Protein AF-A0A1M3HB95-F1 (afdb_monomer_lite)

Sequence (430 aa):
MFVFRFLSNNSRGSVQKKERGHFFGSDRGNAPFFNTSKTNLSVQKDDLTSPAKTDEEVFDYTKKINDSKKQVQGTEDGKKFAREAIRRWKAGEPAAILTYEAKMNVIRELLTDKLPVGDQSLILDVIEQSEVVYVNRFIKESEINSGISSWFDEANKQRYQAIKTGRAKEKDTSGESFLAANIRDLVDEAHANALLAKGAAGRHECIGTVRNISIANLYKHLPDNEQKRIKKLVDKECAAQNTMKDAMTGLEKAKFAEKAGTAKFKKKKQEVDLKLDGGKKDVKYTAEGYPDTLKDSVWSLVDTNTKGKEGWHAFGLGIMDSFHSVVLLVNVRPGGPFLYFVDQNDRSGSASPTIPGRLASTIPGTQQFSPGGLDAYLEYYAHINFGIYIQDLIDAKENAGKKVQESDISKMEPNTQMDLWHFTKNKAKE

Radius of gyration: 24.58 Å; chains: 1; bounding box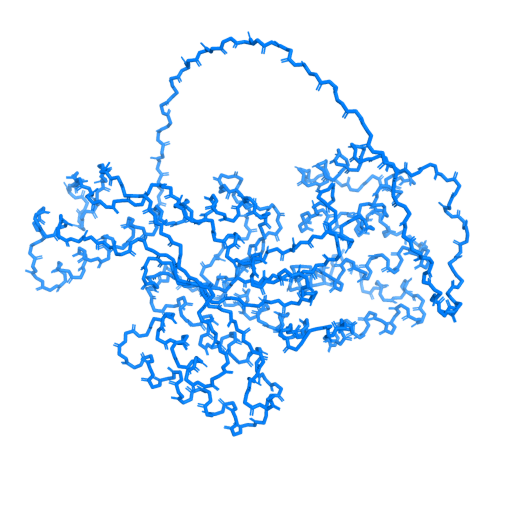: 63×48×68 Å

Secondary structure (DSSP, 8-state):
-----PPP-----------------------PPP----------GGGTTSPPPPHHHHHHHHHHHHH-------SHHHHHHHHHHHHHHHHT-GGG---HHHHHHHHHHH--SS--HHHHHHHHHHHHH-HHHHHT-GGGTTTS-TTGGGGS-HHHHHHHHHHHTT-------STTPBPHHHHHHHHHHHHHHHHH--SSPPTTSTHHIIIIIIHHHHTTTS-HHHHHHHHHHHHHHHTTT--HHHHHHHHHHHTSEEEEEEEEEEEEEEEEEEE-TTSS-EEEEEEEEEEEEESS-HHHHHHHHHTT--EEEEEEEEETTTTEEEEEEEEEETTEEEEEEE-TT----S--TTSTTEEEEEETTEEEE-HHHHHHHHHHHHHHHHHHHHHHHHHHHHHTTPPPPHHHHHT-----EEEEEEE-S-GGG-

pLDDT: mean 73.62, std 19.69, range [23.02, 96.56]

Structure (mmCIF, N/CA/C/O backbone):
data_AF-A0A1M3HB95-F1
#
_entry.id   AF-A0A1M3HB95-F1
#
loop_
_atom_site.group_PDB
_atom_site.id
_atom_site.type_symbol
_atom_site.label_atom_id
_atom_site.label_alt_id
_atom_site.label_comp_id
_atom_site.label_asym_id
_atom_site.label_entity_id
_atom_site.label_seq_id
_atom_site.pdbx_PDB_ins_code
_atom_site.Cartn_x
_atom_site.Cartn_y
_atom_site.Cartn_z
_atom_site.occupancy
_atom_site.B_iso_or_equiv
_atom_site.auth_seq_id
_atom_site.auth_comp_id
_atom_site.auth_asym_id
_atom_site.auth_atom_id
_atom_site.pdbx_PDB_model_num
ATOM 1 N N . MET A 1 1 ? 8.860 22.368 -14.236 1.00 24.06 1 MET A N 1
ATOM 2 C CA . MET A 1 1 ? 7.402 22.435 -13.986 1.00 24.06 1 MET A CA 1
ATOM 3 C C . MET A 1 1 ? 6.715 22.023 -15.279 1.00 24.06 1 MET A C 1
ATOM 5 O O . MET A 1 1 ? 6.688 22.815 -16.209 1.00 24.06 1 MET A O 1
ATOM 9 N N . PHE A 1 2 ? 6.292 20.764 -15.399 1.00 26.28 2 PHE A N 1
ATOM 10 C CA . PHE A 1 2 ? 5.687 20.232 -16.625 1.00 26.28 2 PHE A CA 1
ATOM 11 C C . PHE A 1 2 ? 4.168 20.175 -16.454 1.00 26.28 2 PHE A C 1
ATOM 13 O O . PHE A 1 2 ? 3.673 19.542 -15.527 1.00 26.28 2 PHE A O 1
ATOM 20 N N . VAL A 1 3 ? 3.437 20.873 -17.324 1.00 23.02 3 VAL A N 1
ATOM 21 C CA . VAL A 1 3 ? 1.972 20.830 -17.400 1.00 23.02 3 VAL A CA 1
ATOM 22 C C . VAL A 1 3 ? 1.610 19.956 -18.595 1.00 23.02 3 VAL A C 1
ATOM 24 O O . VAL A 1 3 ? 1.876 20.335 -19.735 1.00 23.02 3 VAL A O 1
ATOM 27 N N . PHE A 1 4 ? 1.014 18.791 -18.345 1.00 29.19 4 PHE A N 1
ATOM 28 C CA . PHE A 1 4 ? 0.417 17.962 -19.391 1.00 29.19 4 PHE A CA 1
ATOM 29 C C . PHE A 1 4 ? -1.029 18.419 -19.618 1.00 29.19 4 PHE A C 1
ATOM 31 O O . PHE A 1 4 ? -1.851 18.380 -18.704 1.00 29.19 4 PHE A O 1
ATOM 38 N N . ARG A 1 5 ? -1.342 18.887 -20.832 1.00 25.61 5 ARG A N 1
ATOM 39 C CA . ARG A 1 5 ? -2.719 19.141 -21.282 1.00 25.61 5 ARG A CA 1
ATOM 40 C C . ARG A 1 5 ? -3.197 17.916 -22.055 1.00 25.61 5 ARG A C 1
ATOM 42 O O . ARG A 1 5 ? -2.708 17.672 -23.150 1.00 25.61 5 ARG A O 1
ATOM 49 N N . PHE A 1 6 ? -4.167 17.192 -21.509 1.00 33.12 6 PHE A N 1
ATOM 50 C CA . PHE A 1 6 ? -4.919 16.186 -22.257 1.00 33.12 6 PHE A CA 1
ATOM 51 C C . PHE A 1 6 ? -6.191 16.828 -22.813 1.00 33.12 6 PHE A C 1
ATOM 53 O O . PHE A 1 6 ? -6.999 17.375 -22.062 1.00 33.12 6 PHE A O 1
ATOM 60 N N . LEU A 1 7 ? -6.353 16.790 -24.136 1.00 26.84 7 LEU A N 1
ATOM 61 C CA . LEU A 1 7 ? -7.596 17.149 -24.811 1.00 26.84 7 LEU A CA 1
ATOM 62 C C . LEU A 1 7 ? -8.487 15.904 -24.861 1.00 26.84 7 LEU A C 1
ATOM 64 O O . LEU A 1 7 ? -8.122 14.904 -25.476 1.00 26.84 7 LEU A O 1
ATOM 68 N N . SER A 1 8 ? -9.646 15.955 -24.204 1.00 29.11 8 SER A N 1
ATOM 69 C CA . SER A 1 8 ? -10.672 14.921 -24.311 1.00 29.11 8 SER A CA 1
ATOM 70 C C . SER A 1 8 ? -11.542 15.177 -25.544 1.00 29.11 8 SER A C 1
ATOM 72 O O . SER A 1 8 ? -12.247 16.181 -25.637 1.00 29.11 8 SER A O 1
ATOM 74 N N . ASN A 1 9 ? -11.510 14.252 -26.503 1.00 27.83 9 ASN A N 1
ATOM 75 C CA . ASN A 1 9 ? -12.476 14.218 -27.597 1.00 27.83 9 ASN A CA 1
ATOM 76 C C . ASN A 1 9 ? -13.709 13.419 -27.156 1.00 27.83 9 ASN A C 1
ATOM 78 O O . ASN A 1 9 ? -13.677 12.194 -27.059 1.00 27.83 9 ASN A O 1
ATOM 82 N N . ASN A 1 10 ? -14.806 14.132 -26.899 1.00 27.97 10 ASN A N 1
ATOM 83 C CA . ASN A 1 10 ? -16.133 13.556 -26.712 1.00 27.97 10 ASN A CA 1
ATOM 84 C C . ASN A 1 10 ? -16.721 13.160 -28.072 1.00 27.97 10 ASN A C 1
ATOM 86 O O . ASN A 1 10 ? -17.041 14.030 -28.879 1.00 27.97 10 ASN A O 1
ATOM 90 N N . SER A 1 11 ? -16.967 11.868 -28.287 1.00 28.12 11 SER A N 1
ATOM 91 C CA . SER A 1 11 ? -17.972 11.420 -29.256 1.00 28.12 11 SER A CA 1
ATOM 92 C C . SER A 1 11 ? -19.057 10.636 -28.517 1.00 28.12 11 SER A C 1
ATOM 94 O O . SER A 1 11 ? -18.807 9.635 -27.851 1.00 28.12 11 SER A O 1
ATOM 96 N N . ARG A 1 12 ? -20.275 11.186 -28.559 1.00 29.36 12 ARG A N 1
ATOM 97 C CA . ARG A 1 12 ? -21.494 10.605 -27.994 1.00 29.36 12 ARG A CA 1
ATOM 98 C C . ARG A 1 12 ? -22.033 9.563 -28.970 1.00 29.36 12 ARG A C 1
ATOM 100 O O . ARG A 1 12 ? -22.387 9.915 -30.090 1.00 29.36 12 ARG A O 1
ATOM 107 N N . GLY A 1 13 ? -22.161 8.321 -28.517 1.00 28.34 13 GLY A N 1
ATOM 108 C CA . GLY A 1 13 ? -22.970 7.288 -29.156 1.00 28.34 13 GLY A CA 1
ATOM 109 C C . GLY A 1 13 ? -23.998 6.773 -28.156 1.00 28.34 13 GLY A C 1
ATOM 110 O O . GLY A 1 13 ? -23.644 6.142 -27.167 1.00 28.34 13 GLY A O 1
ATOM 111 N N . SER A 1 14 ? -25.269 7.095 -28.380 1.00 28.77 14 SER A N 1
ATOM 112 C CA . SER A 1 14 ? -26.417 6.588 -27.628 1.00 28.77 14 SER A CA 1
ATOM 113 C C . SER A 1 14 ? -26.814 5.202 -28.136 1.00 28.77 14 SER A C 1
ATOM 115 O O . SER A 1 14 ? -27.064 5.064 -29.334 1.00 28.77 14 SER A O 1
ATOM 117 N N . VAL A 1 15 ? -26.972 4.211 -27.255 1.00 31.81 15 VAL A N 1
ATOM 118 C CA . VAL A 1 15 ? -27.680 2.961 -27.578 1.00 31.81 15 VAL A CA 1
ATOM 119 C C . VAL A 1 15 ? -28.632 2.583 -26.439 1.00 31.81 15 VAL A C 1
ATOM 121 O O . VAL A 1 15 ? -28.370 2.828 -25.265 1.00 31.81 15 VAL A O 1
ATOM 124 N N . GLN A 1 16 ? -29.788 2.073 -26.856 1.00 28.70 16 GLN A N 1
ATOM 125 C CA . GLN A 1 16 ? -31.059 1.931 -26.155 1.00 28.70 16 GLN A CA 1
ATOM 126 C C . GLN A 1 16 ? -31.104 0.861 -25.051 1.00 28.70 16 GLN A C 1
ATOM 128 O O . GLN A 1 16 ? -30.454 -0.178 -25.120 1.00 28.70 16 GLN A O 1
ATOM 133 N N . LYS A 1 17 ? -32.014 1.105 -24.097 1.00 30.45 17 LYS A N 1
ATOM 134 C CA . LYS A 1 17 ? -32.605 0.142 -23.155 1.00 30.45 17 LYS A CA 1
ATOM 135 C C . LYS A 1 17 ? -33.179 -1.100 -23.856 1.00 30.45 17 LYS A C 1
ATOM 137 O O . LYS A 1 17 ? -33.923 -0.967 -24.827 1.00 30.45 17 LYS A O 1
ATOM 142 N N . LYS A 1 18 ? -33.017 -2.266 -23.222 1.00 30.17 18 LYS A N 1
ATOM 143 C CA . LYS A 1 18 ? -34.037 -3.328 -23.199 1.00 30.17 18 LYS A CA 1
ATOM 144 C C . LYS A 1 18 ? -34.008 -4.073 -21.860 1.00 30.17 18 LYS A C 1
ATOM 146 O O . LYS A 1 18 ? -32.954 -4.477 -21.388 1.00 30.17 18 LYS A O 1
ATOM 151 N N . GLU A 1 19 ? -35.190 -4.176 -21.263 1.00 32.28 19 GLU A N 1
ATOM 152 C CA . GLU A 1 19 ? -35.514 -4.822 -19.987 1.00 32.28 19 GLU A CA 1
ATOM 153 C C . GLU A 1 19 ? -35.784 -6.334 -20.130 1.00 32.28 19 GLU A C 1
ATOM 155 O O . GLU A 1 19 ? -35.927 -6.838 -21.247 1.00 32.28 19 GLU A O 1
ATOM 160 N N . ARG A 1 20 ? -36.014 -6.961 -18.956 1.00 30.16 20 ARG A N 1
ATOM 161 C CA . ARG A 1 20 ? -36.415 -8.347 -18.601 1.00 30.16 20 ARG A CA 1
ATOM 162 C C . ARG A 1 20 ? -35.205 -9.196 -18.188 1.00 30.16 20 ARG A C 1
ATOM 164 O O . ARG A 1 20 ? -34.310 -9.397 -18.988 1.00 30.16 20 ARG A O 1
ATOM 171 N N . GLY A 1 21 ? -35.051 -9.689 -16.959 1.00 27.53 21 GLY A N 1
ATOM 172 C CA . GLY A 1 21 ? -36.000 -10.022 -15.894 1.00 27.53 21 GLY A CA 1
ATOM 173 C C . GLY A 1 21 ? -36.028 -11.544 -15.749 1.00 27.53 21 GLY A C 1
ATOM 174 O O . GLY A 1 21 ? -36.393 -12.187 -16.719 1.00 27.53 21 GLY A O 1
ATOM 175 N N . HIS A 1 22 ? -35.627 -12.100 -14.597 1.00 29.28 22 HIS A N 1
ATOM 176 C CA . HIS A 1 22 ? -36.183 -13.331 -14.012 1.00 29.28 22 HIS A CA 1
ATOM 177 C C . HIS A 1 22 ? -35.618 -13.597 -12.604 1.00 29.28 22 HIS A C 1
ATOM 179 O O . HIS A 1 22 ? -34.412 -13.651 -12.383 1.00 29.28 22 HIS A O 1
ATOM 185 N N . PHE A 1 23 ? -36.562 -13.749 -11.676 1.00 29.38 23 PHE A N 1
ATOM 186 C CA . PHE A 1 23 ? -36.472 -14.323 -10.335 1.00 29.38 23 PHE A CA 1
ATOM 187 C C . PHE A 1 23 ? -36.023 -15.791 -10.374 1.00 29.38 23 PHE A C 1
ATOM 189 O O . PHE A 1 23 ? -36.550 -16.530 -11.197 1.00 29.38 23 PHE A O 1
ATOM 196 N N . PHE A 1 24 ? -35.218 -16.225 -9.399 1.00 31.69 24 PHE A N 1
ATOM 197 C CA . PHE A 1 24 ? -35.373 -17.523 -8.726 1.00 31.69 24 PHE A CA 1
ATOM 198 C C . PHE A 1 24 ? -34.822 -17.422 -7.300 1.00 31.69 24 PHE A C 1
ATOM 200 O O . PHE A 1 24 ? -33.688 -17.002 -7.087 1.00 31.69 24 PHE A O 1
ATOM 207 N N . GLY A 1 25 ? -35.664 -17.782 -6.332 1.00 26.33 25 GLY A N 1
ATOM 208 C CA . GLY A 1 25 ? -35.266 -18.068 -4.960 1.00 26.33 25 GLY A CA 1
ATOM 209 C C . GLY A 1 25 ? -35.016 -19.562 -4.749 1.00 26.33 25 GLY A C 1
ATOM 210 O O . GLY A 1 25 ? -35.290 -20.368 -5.640 1.00 26.33 25 GLY A O 1
ATOM 211 N N . SER A 1 26 ? -34.532 -19.872 -3.544 1.00 29.66 26 SER A N 1
ATOM 212 C CA . SER A 1 26 ? -34.370 -21.170 -2.848 1.00 29.66 26 SER A CA 1
ATOM 213 C C . SER A 1 26 ? -32.925 -21.280 -2.338 1.00 29.66 26 SER A C 1
ATOM 215 O O . SER A 1 26 ? -32.008 -20.769 -2.966 1.00 29.66 26 SER A O 1
ATOM 217 N N . ASP A 1 27 ? -32.600 -21.876 -1.201 1.00 29.30 27 ASP A N 1
ATOM 218 C CA . ASP A 1 27 ? -33.360 -22.278 -0.027 1.00 29.30 27 ASP A CA 1
ATOM 219 C C . ASP A 1 27 ? -32.349 -22.440 1.121 1.00 29.30 27 ASP A C 1
ATOM 221 O O . ASP A 1 27 ? -31.132 -22.419 0.928 1.00 29.30 27 ASP A O 1
ATOM 225 N N . ARG A 1 28 ? -32.883 -22.598 2.327 1.00 30.55 28 ARG A N 1
ATOM 226 C CA . ARG A 1 28 ? -32.176 -22.736 3.606 1.00 30.55 28 ARG A CA 1
ATOM 227 C C . ARG A 1 28 ? -31.229 -23.944 3.664 1.00 30.55 28 ARG A C 1
ATOM 229 O O . ARG A 1 28 ? -31.575 -25.036 3.227 1.00 30.55 28 ARG A O 1
ATOM 236 N N . GLY A 1 29 ? -30.112 -23.778 4.374 1.00 26.91 29 GLY A N 1
ATOM 237 C CA . GLY A 1 29 ? -29.242 -24.868 4.821 1.00 26.91 29 GLY A CA 1
ATOM 238 C C . GLY A 1 29 ? -28.570 -24.529 6.153 1.00 26.91 29 GLY A C 1
ATOM 239 O O . GLY A 1 29 ? -27.757 -23.615 6.224 1.00 26.91 29 GLY A O 1
ATOM 240 N N . ASN A 1 30 ? -28.958 -25.254 7.203 1.00 29.27 30 ASN A N 1
ATOM 241 C CA . ASN A 1 30 ? -28.443 -25.183 8.573 1.00 29.27 30 ASN A CA 1
ATOM 242 C C . ASN A 1 30 ? -26.928 -25.440 8.666 1.00 29.27 30 ASN A C 1
ATOM 244 O O . ASN A 1 30 ? -26.430 -26.389 8.064 1.00 29.27 30 ASN A O 1
ATOM 248 N N . ALA A 1 31 ? -26.238 -24.704 9.543 1.00 29.39 31 ALA A N 1
ATOM 249 C CA . ALA A 1 31 ? -24.929 -25.083 10.080 1.00 29.39 31 ALA A CA 1
ATOM 250 C C . ALA A 1 31 ? -24.871 -24.801 11.602 1.00 29.39 31 ALA A C 1
ATOM 252 O O . ALA A 1 31 ? -25.572 -23.906 12.080 1.00 29.39 31 ALA A O 1
ATOM 253 N N . PRO A 1 32 ? -24.113 -25.599 12.378 1.00 30.89 32 PRO A N 1
ATOM 254 C CA . PRO A 1 32 ? -24.329 -25.775 13.811 1.00 30.89 32 PRO A CA 1
ATOM 255 C C . PRO A 1 32 ? -23.659 -24.710 14.690 1.00 30.89 32 PRO A C 1
ATOM 257 O O . PRO A 1 32 ? -22.630 -24.127 14.358 1.00 30.89 32 PRO A O 1
ATOM 260 N N . PHE A 1 33 ? -24.269 -24.528 15.861 1.00 27.17 33 PHE A N 1
ATOM 261 C CA . PHE A 1 33 ? -23.834 -23.703 16.984 1.00 27.17 33 PHE A CA 1
ATOM 262 C C . PHE A 1 33 ? -22.384 -23.986 17.407 1.00 27.17 33 PHE A C 1
ATOM 264 O O . PHE A 1 33 ? -22.067 -25.094 17.839 1.00 27.17 33 PHE A O 1
ATOM 271 N N . PHE A 1 34 ? -21.544 -22.947 17.406 1.00 28.56 34 PHE A N 1
ATOM 272 C CA . PHE A 1 34 ? -20.305 -22.914 18.180 1.00 28.56 34 PHE A CA 1
ATOM 273 C C . PHE A 1 34 ? -20.482 -22.044 19.426 1.00 28.56 34 PHE A C 1
ATOM 275 O O . PHE A 1 34 ? -20.843 -20.871 19.367 1.00 28.56 34 PHE A O 1
ATOM 282 N N . ASN A 1 35 ? -20.231 -22.678 20.568 1.00 28.95 35 ASN A N 1
ATOM 283 C CA . ASN A 1 35 ? -20.230 -22.116 21.908 1.00 28.95 35 ASN A CA 1
ATOM 284 C C . ASN A 1 35 ? -18.925 -21.334 22.129 1.00 28.95 35 ASN A C 1
ATOM 286 O O . ASN A 1 35 ? -17.868 -21.938 22.303 1.00 28.95 35 ASN A O 1
ATOM 290 N N . THR A 1 36 ? -18.985 -20.001 22.116 1.00 30.42 36 THR A N 1
ATOM 291 C CA . THR A 1 36 ? -17.861 -19.155 22.537 1.00 30.42 36 THR A CA 1
ATOM 292 C C . THR A 1 36 ? -18.043 -18.716 23.983 1.00 30.42 36 THR A C 1
ATOM 294 O O . THR A 1 36 ? -19.031 -18.083 24.355 1.00 30.42 36 THR A O 1
ATOM 297 N N . SER A 1 37 ? -17.043 -19.067 24.783 1.00 30.80 37 SER A N 1
ATOM 298 C CA . SER A 1 37 ? -16.829 -18.717 26.182 1.00 30.80 37 SER A CA 1
ATOM 299 C C . SER A 1 37 ? -17.123 -17.252 26.516 1.00 30.80 37 SER A C 1
ATOM 301 O O . SER A 1 37 ? -16.646 -16.335 25.849 1.00 30.80 37 SER A O 1
ATOM 303 N N . LYS A 1 38 ? -17.845 -17.064 27.624 1.00 31.94 38 LYS A N 1
ATOM 304 C CA . LYS A 1 38 ? -18.158 -15.788 28.273 1.00 31.94 38 LYS A CA 1
ATOM 305 C C . LYS A 1 38 ? -16.892 -15.003 28.639 1.00 31.94 38 LYS A C 1
ATOM 307 O O . LYS A 1 38 ? -16.245 -15.307 29.638 1.00 31.94 38 LYS A O 1
ATOM 312 N N . THR A 1 39 ?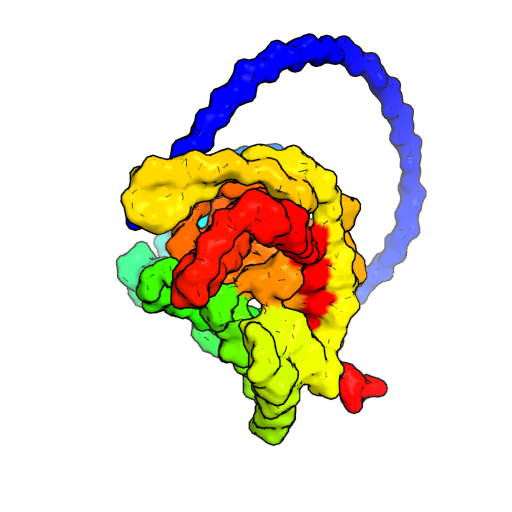 -16.618 -13.925 27.918 1.00 32.16 39 THR A N 1
ATOM 313 C CA . THR A 1 39 ? -15.976 -12.733 28.482 1.00 32.16 39 THR A CA 1
ATOM 314 C C . THR A 1 39 ? -17.063 -11.687 28.699 1.00 32.16 39 THR A C 1
ATOM 316 O O . THR A 1 39 ? -17.638 -11.156 27.754 1.00 32.16 39 THR A O 1
ATOM 319 N N . ASN A 1 40 ? -17.387 -11.426 29.967 1.00 29.84 40 ASN A N 1
ATOM 320 C CA . ASN A 1 40 ? -18.307 -10.365 30.369 1.00 29.84 40 ASN A CA 1
ATOM 321 C C . ASN A 1 40 ? -17.662 -9.000 30.087 1.00 29.84 40 ASN A C 1
ATOM 323 O O . ASN A 1 40 ? -17.000 -8.429 30.948 1.00 29.84 40 ASN A O 1
ATOM 327 N N . LEU A 1 41 ? -17.862 -8.480 28.879 1.00 33.03 41 LEU A N 1
ATOM 328 C CA . LEU A 1 41 ? -17.831 -7.047 28.613 1.00 33.03 41 LEU A CA 1
ATOM 329 C C . LEU A 1 41 ? -19.260 -6.543 28.796 1.00 33.03 41 LEU A C 1
ATOM 331 O O . LEU A 1 41 ? -20.144 -6.854 27.999 1.00 33.03 41 LEU A O 1
ATOM 335 N N . SER A 1 42 ? -19.504 -5.801 29.876 1.00 31.55 42 SER A N 1
ATOM 336 C CA . SER A 1 42 ? -20.747 -5.058 30.055 1.00 31.55 42 SER A CA 1
ATOM 337 C C . SER A 1 42 ? -20.780 -3.919 29.036 1.00 31.55 42 SER A C 1
ATOM 339 O O . SER A 1 42 ? -20.377 -2.794 29.324 1.00 31.55 42 SER A O 1
ATOM 341 N N . VAL A 1 43 ? -21.225 -4.219 27.819 1.00 36.66 43 VAL A N 1
ATOM 342 C CA . VAL A 1 43 ? -21.659 -3.195 26.872 1.00 36.66 43 VAL A CA 1
ATOM 343 C C . VAL A 1 43 ? -22.881 -2.536 27.509 1.00 36.66 43 VAL A C 1
ATOM 345 O O . VAL A 1 43 ? -23.876 -3.215 27.777 1.00 36.66 43 VAL A O 1
ATOM 348 N N . GLN A 1 44 ? -22.788 -1.243 27.829 1.00 38.44 44 GLN A N 1
ATOM 349 C CA . GLN A 1 44 ? -23.950 -0.452 28.232 1.00 38.44 44 GLN A CA 1
ATOM 350 C C . GLN A 1 44 ? -25.053 -0.654 27.185 1.00 38.44 44 GLN A C 1
ATOM 352 O O . GLN A 1 44 ? -24.852 -0.402 26.000 1.00 38.44 44 GLN A O 1
ATOM 357 N N . LYS A 1 45 ? -26.211 -1.148 27.633 1.00 42.44 45 LYS A N 1
ATOM 358 C CA . LYS A 1 45 ? -27.392 -1.458 26.809 1.00 42.44 45 LYS A CA 1
ATOM 359 C C . LYS A 1 45 ? -28.069 -0.219 26.204 1.00 42.44 45 LYS A C 1
ATOM 361 O O . LYS A 1 45 ? -29.082 -0.367 25.525 1.00 42.44 45 LYS A O 1
ATOM 366 N N . ASP A 1 46 ? -27.528 0.972 26.435 1.00 41.47 46 ASP A N 1
ATOM 367 C CA . ASP A 1 46 ? -28.272 2.222 26.294 1.00 41.47 46 ASP A CA 1
ATOM 368 C C . ASP A 1 46 ? -28.409 2.735 24.851 1.00 41.47 46 ASP A C 1
ATOM 370 O O . ASP A 1 46 ? -29.154 3.683 24.637 1.00 41.47 46 ASP A O 1
ATOM 374 N N . ASP A 1 47 ? -27.805 2.085 23.846 1.00 47.53 47 ASP A N 1
ATOM 375 C CA . ASP A 1 47 ? -27.881 2.546 22.442 1.00 47.53 47 ASP A CA 1
ATOM 376 C C . ASP A 1 47 ? -28.498 1.527 21.453 1.00 47.53 47 ASP A C 1
ATOM 378 O O . ASP A 1 47 ? -28.570 1.777 20.252 1.00 47.53 47 ASP A O 1
ATOM 382 N N . LEU A 1 48 ? -29.002 0.379 21.932 1.00 43.50 48 LEU A N 1
ATOM 383 C CA . LEU A 1 48 ? -29.555 -0.694 21.076 1.00 43.50 48 LEU A CA 1
ATOM 384 C C . LEU A 1 48 ? -31.049 -0.539 20.722 1.00 43.50 48 LEU A C 1
ATOM 386 O O . LEU A 1 48 ? -31.620 -1.419 20.082 1.00 43.50 48 LEU A O 1
ATOM 390 N N . THR A 1 49 ? -31.710 0.539 21.148 1.00 49.03 49 THR A N 1
ATOM 391 C CA . THR A 1 49 ? -33.156 0.743 20.921 1.00 49.03 49 THR A CA 1
ATOM 392 C C . THR A 1 49 ? -33.479 1.536 19.656 1.00 49.03 49 THR A C 1
ATOM 394 O O . THR A 1 49 ? -34.636 1.574 19.241 1.00 49.03 49 THR A O 1
ATOM 397 N N . SER A 1 50 ? -32.483 2.156 19.016 1.00 56.28 50 SER A N 1
ATOM 398 C CA . SER A 1 50 ? -32.672 2.788 17.708 1.00 56.28 50 SER A CA 1
ATOM 399 C C . SER A 1 50 ? -32.542 1.741 16.595 1.00 56.28 50 SER A C 1
ATOM 401 O O . SER A 1 50 ? -31.638 0.907 16.667 1.00 56.28 50 SER A O 1
ATOM 403 N N . PRO A 1 51 ? -33.399 1.769 15.557 1.00 69.62 51 PRO A N 1
ATOM 404 C CA . PRO A 1 51 ? -33.234 0.887 14.412 1.00 69.62 51 PRO A CA 1
ATOM 405 C C . PRO A 1 51 ? -31.851 1.090 13.786 1.00 69.62 51 PRO A C 1
ATOM 407 O O . PRO A 1 51 ? -31.384 2.226 13.650 1.00 69.62 51 PRO A O 1
ATOM 410 N N . ALA A 1 52 ? -31.198 -0.017 13.426 1.00 80.75 52 ALA A N 1
ATOM 411 C CA . ALA A 1 52 ? -29.923 0.016 12.722 1.00 80.75 52 ALA A CA 1
ATOM 412 C C . ALA A 1 52 ? -30.065 0.824 11.424 1.00 80.75 52 ALA A C 1
ATOM 414 O O . ALA A 1 52 ? -31.080 0.715 10.731 1.00 80.75 52 ALA A O 1
ATOM 415 N N . LYS A 1 53 ? -29.053 1.634 11.097 1.00 87.19 53 LYS A N 1
ATOM 416 C CA . LYS A 1 53 ? -29.032 2.377 9.833 1.00 87.19 53 LYS A CA 1
ATOM 417 C C . LYS A 1 53 ? -28.867 1.407 8.670 1.00 87.19 53 LYS A C 1
ATOM 419 O O . LYS A 1 53 ? -28.068 0.468 8.744 1.00 87.19 53 LYS A O 1
ATOM 424 N N . THR A 1 54 ? -29.620 1.644 7.607 1.00 88.69 54 THR A N 1
ATOM 425 C CA . THR A 1 54 ? -29.536 0.874 6.366 1.00 88.69 54 THR A CA 1
ATOM 426 C C . THR A 1 54 ? -28.209 1.126 5.648 1.00 88.69 54 THR A C 1
ATOM 428 O O . THR A 1 54 ? -27.528 2.124 5.894 1.00 88.69 54 THR A O 1
ATOM 431 N N . ASP A 1 55 ? -27.834 0.218 4.745 1.00 84.56 55 ASP A N 1
ATOM 432 C CA . ASP A 1 55 ? -26.610 0.339 3.943 1.00 84.56 55 ASP A CA 1
ATOM 433 C C . ASP A 1 55 ? -26.610 1.620 3.102 1.00 84.56 55 ASP A C 1
ATOM 435 O O . ASP A 1 55 ? -25.585 2.290 3.011 1.00 84.56 55 ASP A O 1
ATOM 439 N N . GLU A 1 56 ? -27.765 1.982 2.538 1.00 88.12 56 GLU A N 1
ATOM 440 C CA . GLU A 1 56 ? -27.948 3.197 1.740 1.00 88.12 56 GLU A CA 1
ATOM 441 C C . GLU A 1 56 ? -27.755 4.458 2.590 1.00 88.12 56 GLU A C 1
ATOM 443 O O . GLU A 1 56 ? -26.991 5.341 2.207 1.00 88.12 56 GLU A O 1
ATOM 448 N N . GLU A 1 57 ? -28.340 4.518 3.792 1.00 88.19 57 GLU A N 1
ATOM 449 C CA . GLU A 1 57 ? -28.167 5.681 4.669 1.00 88.19 57 GLU A CA 1
ATOM 450 C C . GLU A 1 57 ? -26.711 5.848 5.141 1.00 88.19 57 GLU A C 1
ATOM 452 O O . GLU A 1 57 ? -26.211 6.972 5.237 1.00 88.19 57 GLU A O 1
ATOM 457 N N . VAL A 1 58 ? -26.010 4.747 5.442 1.00 85.56 58 VAL A N 1
ATOM 458 C CA . VAL A 1 58 ? -24.587 4.809 5.816 1.00 85.56 58 VAL A CA 1
ATOM 459 C C . VAL A 1 58 ? -23.728 5.185 4.611 1.00 85.56 58 VAL A C 1
ATOM 461 O O . VAL A 1 58 ? -22.813 5.998 4.747 1.00 85.56 58 VAL A O 1
ATOM 464 N N . PHE A 1 59 ? -24.021 4.644 3.430 1.00 84.62 59 PHE A N 1
ATOM 465 C CA . PHE A 1 59 ? -23.323 5.002 2.200 1.00 84.62 59 PHE A CA 1
ATOM 466 C C . PHE A 1 59 ? -23.484 6.494 1.879 1.00 84.62 59 PHE A C 1
ATOM 468 O O . PHE A 1 59 ? -22.498 7.184 1.622 1.00 84.62 59 PHE A O 1
ATOM 475 N N . ASP A 1 60 ? -24.699 7.031 1.979 1.00 85.94 60 ASP A N 1
ATOM 476 C CA . ASP A 1 60 ? -24.970 8.451 1.753 1.00 85.94 60 ASP A CA 1
ATOM 477 C C . ASP A 1 60 ? -24.286 9.340 2.792 1.00 85.94 60 ASP A C 1
ATOM 479 O O . ASP A 1 60 ? -23.693 10.370 2.447 1.00 85.94 60 ASP A O 1
ATOM 483 N N . TYR A 1 61 ? -24.312 8.935 4.065 1.00 87.88 61 TYR A N 1
ATOM 484 C CA . TYR A 1 61 ? -23.586 9.631 5.120 1.00 87.88 61 TYR A CA 1
ATOM 485 C C . TYR A 1 61 ? -22.078 9.647 4.847 1.00 87.88 61 TYR A C 1
ATOM 487 O O . TYR A 1 61 ? -21.468 10.719 4.862 1.00 87.88 61 TYR A O 1
ATOM 495 N N . THR A 1 62 ? -21.478 8.488 4.560 1.00 83.62 62 THR A N 1
ATOM 496 C CA . THR A 1 62 ? -20.035 8.367 4.307 1.00 83.62 62 THR A CA 1
ATOM 497 C C . THR A 1 62 ? -19.619 9.139 3.065 1.00 83.62 62 THR A C 1
ATOM 499 O O . THR A 1 62 ? -18.655 9.898 3.122 1.00 83.62 62 THR A O 1
ATOM 502 N N . LYS A 1 63 ? -20.393 9.065 1.980 1.00 83.50 63 LYS A N 1
ATOM 503 C CA . LYS A 1 63 ? -20.208 9.898 0.788 1.00 83.50 63 LYS A CA 1
ATOM 504 C C . LYS A 1 63 ? -20.239 11.389 1.128 1.00 83.50 63 LYS A C 1
ATOM 506 O O . LYS A 1 63 ? -19.323 12.118 0.757 1.00 83.50 63 LYS A O 1
ATOM 511 N N . LYS A 1 64 ? -21.220 11.848 1.913 1.00 84.69 64 LYS A N 1
ATOM 512 C CA . LYS A 1 64 ? -21.326 13.253 2.343 1.00 84.69 64 LYS A CA 1
ATOM 513 C C . LYS A 1 64 ? -20.094 13.723 3.127 1.00 84.69 64 LYS A C 1
ATOM 515 O O . LYS A 1 64 ? -19.600 14.823 2.874 1.00 84.69 64 LYS A O 1
ATOM 520 N N . ILE A 1 65 ? -19.596 12.932 4.078 1.00 82.38 65 ILE A N 1
ATOM 521 C CA . ILE A 1 65 ? -18.410 13.309 4.873 1.00 82.38 65 ILE A CA 1
ATOM 522 C C . ILE A 1 65 ? -17.087 13.108 4.119 1.00 82.38 65 ILE A C 1
ATOM 524 O O . ILE A 1 65 ? -16.100 13.745 4.475 1.00 82.38 65 ILE A O 1
ATOM 528 N N . ASN A 1 66 ? -17.070 12.266 3.080 1.00 75.81 66 ASN A N 1
ATOM 529 C CA . ASN A 1 66 ? -15.941 12.080 2.166 1.00 75.81 66 ASN A CA 1
ATOM 530 C C . ASN A 1 66 ? -15.816 13.248 1.170 1.00 75.81 66 ASN A C 1
ATOM 532 O O . ASN A 1 66 ? -14.709 13.709 0.900 1.00 75.81 66 ASN A O 1
ATOM 536 N N . ASP A 1 67 ? -16.943 13.733 0.644 1.00 71.12 67 ASP A N 1
ATOM 537 C CA . ASP A 1 67 ? -16.986 14.760 -0.405 1.00 71.12 67 ASP A CA 1
ATOM 538 C C . ASP A 1 67 ? -16.882 16.192 0.147 1.00 71.12 67 ASP A C 1
ATOM 540 O O . ASP A 1 67 ? -16.553 17.134 -0.580 1.00 71.12 67 ASP A O 1
ATOM 544 N N . SER A 1 68 ? -17.202 16.400 1.427 1.00 57.41 68 SER A N 1
ATOM 545 C CA . SER A 1 68 ? -17.344 17.744 1.979 1.00 57.41 68 SER A CA 1
ATOM 546 C C . SER A 1 68 ? -16.113 18.217 2.761 1.00 57.41 68 SER A C 1
ATOM 548 O O . SER A 1 68 ? -15.647 17.578 3.694 1.00 57.41 68 SER A O 1
ATOM 550 N N . LYS A 1 69 ? -15.660 19.448 2.471 1.00 58.75 69 LYS A N 1
ATOM 551 C CA . LYS A 1 69 ? -14.885 20.277 3.422 1.00 58.75 69 LYS A CA 1
ATOM 552 C C . LYS A 1 69 ? -15.755 20.787 4.591 1.00 58.75 69 LYS A C 1
ATOM 554 O O . LYS A 1 69 ? -15.343 21.695 5.308 1.00 58.75 69 LYS A O 1
ATOM 559 N N . LYS A 1 70 ? -17.007 20.322 4.712 1.00 54.78 70 LYS A N 1
ATOM 560 C CA . LYS A 1 70 ? -17.990 20.857 5.661 1.00 54.78 70 LYS A CA 1
ATOM 561 C C . LYS A 1 70 ? -17.896 20.112 6.988 1.00 54.78 70 LYS A C 1
ATOM 563 O O . LYS A 1 70 ? -17.681 18.907 7.022 1.00 54.78 70 LYS A O 1
ATOM 568 N N . GLN A 1 71 ? -18.057 20.878 8.063 1.00 60.88 71 GLN A N 1
ATOM 569 C CA . GLN A 1 71 ? -17.969 20.416 9.441 1.00 60.88 71 GLN A CA 1
ATOM 570 C C . GLN A 1 71 ? -19.053 19.391 9.797 1.00 60.88 71 GLN A C 1
ATOM 572 O O . GLN A 1 71 ? -20.184 19.447 9.309 1.00 60.88 71 GLN A O 1
ATOM 577 N N . VAL A 1 72 ? -18.638 18.498 10.695 1.00 65.88 72 VAL A N 1
ATOM 578 C CA . VAL A 1 72 ? -19.398 17.788 11.733 1.00 65.88 72 VAL A CA 1
ATOM 579 C C . VAL A 1 72 ? -20.774 18.393 12.005 1.00 65.88 72 VAL A C 1
ATOM 581 O O . VAL A 1 72 ? -20.880 19.594 12.251 1.00 65.88 72 VAL A O 1
ATOM 584 N N . GLN A 1 73 ? -21.822 17.566 11.995 1.00 67.56 73 GLN A N 1
ATOM 585 C CA . GLN A 1 73 ? -23.175 18.041 12.308 1.00 67.56 73 GLN A CA 1
ATOM 586 C C . GLN A 1 73 ? -23.317 18.345 13.804 1.00 67.56 73 GLN A C 1
ATOM 588 O O . GLN A 1 73 ? -24.059 19.251 14.178 1.00 67.56 73 GLN A O 1
ATOM 593 N N . GLY A 1 74 ? -22.615 17.592 14.653 1.00 74.00 74 GLY A N 1
ATOM 594 C CA . GLY A 1 74 ? -22.678 17.691 16.110 1.00 74.00 74 GLY A CA 1
ATOM 595 C C . GLY A 1 74 ? -24.037 17.267 16.674 1.00 74.00 74 GLY A C 1
ATOM 596 O O . GLY A 1 74 ? -24.313 17.490 17.852 1.00 74.00 74 GLY A O 1
ATOM 597 N N . THR A 1 75 ? -24.901 16.680 15.840 1.00 84.12 75 THR A N 1
ATOM 598 C CA . THR A 1 75 ? -26.247 16.235 16.207 1.00 84.12 75 THR A CA 1
ATOM 599 C C . THR A 1 75 ? -26.207 14.791 16.688 1.00 84.12 75 THR A C 1
ATOM 601 O O . THR A 1 75 ? -25.320 14.022 16.319 1.00 84.12 75 THR A O 1
ATOM 604 N N . GLU A 1 76 ? -27.188 14.379 17.491 1.00 85.31 76 GLU A N 1
ATOM 605 C CA . GLU A 1 76 ? -27.219 12.994 17.976 1.00 85.31 76 GLU A CA 1
ATOM 606 C C . GLU A 1 76 ? -27.447 11.981 16.843 1.00 85.31 76 GLU A C 1
ATOM 608 O O . GLU A 1 76 ? -26.878 10.891 16.858 1.00 85.31 76 GLU A O 1
ATOM 613 N N . ASP A 1 77 ? -28.187 12.363 15.800 1.00 85.50 77 ASP A N 1
ATOM 614 C CA . ASP A 1 77 ? -28.296 11.556 14.583 1.00 85.50 77 ASP A CA 1
ATOM 615 C C . ASP A 1 77 ? -26.961 11.468 13.833 1.00 85.50 77 ASP A C 1
ATOM 617 O O . ASP A 1 77 ? -26.586 10.384 13.384 1.00 85.50 77 ASP A O 1
ATOM 621 N N . GLY A 1 78 ? -26.210 12.573 13.749 1.00 87.31 78 GLY A N 1
ATOM 622 C CA . GLY A 1 78 ? -24.857 12.595 13.191 1.00 87.31 78 GLY A CA 1
ATOM 623 C C . GLY A 1 78 ? -23.921 11.625 13.914 1.00 87.31 78 GLY A C 1
ATOM 624 O O . GLY A 1 78 ? -23.225 10.846 13.261 1.00 87.31 78 GLY A O 1
ATOM 625 N N . LYS A 1 79 ? -23.981 11.580 15.251 1.00 89.56 79 LYS A N 1
ATOM 626 C CA . LYS A 1 79 ? -23.222 10.609 16.055 1.00 89.56 79 LYS A CA 1
ATOM 627 C C . LYS A 1 79 ? -23.638 9.172 15.796 1.00 89.56 79 LYS A C 1
ATOM 629 O O . LYS A 1 79 ? -22.768 8.329 15.614 1.00 89.56 79 LYS A O 1
ATOM 634 N N . LYS A 1 80 ? -24.939 8.873 15.724 1.00 89.75 80 LYS A N 1
ATOM 635 C CA . LYS A 1 80 ? -25.416 7.518 15.388 1.00 89.75 80 LYS A CA 1
ATOM 636 C C . LYS A 1 80 ? -24.878 7.056 14.034 1.00 89.75 80 LYS A C 1
ATOM 638 O O . LYS A 1 80 ? -24.426 5.919 13.912 1.00 89.75 80 LYS A O 1
ATOM 643 N N . PHE A 1 81 ? -24.867 7.945 13.040 1.00 90.69 81 PHE A N 1
ATOM 644 C CA . PHE A 1 81 ? -24.251 7.665 11.745 1.00 90.69 81 PHE A CA 1
ATOM 645 C C . PHE A 1 81 ? -22.738 7.456 11.839 1.00 90.69 81 PHE A C 1
ATOM 647 O O . PHE A 1 81 ? -22.231 6.505 11.249 1.00 90.69 81 PHE A O 1
ATOM 654 N N . ALA A 1 82 ? -22.021 8.278 12.610 1.00 90.62 82 ALA A N 1
ATOM 655 C CA . ALA A 1 82 ? -20.588 8.106 12.839 1.00 90.62 82 ALA A CA 1
ATOM 656 C C . ALA A 1 82 ? -20.265 6.761 13.513 1.00 90.62 82 ALA A C 1
ATOM 658 O O . ALA A 1 82 ? -19.382 6.044 13.042 1.00 90.62 82 ALA A O 1
ATOM 659 N N . ARG A 1 83 ? -21.007 6.380 14.565 1.00 92.12 83 ARG A N 1
ATOM 660 C CA . ARG A 1 83 ? -20.851 5.091 15.263 1.00 92.12 83 ARG A CA 1
ATOM 661 C C . ARG A 1 83 ? -21.015 3.921 14.298 1.00 92.12 83 ARG A C 1
ATOM 663 O O . ARG A 1 83 ? -20.156 3.040 14.240 1.00 92.12 83 ARG A O 1
ATOM 670 N N . GLU A 1 84 ? -22.087 3.937 13.510 1.00 91.75 84 GLU A N 1
ATOM 671 C CA . GLU A 1 84 ? -22.380 2.859 12.569 1.00 91.75 84 GLU A CA 1
ATOM 672 C C . GLU A 1 84 ? -21.377 2.815 11.409 1.00 91.75 84 GLU A C 1
ATOM 674 O O . GLU A 1 84 ? -20.904 1.739 11.044 1.00 91.75 84 GLU A O 1
ATOM 679 N N . ALA A 1 85 ? -20.967 3.972 10.884 1.00 90.19 85 ALA A N 1
ATOM 680 C CA . ALA A 1 85 ? -19.930 4.052 9.863 1.00 90.19 85 ALA A CA 1
ATOM 681 C C . ALA A 1 85 ? -18.593 3.481 10.367 1.00 90.19 85 ALA A C 1
ATOM 683 O O . ALA A 1 85 ? -17.965 2.699 9.658 1.00 90.19 85 ALA A O 1
ATOM 684 N N . ILE A 1 86 ? -18.175 3.794 11.601 1.00 90.75 86 ILE A N 1
ATOM 685 C CA . ILE A 1 86 ? -16.958 3.222 12.202 1.00 90.75 86 ILE A CA 1
ATOM 686 C C . ILE A 1 86 ? -17.098 1.709 12.379 1.00 90.75 86 ILE A C 1
ATOM 688 O O . ILE A 1 86 ? -16.171 0.975 12.039 1.00 90.75 86 ILE A O 1
ATOM 692 N N . ARG A 1 87 ? -18.245 1.222 12.872 1.00 90.12 87 ARG A N 1
ATOM 693 C CA . ARG A 1 87 ? -18.492 -0.216 13.071 1.00 90.12 87 ARG A CA 1
ATOM 694 C C . ARG A 1 87 ? -18.349 -0.993 11.761 1.00 90.12 87 ARG A C 1
ATOM 696 O O . ARG A 1 87 ? -17.648 -2.004 11.717 1.00 90.12 87 ARG A O 1
ATOM 703 N N . ARG A 1 88 ? -18.987 -0.502 10.699 1.00 88.62 88 ARG A N 1
ATOM 704 C CA . ARG A 1 88 ? -18.973 -1.111 9.363 1.00 88.62 88 ARG A CA 1
ATOM 705 C C . ARG A 1 88 ? -17.596 -1.006 8.708 1.00 88.62 88 ARG A C 1
ATOM 707 O O . ARG A 1 88 ? -17.095 -1.990 8.173 1.00 88.62 88 ARG A O 1
ATOM 714 N N . TRP A 1 89 ? -16.928 0.142 8.839 1.00 88.25 89 TRP A N 1
ATOM 715 C CA . TRP A 1 89 ? -15.554 0.336 8.368 1.00 88.25 89 TRP A CA 1
ATOM 716 C C . TRP A 1 89 ? -14.576 -0.626 9.055 1.00 88.25 89 TRP A C 1
ATOM 718 O O . TRP A 1 89 ? -13.781 -1.286 8.391 1.00 88.25 89 TRP A O 1
ATOM 728 N N . LYS A 1 90 ? -14.664 -0.755 10.383 1.00 84.19 90 LYS A N 1
ATOM 729 C CA . LYS A 1 90 ? -13.862 -1.689 11.186 1.00 84.19 90 LYS A CA 1
ATOM 730 C C . LYS A 1 90 ? -14.076 -3.132 10.736 1.00 84.19 90 LYS A C 1
ATOM 732 O O . LYS A 1 90 ? -13.115 -3.890 10.625 1.00 84.19 90 LYS A O 1
ATOM 737 N N . ALA A 1 91 ? -15.325 -3.492 10.448 1.00 83.06 91 ALA A N 1
ATOM 738 C CA . ALA A 1 91 ? -15.667 -4.798 9.908 1.00 83.06 91 ALA A CA 1
ATOM 739 C C . ALA A 1 91 ? -15.139 -5.009 8.479 1.00 83.06 91 ALA A C 1
ATOM 741 O O . ALA A 1 91 ? -14.982 -6.154 8.085 1.00 83.06 91 ALA A O 1
ATOM 742 N N . GLY A 1 92 ? -14.806 -3.953 7.732 1.00 75.81 92 GLY A N 1
ATOM 743 C CA . GLY A 1 92 ? -14.381 -4.028 6.331 1.00 75.81 92 GLY A CA 1
ATOM 744 C C . GLY A 1 92 ? -15.534 -3.994 5.332 1.00 75.81 92 GLY A C 1
ATOM 745 O O . GLY A 1 92 ? -15.345 -4.343 4.172 1.00 75.81 92 GLY A O 1
ATOM 746 N N . GLU A 1 93 ? -16.724 -3.569 5.760 1.00 82.75 93 GLU A N 1
ATOM 747 C CA . GLU A 1 93 ? -17.896 -3.495 4.893 1.00 82.75 93 GLU A CA 1
ATOM 748 C C . GLU A 1 93 ? -17.717 -2.422 3.793 1.00 82.75 93 GLU A C 1
ATOM 750 O O . GLU A 1 93 ? -17.363 -1.275 4.099 1.00 82.75 93 GLU A O 1
ATOM 755 N N . PRO A 1 94 ? -18.039 -2.728 2.519 1.00 68.44 94 PRO A N 1
ATOM 756 C CA . PRO A 1 94 ? -17.906 -1.780 1.406 1.00 68.44 94 PRO A CA 1
ATOM 757 C C . PRO A 1 94 ? -18.717 -0.486 1.569 1.00 68.44 94 PRO A C 1
ATOM 759 O O . PRO A 1 94 ? -18.329 0.553 1.039 1.00 68.44 94 PRO A O 1
ATOM 762 N N . ALA A 1 95 ? -19.827 -0.539 2.315 1.00 66.06 95 ALA A N 1
ATOM 763 C CA . ALA A 1 95 ? -20.707 0.603 2.572 1.00 66.06 95 ALA A CA 1
ATOM 764 C C . ALA A 1 95 ? -20.054 1.705 3.430 1.00 66.06 95 ALA A C 1
ATOM 766 O O . ALA A 1 95 ? -20.582 2.811 3.506 1.00 66.06 95 ALA A O 1
ATOM 767 N N . ALA A 1 96 ? -18.913 1.423 4.070 1.00 72.00 96 ALA A N 1
ATOM 768 C CA . ALA A 1 96 ? -18.240 2.347 4.977 1.00 72.00 96 ALA A CA 1
ATOM 769 C C . ALA A 1 96 ? -16.746 2.517 4.663 1.00 72.00 96 ALA A C 1
ATOM 771 O O . ALA A 1 96 ? -15.889 2.481 5.546 1.00 72.00 96 ALA A O 1
ATOM 772 N N . ILE A 1 97 ? -16.403 2.746 3.394 1.00 76.19 97 ILE A N 1
ATOM 773 C CA . ILE A 1 97 ? -15.051 3.193 3.039 1.00 76.19 97 ILE A CA 1
ATOM 774 C C . ILE A 1 97 ? -14.876 4.645 3.509 1.00 76.19 97 ILE A C 1
ATOM 776 O O . ILE A 1 97 ? -15.362 5.593 2.889 1.00 76.19 97 ILE A O 1
ATOM 780 N N . LEU A 1 98 ? -14.169 4.817 4.626 1.00 80.25 98 LEU A N 1
ATOM 781 C CA . LEU A 1 98 ? -13.885 6.129 5.198 1.00 80.25 98 LEU A CA 1
ATOM 782 C C . LEU A 1 98 ? -12.589 6.711 4.637 1.00 80.25 98 LEU A C 1
ATOM 784 O O . LEU A 1 98 ? -11.522 6.095 4.738 1.00 80.25 98 LEU A O 1
ATOM 788 N N . THR A 1 99 ? -12.684 7.927 4.095 1.00 77.56 99 THR A N 1
ATOM 789 C CA . THR A 1 99 ? -11.515 8.714 3.693 1.00 77.56 99 THR A CA 1
ATOM 790 C C . THR A 1 99 ? -10.705 9.184 4.922 1.00 77.56 99 THR A C 1
ATOM 792 O O . THR A 1 99 ? -11.220 9.126 6.033 1.00 77.56 99 THR A O 1
ATOM 795 N N . TYR A 1 100 ? -9.464 9.677 4.790 1.00 78.88 100 TYR A N 1
ATOM 796 C CA . TYR A 1 100 ? -8.719 10.268 5.921 1.00 78.88 100 TYR A CA 1
ATOM 797 C C . TYR A 1 100 ? -9.526 11.406 6.555 1.00 78.88 100 TYR A C 1
ATOM 799 O O . TYR A 1 100 ? -9.787 11.378 7.753 1.00 78.88 100 TYR A O 1
ATOM 807 N N . GLU A 1 101 ? -10.014 12.346 5.744 1.00 77.69 101 GLU A N 1
ATOM 808 C CA . GLU A 1 101 ? -10.857 13.442 6.230 1.00 77.69 101 GLU A CA 1
ATOM 809 C C . GLU A 1 101 ? -12.163 12.938 6.846 1.00 77.69 101 GLU A C 1
ATOM 811 O O . GLU A 1 101 ? -12.568 13.427 7.895 1.00 77.69 101 GLU A O 1
ATOM 816 N N . ALA A 1 102 ? -12.797 11.911 6.277 1.00 81.88 102 ALA A N 1
ATOM 817 C CA . ALA A 1 102 ? -13.983 11.321 6.887 1.00 81.88 102 ALA A CA 1
ATOM 818 C C . ALA A 1 102 ? -13.692 10.604 8.203 1.00 81.88 102 ALA A C 1
ATOM 820 O O . ALA A 1 102 ? -14.486 10.740 9.124 1.00 81.88 102 ALA A O 1
ATOM 821 N N . LYS A 1 103 ? -12.559 9.900 8.338 1.00 85.50 103 LYS A N 1
ATOM 822 C CA . LYS A 1 103 ? -12.101 9.328 9.616 1.00 85.50 103 LYS A CA 1
ATOM 823 C C . LYS A 1 103 ? -11.938 10.432 10.657 1.00 85.50 103 LYS A C 1
ATOM 825 O O . LYS A 1 103 ? -12.414 10.305 11.779 1.00 85.50 103 LYS A O 1
ATOM 830 N N . MET A 1 104 ? -11.338 11.552 10.262 1.00 83.06 104 MET A N 1
ATOM 831 C CA . MET A 1 104 ? -11.214 12.726 11.121 1.00 83.06 104 MET A CA 1
ATOM 832 C C . MET A 1 104 ? -12.576 13.342 11.453 1.00 83.06 104 MET A C 1
ATOM 834 O O . MET A 1 104 ? -12.808 13.729 12.593 1.00 83.06 104 MET A O 1
ATOM 838 N N . ASN A 1 105 ? -13.501 13.401 10.498 1.00 84.56 105 ASN A N 1
ATOM 839 C CA . ASN A 1 105 ? -14.840 13.944 10.705 1.00 84.56 105 ASN A CA 1
ATOM 840 C C . ASN A 1 105 ? -15.699 13.051 11.601 1.00 84.56 105 ASN A C 1
ATOM 842 O O . ASN A 1 105 ? -16.344 13.593 12.487 1.00 84.56 105 ASN A O 1
ATOM 846 N N . VAL A 1 106 ? -15.667 11.719 11.461 1.00 87.56 106 VAL A N 1
ATOM 847 C CA . VAL A 1 106 ? -16.374 10.823 12.396 1.00 87.56 106 VAL A CA 1
ATOM 848 C C . VAL A 1 106 ? -15.770 10.896 13.794 1.00 87.56 106 VAL A C 1
ATOM 850 O O . VAL A 1 106 ? -16.521 10.905 14.760 1.00 87.56 106 VAL A O 1
ATOM 853 N N . ILE A 1 107 ? -14.442 11.037 13.923 1.00 86.44 107 ILE A N 1
ATOM 854 C CA . ILE A 1 107 ? -13.812 11.302 15.224 1.00 86.44 107 ILE A CA 1
ATOM 855 C C . ILE A 1 107 ? -14.379 12.602 15.798 1.00 86.44 107 ILE A C 1
ATOM 857 O O . ILE A 1 107 ? -14.927 12.588 16.893 1.00 86.44 107 ILE A O 1
ATOM 861 N N . ARG A 1 108 ? -14.315 13.711 15.052 1.00 83.62 108 ARG A N 1
ATOM 862 C CA . ARG A 1 108 ? -14.815 15.015 15.511 1.00 83.62 108 ARG A CA 1
ATOM 863 C C . ARG A 1 108 ? -16.325 15.014 15.801 1.00 83.62 108 ARG A C 1
ATOM 865 O O . ARG A 1 108 ? -16.743 15.742 16.688 1.00 83.62 108 ARG A O 1
ATOM 872 N N . GLU A 1 109 ? -17.125 14.213 15.095 1.00 86.94 109 GLU A N 1
ATOM 873 C CA . GLU A 1 109 ? -18.564 14.034 15.348 1.00 86.94 109 GLU A CA 1
ATOM 874 C C . GLU A 1 109 ? -18.827 13.372 16.701 1.00 86.94 109 GLU A C 1
ATOM 876 O O . GLU A 1 109 ? -19.756 13.758 17.409 1.00 86.94 109 GLU A O 1
ATOM 881 N N . LEU A 1 110 ? -17.982 12.415 17.087 1.00 87.44 110 LEU A N 1
ATOM 882 C CA . LEU A 1 110 ? -18.063 11.754 18.385 1.00 87.44 110 LEU A CA 1
ATOM 883 C C . LEU A 1 110 ? -17.456 12.593 19.521 1.00 87.44 110 LEU A C 1
ATOM 885 O O . LEU A 1 110 ? -17.903 12.478 20.663 1.00 87.44 110 LEU A O 1
ATOM 889 N N . LEU A 1 111 ? -16.469 13.451 19.234 1.00 82.38 111 LEU A N 1
ATOM 890 C CA . LEU A 1 111 ? -15.857 14.326 20.237 1.00 82.38 111 LEU A CA 1
ATOM 891 C C . LEU A 1 111 ? -16.880 15.329 20.793 1.00 82.38 111 LEU A C 1
ATOM 893 O O . LEU A 1 111 ? -17.367 16.216 20.099 1.00 82.38 111 LEU A O 1
ATOM 897 N N . THR A 1 112 ? -17.172 15.201 22.085 1.00 70.62 112 THR A N 1
ATOM 898 C CA . THR A 1 112 ? -18.052 16.090 22.854 1.00 70.62 112 THR A CA 1
ATOM 899 C C . THR A 1 112 ? -17.461 16.335 24.242 1.00 70.62 112 THR A C 1
ATOM 901 O O . THR A 1 112 ? -16.589 15.583 24.678 1.00 70.62 112 THR A O 1
ATOM 904 N N . ASP A 1 113 ? -17.961 17.344 24.966 1.00 62.97 113 ASP A N 1
ATOM 905 C CA . ASP A 1 113 ? -17.487 17.693 26.320 1.00 62.97 113 ASP A CA 1
ATOM 906 C C . ASP A 1 113 ? -17.603 16.535 27.335 1.00 62.97 113 ASP A C 1
ATOM 908 O O . ASP A 1 113 ? -16.914 16.521 28.355 1.00 62.97 113 ASP A O 1
ATOM 912 N N . LYS A 1 114 ? -18.467 15.545 27.063 1.00 71.38 114 LYS A N 1
ATOM 913 C CA . LYS A 1 114 ? -18.591 14.293 27.824 1.00 71.38 114 LYS A CA 1
ATOM 914 C C . LYS A 1 114 ? -18.649 13.107 26.868 1.00 71.38 114 LYS A C 1
ATOM 916 O O . LYS A 1 114 ? -19.727 12.745 26.412 1.00 71.38 114 LYS A O 1
ATOM 921 N N . LEU A 1 115 ? -17.496 12.498 26.607 1.00 80.31 115 LEU A N 1
ATOM 922 C CA . LEU A 1 115 ? -17.343 11.388 25.670 1.00 80.31 115 LEU A CA 1
ATOM 923 C C . LEU A 1 115 ? -17.780 10.049 26.309 1.00 80.31 115 LEU A C 1
ATOM 925 O O . LEU A 1 115 ? -17.077 9.561 27.202 1.00 80.31 115 LEU A O 1
ATOM 929 N N . PRO A 1 116 ? -18.906 9.430 25.893 1.00 87.12 116 PRO A N 1
ATOM 930 C CA . PRO A 1 116 ? -19.324 8.125 26.408 1.00 87.12 116 PRO A CA 1
ATOM 931 C C . PRO A 1 116 ? -18.257 7.053 26.155 1.00 87.12 116 PRO A C 1
ATOM 933 O O . PRO A 1 116 ? -17.589 7.084 25.125 1.00 87.12 116 PRO A O 1
ATOM 936 N N . VAL A 1 117 ? -18.127 6.063 27.045 1.00 84.94 117 VAL A N 1
ATOM 937 C CA . VAL A 1 117 ? -17.102 4.996 26.941 1.00 84.94 117 VAL A CA 1
ATOM 938 C C . VAL A 1 117 ? -17.151 4.268 25.589 1.00 84.94 117 VAL A C 1
ATOM 940 O O . VAL A 1 117 ? -16.110 3.942 25.018 1.00 84.94 117 VAL A O 1
ATOM 943 N N . GLY A 1 118 ? -18.353 4.055 25.041 1.00 86.38 118 GLY A N 1
ATOM 944 C CA . GLY A 1 118 ? -18.531 3.475 23.706 1.00 86.38 118 GLY A CA 1
ATOM 945 C C . GLY A 1 118 ? -17.894 4.320 22.597 1.00 86.38 118 GLY A C 1
ATOM 946 O O . GLY A 1 118 ? -17.162 3.788 21.763 1.00 86.38 118 GLY A O 1
ATOM 947 N N . ASP A 1 119 ? -18.089 5.639 22.639 1.00 89.19 119 ASP A N 1
ATOM 948 C CA . ASP A 1 119 ? -17.537 6.578 21.656 1.00 89.19 119 ASP A CA 1
ATOM 949 C C . ASP A 1 119 ? -16.015 6.697 21.787 1.00 89.19 119 ASP A C 1
ATOM 951 O O . ASP A 1 119 ? -15.310 6.732 20.778 1.00 89.19 119 ASP A O 1
ATOM 955 N N . GLN A 1 120 ? -15.489 6.656 23.019 1.00 87.88 120 GLN A N 1
ATOM 956 C CA . GLN A 1 120 ? -14.046 6.569 23.269 1.00 87.88 120 GLN A CA 1
ATOM 957 C C . GLN A 1 120 ? -13.438 5.351 22.561 1.00 87.88 120 GLN A C 1
ATOM 959 O O . GLN A 1 120 ? -12.453 5.478 21.835 1.00 87.88 120 GLN A O 1
ATOM 964 N N . SER A 1 121 ? -14.050 4.174 22.730 1.00 87.44 121 SER A N 1
ATOM 965 C CA . SER A 1 121 ? -13.566 2.936 22.114 1.00 87.44 121 SER A CA 1
ATOM 966 C C . SER A 1 121 ? -13.607 2.988 20.586 1.00 87.44 121 SER A C 1
ATOM 968 O O . SER A 1 121 ? -12.683 2.488 19.946 1.00 87.44 121 SER A O 1
ATOM 970 N N . LEU A 1 122 ? -14.647 3.589 20.000 1.00 89.06 122 LEU A N 1
ATOM 971 C CA . LEU A 1 122 ? -14.789 3.730 18.547 1.00 89.06 122 LEU A CA 1
ATOM 972 C C . LEU A 1 122 ? -13.762 4.701 17.959 1.00 89.06 122 LEU A C 1
ATOM 974 O O . LEU A 1 122 ? -13.171 4.415 16.921 1.00 89.06 122 LEU A O 1
ATOM 978 N N . ILE A 1 123 ? -13.484 5.817 18.636 1.00 86.75 123 ILE A N 1
ATOM 979 C CA . ILE A 1 123 ? -12.405 6.731 18.237 1.00 86.75 123 ILE A CA 1
ATOM 980 C C . ILE A 1 123 ? -11.060 5.997 18.253 1.00 86.75 123 ILE A C 1
ATOM 982 O O . ILE A 1 123 ? -10.299 6.074 17.286 1.00 86.75 123 ILE A O 1
ATOM 986 N N . LEU A 1 124 ? -10.778 5.245 19.321 1.00 84.81 124 LEU A N 1
ATOM 987 C CA . LEU A 1 124 ? -9.551 4.456 19.417 1.00 84.81 124 LEU A CA 1
ATOM 988 C C . LEU A 1 124 ? -9.485 3.353 18.355 1.00 84.81 124 LEU A C 1
ATOM 990 O O . LEU A 1 124 ? -8.400 3.104 17.844 1.00 84.81 124 LEU A O 1
ATOM 994 N N . ASP A 1 125 ? -10.612 2.751 17.965 1.00 86.25 125 ASP A N 1
ATOM 995 C CA . ASP A 1 125 ? -10.667 1.804 16.844 1.00 86.25 125 ASP A CA 1
ATOM 996 C C . ASP A 1 125 ? -10.243 2.459 15.521 1.00 86.25 125 ASP A C 1
ATOM 998 O O . ASP A 1 125 ? -9.454 1.875 14.778 1.00 86.25 125 ASP A O 1
ATOM 1002 N N . VAL A 1 126 ? -10.720 3.676 15.228 1.00 85.94 126 VAL A N 1
ATOM 1003 C CA . VAL A 1 126 ? -10.326 4.415 14.014 1.00 85.94 126 VAL A CA 1
ATOM 1004 C C . VAL A 1 126 ? -8.833 4.710 14.010 1.00 85.94 126 VAL A C 1
ATOM 1006 O O . VAL A 1 126 ? -8.172 4.490 12.996 1.00 85.94 126 VAL A O 1
ATOM 1009 N N . ILE A 1 127 ? -8.295 5.178 15.137 1.00 80.38 127 ILE A N 1
ATOM 1010 C CA . ILE A 1 127 ? -6.869 5.502 15.269 1.00 80.38 127 ILE A CA 1
ATOM 1011 C C . ILE A 1 127 ? -6.016 4.235 15.146 1.00 80.38 127 ILE A C 1
ATOM 1013 O O . ILE A 1 127 ? -5.014 4.225 14.438 1.00 80.38 127 ILE A O 1
ATOM 1017 N N . GLU A 1 128 ? -6.414 3.161 15.825 1.00 78.88 128 GLU A N 1
ATOM 1018 C CA . GLU A 1 128 ? -5.670 1.905 15.860 1.00 78.88 128 GLU A CA 1
ATOM 1019 C C . GLU A 1 128 ? -5.679 1.197 14.503 1.00 78.88 128 GLU A C 1
ATOM 1021 O O . GLU A 1 128 ? -4.672 0.630 14.102 1.00 78.88 128 GLU A O 1
ATOM 1026 N N . GLN A 1 129 ? -6.782 1.231 13.761 1.00 79.12 129 GLN A N 1
ATOM 1027 C CA . GLN A 1 129 ? -6.918 0.437 12.537 1.00 79.12 129 GLN A CA 1
ATOM 1028 C C . GLN A 1 129 ? -6.686 1.223 11.242 1.00 79.12 129 GLN A C 1
ATOM 1030 O O . GLN A 1 129 ? -6.923 0.693 10.152 1.00 79.12 129 GLN A O 1
ATOM 1035 N N . SER A 1 130 ? -6.269 2.488 11.328 1.00 79.81 130 SER A N 1
ATOM 1036 C CA . SER A 1 130 ? -6.011 3.324 10.158 1.00 79.81 130 SER A CA 1
ATOM 1037 C C . SER A 1 130 ? -4.582 3.848 10.144 1.00 79.81 130 SER A C 1
ATOM 1039 O O . SER A 1 130 ? -4.288 4.884 10.735 1.00 79.81 130 SER A O 1
ATOM 1041 N N . GLU A 1 131 ? -3.742 3.210 9.334 1.00 76.56 131 GLU A N 1
ATOM 1042 C CA . GLU A 1 131 ? -2.338 3.584 9.116 1.00 76.56 131 GLU A CA 1
ATOM 1043 C C . GLU A 1 131 ? -2.171 5.068 8.770 1.00 76.56 131 GLU A C 1
ATOM 1045 O O . GLU A 1 131 ? -1.398 5.775 9.396 1.00 76.56 131 GLU A O 1
ATOM 1050 N N . VAL A 1 132 ? -2.994 5.603 7.866 1.00 71.56 132 VAL A N 1
ATOM 1051 C CA . VAL A 1 132 ? -2.956 7.031 7.496 1.00 71.56 132 VAL A CA 1
ATOM 1052 C C . VAL A 1 132 ? -3.380 7.991 8.614 1.00 71.56 132 VAL A C 1
ATOM 1054 O O . VAL A 1 132 ? -2.946 9.137 8.620 1.00 71.56 132 VAL A O 1
ATOM 1057 N N . VAL A 1 133 ? -4.209 7.549 9.568 1.00 73.19 133 VAL A N 1
ATOM 1058 C CA . VAL A 1 133 ? -4.577 8.371 10.743 1.00 73.19 133 VAL A CA 1
ATOM 1059 C C . VAL A 1 133 ? -3.467 8.314 11.787 1.00 73.19 133 VAL A C 1
ATOM 1061 O O . VAL A 1 133 ? -3.164 9.324 12.416 1.00 73.19 133 VAL A O 1
ATOM 1064 N N . TYR A 1 134 ? -2.840 7.148 11.932 1.00 71.94 134 TYR A N 1
ATOM 1065 C CA . TYR A 1 134 ? -1.683 6.953 12.792 1.00 71.94 134 TYR A CA 1
ATOM 1066 C C . TYR A 1 134 ? -0.474 7.784 12.316 1.00 71.94 134 TYR A C 1
ATOM 1068 O O . TYR A 1 134 ? 0.062 8.581 13.087 1.00 71.94 134 TYR A O 1
ATOM 1076 N N . VAL A 1 135 ? -0.105 7.657 11.034 1.00 66.00 135 VAL A N 1
ATOM 1077 C CA . VAL A 1 135 ? 1.102 8.251 10.426 1.00 66.00 135 VAL A CA 1
ATOM 1078 C C . VAL A 1 135 ? 1.026 9.761 10.278 1.00 66.00 135 VAL A C 1
ATOM 1080 O O . VAL A 1 135 ? 2.011 10.459 10.517 1.00 66.00 135 VAL A O 1
ATOM 1083 N N . ASN A 1 136 ? -0.153 10.317 9.984 1.00 67.38 136 ASN A N 1
ATOM 1084 C CA . ASN A 1 136 ? -0.354 11.772 9.950 1.00 67.38 136 ASN A CA 1
ATOM 1085 C C . ASN A 1 136 ? -0.338 12.405 11.363 1.00 67.38 136 ASN A C 1
ATOM 1087 O O . ASN A 1 136 ? -0.931 13.458 11.582 1.00 67.38 136 ASN A O 1
ATOM 1091 N N . ARG A 1 137 ? 0.314 11.717 12.319 1.00 59.19 137 ARG A N 1
ATOM 1092 C CA . ARG A 1 137 ? 0.566 12.045 13.721 1.00 59.19 137 ARG A CA 1
ATOM 1093 C C . ARG A 1 137 ? -0.566 12.854 14.333 1.00 59.19 137 ARG A C 1
ATOM 1095 O O . ARG A 1 137 ? -0.514 14.078 14.349 1.00 59.19 137 ARG A O 1
ATOM 1102 N N . PHE A 1 138 ? -1.535 12.133 14.900 1.00 51.91 138 PHE A N 1
ATOM 1103 C CA . PHE A 1 138 ? -2.437 12.616 15.951 1.00 51.91 138 PHE A CA 1
ATOM 1104 C C . PHE A 1 138 ? -2.886 14.062 15.769 1.00 51.91 138 PHE A C 1
ATOM 1106 O O . PHE A 1 138 ? -2.338 14.934 16.434 1.00 51.91 138 PHE A O 1
ATOM 1113 N N . ILE A 1 139 ? -3.866 14.294 14.889 1.00 47.00 139 ILE A N 1
ATOM 1114 C CA . ILE A 1 139 ? -4.638 15.540 14.793 1.00 47.00 139 ILE A CA 1
ATOM 1115 C C . ILE A 1 139 ? -3.827 16.769 15.221 1.00 47.00 139 ILE A C 1
ATOM 1117 O O . ILE A 1 139 ? -4.221 17.352 16.218 1.00 47.00 139 ILE A O 1
ATOM 1121 N N . LYS A 1 140 ? -2.649 17.030 14.610 1.00 47.53 140 LYS A N 1
ATOM 1122 C CA . LYS A 1 140 ? -1.599 17.952 15.114 1.00 47.53 140 LYS A CA 1
ATOM 1123 C C . LYS A 1 140 ? -1.844 18.340 16.580 1.00 47.53 140 LYS A C 1
ATOM 1125 O O . LYS A 1 140 ? -2.616 19.259 16.706 1.00 47.53 140 LYS A O 1
ATOM 1130 N N . GLU A 1 141 ? -1.296 17.746 17.649 1.00 43.12 141 GLU A N 1
ATOM 1131 C CA . GLU A 1 141 ? -1.647 18.015 19.088 1.00 43.12 141 GLU A CA 1
ATOM 1132 C C . GLU A 1 141 ? -2.124 19.455 19.501 1.00 43.12 141 GLU A C 1
ATOM 1134 O O . GLU A 1 141 ? -2.784 19.624 20.520 1.00 43.12 141 GLU A O 1
ATOM 1139 N N . SER A 1 142 ? -1.818 20.499 18.725 1.00 42.00 142 SER A N 1
ATOM 1140 C CA . SER A 1 142 ? -2.492 21.806 18.644 1.00 42.00 142 SER A CA 1
ATOM 1141 C C . SER A 1 142 ? -3.966 21.897 18.145 1.00 42.00 142 SER A C 1
ATOM 1143 O O . SER A 1 142 ? -4.633 22.861 18.497 1.00 42.00 142 SER A O 1
ATOM 1145 N N . GLU A 1 143 ? -4.478 21.012 17.278 1.00 45.16 143 GLU A N 1
ATOM 1146 C CA . GLU A 1 143 ? -5.796 21.077 16.608 1.00 45.16 143 GLU A CA 1
ATOM 1147 C C . GLU A 1 143 ? -6.874 20.333 17.396 1.00 45.16 143 GLU A C 1
ATOM 1149 O O . GLU A 1 143 ? -8.031 20.753 17.410 1.00 45.16 143 GLU A O 1
ATOM 1154 N N . ILE A 1 144 ? -6.499 19.260 18.093 1.00 49.72 144 ILE A N 1
ATOM 1155 C CA . ILE A 1 144 ? -7.277 18.770 19.222 1.00 49.72 144 ILE A CA 1
ATOM 1156 C C . ILE A 1 144 ? -6.467 19.050 20.468 1.00 49.72 144 ILE A C 1
ATOM 1158 O O . ILE A 1 144 ? -5.460 18.391 20.693 1.00 49.72 144 ILE A O 1
ATOM 1162 N N . ASN A 1 145 ? -6.925 20.048 21.225 1.00 46.22 145 ASN A N 1
ATOM 1163 C CA . ASN A 1 145 ? -6.415 20.484 22.522 1.00 46.22 145 ASN A CA 1
ATOM 1164 C C . ASN A 1 145 ? -5.660 19.386 23.288 1.00 46.22 145 ASN A C 1
ATOM 1166 O O . ASN A 1 145 ? -6.090 18.231 23.318 1.00 46.22 145 ASN A O 1
ATOM 1170 N N . SER A 1 146 ? -4.625 19.791 24.025 1.00 50.06 146 SER A N 1
ATOM 1171 C CA . SER A 1 146 ? -3.774 19.015 24.945 1.00 50.06 146 SER A CA 1
ATOM 1172 C C . SER A 1 146 ? -4.494 18.220 26.066 1.00 50.06 146 SER A C 1
ATOM 1174 O O . SER A 1 146 ? -3.886 17.867 27.073 1.00 50.06 146 SER A O 1
ATOM 1176 N N . GLY A 1 147 ? -5.778 17.892 25.902 1.00 55.94 147 GLY A N 1
ATOM 1177 C CA . GLY A 1 147 ? -6.648 17.169 26.819 1.00 55.94 147 GLY A CA 1
ATOM 1178 C C . GLY A 1 147 ? -7.446 16.003 26.216 1.00 55.94 147 GLY A C 1
ATOM 1179 O O . GLY A 1 147 ? -8.259 15.450 26.938 1.00 55.94 147 GL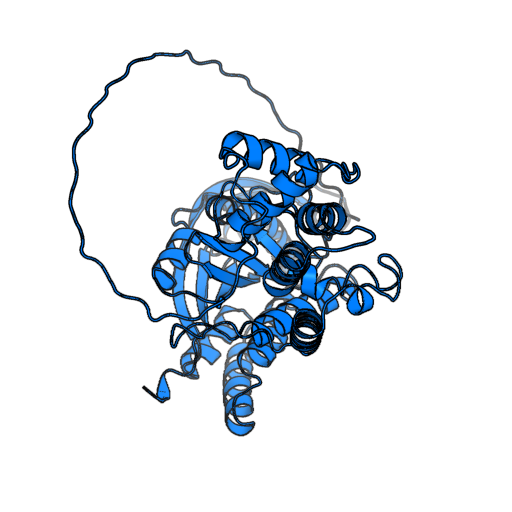Y A O 1
ATOM 1180 N N . ILE A 1 148 ? -7.241 15.542 24.970 1.00 61.81 148 ILE A N 1
ATOM 1181 C CA . ILE A 1 148 ? -7.987 14.344 24.492 1.00 61.81 148 ILE A CA 1
ATOM 1182 C C . ILE A 1 148 ? -7.776 13.132 25.411 1.00 61.81 148 ILE A C 1
ATOM 1184 O O . ILE A 1 148 ? -8.700 12.375 25.692 1.00 61.81 148 ILE A O 1
ATOM 1188 N N . SER A 1 149 ? -6.555 12.969 25.928 1.00 64.25 149 SER A N 1
ATOM 1189 C CA . SER A 1 149 ? -6.252 11.894 26.865 1.00 64.25 149 SER A CA 1
ATOM 1190 C C . SER A 1 149 ? -6.994 12.071 28.184 1.00 64.25 149 SER A C 1
ATOM 1192 O O . SER A 1 149 ? -7.309 11.069 28.809 1.00 64.25 149 SER A O 1
ATOM 1194 N N . SER A 1 150 ? -7.311 13.301 28.610 1.00 70.12 150 SER A N 1
ATOM 1195 C CA . SER A 1 150 ? -8.091 13.547 29.827 1.00 70.12 150 SER A CA 1
ATOM 1196 C C . SER A 1 150 ? -9.573 13.210 29.652 1.00 70.12 150 SER A C 1
ATOM 1198 O O . SER A 1 150 ? -10.241 12.959 30.653 1.00 70.12 150 SER A O 1
ATOM 1200 N N . TRP A 1 151 ? -10.054 13.119 28.407 1.00 71.81 151 TRP A N 1
ATOM 1201 C CA . TRP A 1 151 ? -11.425 12.722 28.067 1.00 71.81 151 TRP A CA 1
ATOM 1202 C C . TRP A 1 151 ? -11.641 11.207 28.079 1.00 71.81 151 TRP A C 1
ATOM 1204 O O . TRP A 1 151 ? -12.786 10.758 28.098 1.00 71.81 151 TRP A O 1
ATOM 1214 N N . PHE A 1 152 ? -10.564 10.419 28.088 1.00 80.56 152 PHE A N 1
ATOM 1215 C CA . PHE A 1 152 ? -10.649 8.968 28.184 1.00 80.56 152 PHE A CA 1
ATOM 1216 C C . PHE A 1 152 ? -10.751 8.496 29.640 1.00 80.56 152 PHE A C 1
ATOM 1218 O O . PHE A 1 152 ? -10.112 9.040 30.550 1.00 80.56 152 PHE A O 1
ATOM 1225 N N . ASP A 1 153 ? -11.540 7.449 29.868 1.00 84.69 153 ASP A N 1
ATOM 1226 C CA . ASP A 1 153 ? -11.469 6.692 31.115 1.00 84.69 153 ASP A CA 1
ATOM 1227 C C . ASP A 1 153 ? -10.107 5.987 31.250 1.00 84.69 153 ASP A C 1
ATOM 1229 O O . ASP A 1 153 ? -9.292 5.978 30.328 1.00 84.69 153 ASP A O 1
ATOM 1233 N N . GLU A 1 154 ? -9.818 5.416 32.417 1.00 85.19 154 GLU A N 1
ATOM 1234 C CA . GLU A 1 154 ? -8.496 4.839 32.684 1.00 85.19 154 GLU A CA 1
ATOM 1235 C C . GLU A 1 154 ? -8.145 3.672 31.741 1.00 85.19 154 GLU A C 1
ATOM 1237 O O . GLU A 1 154 ? -7.003 3.550 31.296 1.00 85.19 154 GLU A O 1
ATOM 1242 N N . ALA A 1 155 ? -9.128 2.853 31.357 1.00 85.56 155 ALA A N 1
ATOM 1243 C CA . ALA A 1 155 ? -8.905 1.731 30.449 1.00 85.56 155 ALA A CA 1
ATOM 1244 C C . ALA A 1 155 ? -8.590 2.214 29.021 1.00 85.56 155 ALA A C 1
ATOM 1246 O O . ALA A 1 155 ? -7.624 1.762 28.397 1.00 85.56 155 ALA A O 1
ATOM 1247 N N . ASN A 1 156 ? -9.358 3.179 28.513 1.00 83.88 156 ASN A N 1
ATOM 1248 C CA . ASN A 1 156 ? -9.145 3.782 27.202 1.00 83.88 156 ASN A CA 1
ATOM 1249 C C . ASN A 1 156 ? -7.894 4.669 27.172 1.00 83.88 156 ASN A C 1
ATOM 1251 O O . ASN A 1 156 ? -7.214 4.707 26.149 1.00 83.88 156 ASN A O 1
ATOM 1255 N N . LYS A 1 157 ? -7.504 5.300 28.288 1.00 83.00 157 LYS A N 1
ATOM 1256 C CA . LYS A 1 157 ? -6.198 5.966 28.435 1.00 83.00 157 LYS A CA 1
ATOM 1257 C C . LYS A 1 157 ? -5.057 4.981 28.251 1.00 83.00 157 LYS A C 1
ATOM 1259 O O . LYS A 1 157 ? -4.151 5.244 27.465 1.00 83.00 157 LYS A O 1
ATOM 1264 N N . GLN A 1 158 ? -5.099 3.841 28.936 1.00 82.38 158 GLN A N 1
ATOM 1265 C CA . GLN A 1 158 ? -4.069 2.811 28.802 1.00 82.38 158 GLN A CA 1
ATOM 1266 C C . GLN A 1 158 ? -4.004 2.268 27.373 1.00 82.38 158 GLN A C 1
ATOM 1268 O O . GLN A 1 158 ? -2.911 2.136 26.820 1.00 82.38 158 GLN A O 1
ATOM 1273 N N . ARG A 1 159 ? -5.160 2.033 26.735 1.00 82.88 159 ARG A N 1
ATOM 1274 C CA . ARG A 1 159 ? -5.230 1.646 25.318 1.00 82.88 159 ARG A CA 1
ATOM 1275 C C . ARG A 1 159 ? -4.647 2.723 24.405 1.00 82.88 159 ARG A C 1
ATOM 1277 O O . ARG A 1 159 ? -3.832 2.405 23.546 1.00 82.88 159 ARG A O 1
ATOM 1284 N N . TYR A 1 160 ? -4.998 3.987 24.612 1.00 80.88 160 TYR A N 1
ATOM 1285 C CA . TYR A 1 160 ? -4.450 5.115 23.863 1.00 80.88 160 TYR A CA 1
ATOM 1286 C C . TYR A 1 160 ? -2.923 5.198 23.994 1.00 80.88 160 TYR A C 1
ATOM 1288 O O . TYR A 1 160 ? -2.227 5.327 22.990 1.00 80.88 160 TYR A O 1
ATOM 1296 N N . GLN A 1 161 ? -2.377 5.039 25.204 1.00 77.75 161 GLN A N 1
ATOM 1297 C CA . GLN A 1 161 ? -0.926 4.996 25.422 1.00 77.75 161 GLN A CA 1
ATOM 1298 C C . GLN A 1 161 ? -0.274 3.768 24.769 1.00 77.75 161 GLN A C 1
ATOM 1300 O O . GLN A 1 161 ? 0.813 3.870 24.198 1.00 77.75 161 GLN A O 1
ATOM 1305 N N . ALA A 1 162 ? -0.937 2.610 24.790 1.00 76.56 162 ALA A N 1
ATOM 1306 C CA . ALA A 1 162 ? -0.470 1.420 24.082 1.00 76.56 162 ALA A CA 1
ATOM 1307 C C . ALA A 1 162 ? -0.432 1.643 22.559 1.00 76.56 162 ALA A C 1
ATOM 1309 O O . ALA A 1 162 ? 0.542 1.261 21.912 1.00 76.56 162 ALA A O 1
ATOM 1310 N N . ILE A 1 163 ? -1.436 2.321 21.995 1.00 74.56 163 ILE A N 1
ATOM 1311 C CA . ILE A 1 163 ? -1.456 2.721 20.583 1.00 74.56 163 ILE A CA 1
ATOM 1312 C C . ILE A 1 163 ? -0.305 3.694 20.293 1.00 74.56 163 ILE A C 1
ATOM 1314 O O . ILE A 1 163 ? 0.465 3.428 19.373 1.00 74.56 163 ILE A O 1
ATOM 1318 N N . LYS A 1 164 ? -0.117 4.754 21.102 1.00 71.12 164 LYS A N 1
ATOM 1319 C CA . LYS A 1 164 ? 0.995 5.721 20.944 1.00 71.12 164 LYS A CA 1
ATOM 1320 C C . LYS A 1 164 ? 2.373 5.060 20.989 1.00 71.12 164 LYS A C 1
ATOM 1322 O O . LYS A 1 164 ? 3.301 5.540 20.352 1.00 71.12 164 LYS A O 1
ATOM 1327 N N . THR A 1 165 ? 2.518 3.979 21.749 1.00 69.75 165 THR A N 1
ATOM 1328 C CA . THR A 1 165 ? 3.782 3.237 21.885 1.00 69.75 165 THR A CA 1
ATOM 1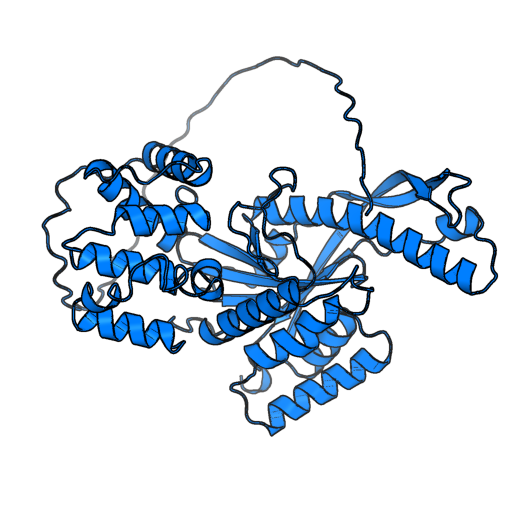329 C C . THR A 1 165 ? 3.925 2.093 20.873 1.00 69.75 165 THR A C 1
ATOM 1331 O O . THR A 1 165 ? 4.831 1.271 21.007 1.00 69.75 165 THR A O 1
ATOM 1334 N N . GLY A 1 166 ? 3.047 2.021 19.862 1.00 60.69 166 GLY A N 1
ATOM 1335 C CA . GLY A 1 166 ? 3.130 1.048 18.769 1.00 60.69 166 GLY A CA 1
ATOM 1336 C C . GLY A 1 166 ? 2.705 -0.376 19.146 1.00 60.69 166 GLY A C 1
ATOM 1337 O O . GLY A 1 166 ? 3.026 -1.319 18.432 1.00 60.69 166 GLY A O 1
ATOM 1338 N N . ARG A 1 167 ? 1.986 -0.570 20.260 1.00 55.12 167 ARG A N 1
ATOM 1339 C CA . ARG A 1 167 ? 1.615 -1.889 20.818 1.00 55.12 167 ARG A CA 1
ATOM 1340 C C . ARG A 1 167 ? 0.135 -2.235 20.638 1.00 55.12 167 ARG A C 1
ATOM 1342 O O . ARG A 1 167 ? -0.491 -2.788 21.544 1.00 55.12 167 ARG A O 1
ATOM 1349 N N . ALA A 1 168 ? -0.432 -1.922 19.478 1.00 53.25 168 ALA A N 1
ATOM 1350 C CA . ALA A 1 168 ? -1.750 -2.435 19.113 1.00 53.25 168 ALA A CA 1
ATOM 1351 C C . ALA A 1 168 ? -1.671 -3.962 18.961 1.00 53.25 168 ALA A C 1
ATOM 1353 O O . ALA A 1 168 ? -0.907 -4.472 18.140 1.00 53.25 168 ALA A O 1
ATOM 1354 N N . LYS A 1 169 ? -2.414 -4.694 19.794 1.00 51.53 169 LYS A N 1
ATOM 1355 C CA . LYS A 1 169 ? -2.482 -6.159 19.751 1.00 51.53 169 LYS A CA 1
ATOM 1356 C C . LYS A 1 169 ? -3.415 -6.581 18.616 1.00 51.53 169 LYS A C 1
ATOM 1358 O O . LYS A 1 169 ? -4.561 -6.933 18.875 1.00 51.53 169 LYS A O 1
ATOM 1363 N N . GLU A 1 170 ? -2.947 -6.581 17.374 1.00 55.91 170 GLU A N 1
ATOM 1364 C CA . GLU A 1 170 ? -3.589 -7.444 16.379 1.00 55.91 170 GLU A CA 1
ATOM 1365 C C . GLU A 1 170 ? -3.113 -8.883 16.585 1.00 55.91 170 GLU A C 1
ATOM 1367 O O . GLU A 1 170 ? -1.945 -9.139 16.893 1.00 55.91 170 GLU A O 1
ATOM 1372 N N . LYS A 1 171 ? -4.055 -9.827 16.493 1.00 52.34 171 LYS A N 1
ATOM 1373 C CA . LYS A 1 171 ? -3.725 -11.248 16.502 1.00 52.34 171 LYS A CA 1
ATOM 1374 C C . LYS A 1 171 ? -2.973 -11.542 15.213 1.00 52.34 171 LYS A C 1
ATOM 1376 O O . LYS A 1 171 ? -3.513 -11.361 14.130 1.00 52.34 171 LYS A O 1
ATOM 1381 N N . ASP A 1 172 ? -1.753 -12.030 15.357 1.00 57.81 172 ASP A N 1
ATOM 1382 C CA . ASP A 1 172 ? -1.067 -12.747 14.296 1.00 57.81 172 ASP A CA 1
ATOM 1383 C C . ASP A 1 172 ? -1.809 -14.073 14.085 1.00 57.81 172 ASP A C 1
ATOM 1385 O O . ASP A 1 172 ? -1.593 -15.044 14.810 1.00 57.81 172 ASP A O 1
ATOM 1389 N N . THR A 1 173 ? -2.819 -14.065 13.216 1.00 55.78 173 THR A N 1
ATOM 1390 C CA . THR A 1 173 ? -3.701 -15.221 12.995 1.00 55.78 173 THR A CA 1
ATOM 1391 C C . THR A 1 173 ? -3.148 -16.172 11.941 1.00 55.78 173 THR A C 1
ATOM 1393 O O . THR A 1 173 ? -3.616 -17.307 11.859 1.00 55.78 173 THR A O 1
ATOM 1396 N N . SER A 1 174 ? -2.136 -15.755 11.174 1.00 61.38 174 SER A N 1
ATOM 1397 C CA . SER A 1 174 ? -1.468 -16.589 10.178 1.00 61.38 174 SER A CA 1
ATOM 1398 C C . SER A 1 174 ? 0.053 -16.480 10.304 1.00 61.38 174 SER A C 1
ATOM 1400 O O . SER A 1 174 ? 0.593 -15.406 10.548 1.00 61.38 174 SER A O 1
ATOM 1402 N N . GLY A 1 175 ? 0.779 -17.580 10.077 1.00 66.94 175 GLY A N 1
ATOM 1403 C CA . GLY A 1 175 ? 2.251 -17.567 10.028 1.00 66.94 175 GLY A CA 1
ATOM 1404 C C . GLY A 1 175 ? 2.833 -16.636 8.951 1.00 66.94 175 GLY A C 1
ATOM 1405 O O . GLY A 1 175 ? 4.038 -16.412 8.916 1.00 66.94 175 GLY A O 1
ATOM 1406 N N . GLU A 1 176 ? 1.989 -16.049 8.101 1.00 76.88 176 GLU A N 1
ATOM 1407 C CA . GLU A 1 176 ? 2.365 -15.216 6.961 1.00 76.88 176 GLU A CA 1
ATOM 1408 C C . GLU A 1 176 ? 2.069 -13.717 7.167 1.00 76.88 176 GLU A C 1
ATOM 1410 O O . GLU A 1 176 ? 2.665 -12.893 6.480 1.00 76.88 176 GLU A O 1
ATOM 1415 N N . SER A 1 177 ? 1.228 -13.332 8.138 1.00 86.31 177 SER A N 1
ATOM 1416 C CA . SER A 1 177 ? 0.819 -11.932 8.351 1.00 86.31 177 SER A CA 1
ATOM 1417 C C . SER A 1 177 ? 1.800 -11.124 9.202 1.00 86.31 177 SER A C 1
ATOM 1419 O O . SER A 1 177 ? 2.185 -11.557 10.272 1.00 86.31 177 SER A O 1
ATOM 1421 N N . PHE A 1 178 ? 2.181 -9.908 8.833 1.00 88.38 178 PHE A N 1
ATOM 1422 C CA . PHE A 1 178 ? 3.056 -9.053 9.639 1.00 88.38 178 PHE A CA 1
ATOM 1423 C C . PHE A 1 178 ? 2.344 -8.399 10.830 1.00 88.38 178 PHE A C 1
ATOM 1425 O O . PHE A 1 178 ? 1.136 -8.174 10.834 1.00 88.38 178 PHE A O 1
ATOM 1432 N N . LEU A 1 179 ? 3.125 -8.043 11.855 1.00 84.25 179 LEU A N 1
ATOM 1433 C CA . LEU A 1 179 ? 2.628 -7.235 12.967 1.00 84.25 179 LEU A CA 1
ATOM 1434 C C . LEU A 1 179 ? 2.297 -5.822 12.473 1.00 84.25 179 LEU A C 1
ATOM 1436 O O . LEU A 1 179 ? 3.135 -5.195 11.823 1.00 84.25 179 LEU A O 1
ATOM 1440 N N . ALA A 1 180 ? 1.141 -5.283 12.873 1.00 82.06 180 ALA A N 1
ATOM 1441 C CA . ALA A 1 180 ? 0.720 -3.920 12.533 1.00 82.06 180 ALA A CA 1
ATOM 1442 C C . ALA A 1 180 ? 1.787 -2.863 12.876 1.00 82.06 180 ALA A C 1
ATOM 1444 O O . ALA A 1 180 ? 2.005 -1.929 12.117 1.00 82.06 180 ALA A O 1
ATOM 1445 N N . ALA A 1 181 ? 2.521 -3.043 13.979 1.00 79.38 181 ALA A N 1
ATOM 1446 C CA . ALA A 1 181 ? 3.615 -2.151 14.368 1.00 79.38 181 ALA A CA 1
ATOM 1447 C C . ALA A 1 181 ? 4.741 -2.065 13.320 1.00 79.38 181 ALA A C 1
ATOM 1449 O O . ALA A 1 181 ? 5.337 -1.012 13.141 1.00 79.38 181 ALA A O 1
ATOM 1450 N N . ASN A 1 182 ? 5.044 -3.164 12.624 1.00 86.12 182 ASN A N 1
ATOM 1451 C CA . ASN A 1 182 ? 6.070 -3.168 11.579 1.00 86.12 182 ASN A CA 1
ATOM 1452 C C . ASN A 1 182 ? 5.551 -2.497 10.302 1.00 86.12 182 ASN A C 1
ATOM 1454 O O . ASN A 1 182 ? 6.321 -1.860 9.588 1.00 86.12 182 ASN A O 1
ATOM 1458 N N . ILE A 1 183 ? 4.251 -2.641 10.025 1.00 87.12 183 ILE A N 1
ATOM 1459 C CA . ILE A 1 183 ? 3.589 -1.965 8.909 1.00 87.12 183 ILE A CA 1
ATOM 1460 C C . ILE A 1 183 ? 3.549 -0.454 9.135 1.00 87.12 183 ILE A C 1
ATOM 1462 O O . ILE A 1 183 ? 3.911 0.294 8.232 1.00 87.12 183 ILE A O 1
ATOM 1466 N N . ARG A 1 184 ? 3.196 -0.012 10.344 1.00 84.19 184 ARG A N 1
ATOM 1467 C CA . ARG A 1 184 ? 3.174 1.407 10.722 1.00 84.19 184 ARG A CA 1
ATOM 1468 C C . ARG A 1 184 ? 4.512 2.076 10.498 1.00 84.19 184 ARG A C 1
ATOM 1470 O O . ARG A 1 184 ? 4.563 3.065 9.784 1.00 84.19 184 ARG A O 1
ATOM 1477 N N . ASP A 1 185 ? 5.587 1.493 11.022 1.00 83.75 185 ASP A N 1
ATOM 1478 C CA . ASP A 1 185 ? 6.925 2.066 10.861 1.00 83.75 185 ASP A CA 1
ATOM 1479 C C . ASP A 1 185 ? 7.340 2.148 9.382 1.00 83.75 185 ASP A C 1
ATOM 1481 O O . ASP A 1 185 ? 7.985 3.107 8.964 1.00 83.75 185 ASP A O 1
ATOM 1485 N N . LEU A 1 186 ? 6.935 1.168 8.564 1.00 87.62 186 LEU A N 1
ATOM 1486 C CA . LEU A 1 186 ? 7.153 1.193 7.116 1.00 87.62 186 LEU A CA 1
ATOM 1487 C C . LEU A 1 186 ? 6.398 2.365 6.466 1.00 87.62 186 LEU A C 1
ATOM 1489 O O . LEU A 1 186 ? 6.990 3.109 5.684 1.00 87.62 186 LEU A O 1
ATOM 1493 N N . VAL A 1 187 ? 5.112 2.536 6.783 1.00 86.19 187 VAL A N 1
ATOM 1494 C CA . VAL A 1 187 ? 4.276 3.629 6.259 1.00 86.19 187 VAL A CA 1
ATOM 1495 C C . VAL A 1 187 ? 4.794 4.992 6.736 1.00 86.19 187 VAL A C 1
ATOM 1497 O O . VAL A 1 187 ? 4.892 5.916 5.930 1.00 86.19 187 VAL A O 1
ATOM 1500 N N . ASP A 1 188 ? 5.181 5.108 8.009 1.00 83.00 188 ASP A N 1
ATOM 1501 C CA . ASP A 1 188 ? 5.743 6.317 8.625 1.00 83.00 188 ASP A CA 1
ATOM 1502 C C . ASP A 1 188 ? 7.017 6.767 7.907 1.00 83.00 188 ASP A C 1
ATOM 1504 O O . ASP A 1 188 ? 7.147 7.926 7.507 1.00 83.00 188 ASP A O 1
ATOM 1508 N N . GLU A 1 189 ? 7.952 5.843 7.701 1.00 83.25 189 GLU A N 1
ATOM 1509 C CA . GLU A 1 189 ? 9.225 6.120 7.042 1.00 83.25 189 GLU A CA 1
ATOM 1510 C C . GLU A 1 189 ? 9.026 6.453 5.553 1.00 83.25 189 GLU A C 1
ATOM 1512 O O . GLU A 1 189 ? 9.661 7.366 5.021 1.00 83.25 189 GLU A O 1
ATOM 1517 N N . ALA A 1 190 ? 8.104 5.769 4.866 1.00 84.00 190 ALA A N 1
ATOM 1518 C CA . ALA A 1 190 ? 7.760 6.092 3.481 1.00 84.00 190 ALA A CA 1
ATOM 1519 C C . ALA A 1 190 ? 7.126 7.485 3.357 1.00 84.00 190 ALA A C 1
ATOM 1521 O O . ALA A 1 190 ? 7.466 8.238 2.442 1.00 84.00 190 ALA A O 1
ATOM 1522 N N . HIS A 1 191 ? 6.251 7.853 4.296 1.00 83.31 191 HIS A N 1
ATOM 1523 C CA . HIS A 1 191 ? 5.664 9.186 4.378 1.00 83.31 191 HIS A CA 1
ATOM 1524 C C . HIS A 1 191 ? 6.727 10.261 4.633 1.00 83.31 191 HIS A C 1
ATOM 1526 O O . HIS A 1 191 ? 6.781 11.262 3.914 1.00 83.31 191 HIS A O 1
ATOM 1532 N N . ALA A 1 192 ? 7.616 10.042 5.607 1.00 80.38 192 ALA A N 1
ATOM 1533 C CA . ALA A 1 192 ? 8.717 10.952 5.907 1.00 80.38 192 ALA A CA 1
ATOM 1534 C C . ALA A 1 192 ? 9.628 11.157 4.687 1.00 80.38 192 ALA A C 1
ATOM 1536 O O . ALA A 1 192 ? 9.945 12.294 4.332 1.00 80.38 192 ALA A O 1
ATOM 1537 N N . ASN A 1 193 ? 9.985 10.076 3.992 1.00 79.38 193 ASN A N 1
ATOM 1538 C CA . ASN A 1 193 ? 10.809 10.149 2.789 1.00 79.38 193 ASN A CA 1
ATOM 1539 C C . ASN A 1 193 ? 10.098 10.872 1.641 1.00 79.38 193 ASN A C 1
ATOM 1541 O O . ASN A 1 193 ? 10.719 11.709 0.986 1.00 79.38 193 ASN A O 1
ATOM 1545 N N . ALA A 1 194 ? 8.792 10.665 1.458 1.00 80.38 194 ALA A N 1
ATOM 1546 C CA . ALA A 1 194 ? 8.013 11.408 0.469 1.00 80.38 194 ALA A CA 1
ATOM 1547 C C . ALA A 1 194 ? 7.978 12.920 0.740 1.00 80.38 194 ALA A C 1
ATOM 1549 O O . ALA A 1 194 ? 8.048 13.715 -0.202 1.00 80.38 194 ALA A O 1
ATOM 1550 N N . LEU A 1 195 ? 7.921 13.331 2.012 1.00 79.62 195 LEU A N 1
ATOM 1551 C CA . LEU A 1 195 ? 8.002 14.742 2.405 1.00 79.62 195 LEU A CA 1
ATOM 1552 C C . LEU A 1 195 ? 9.401 15.341 2.198 1.00 79.62 195 LEU A C 1
ATOM 1554 O O . LEU A 1 195 ? 9.522 16.520 1.863 1.00 79.62 195 LEU A O 1
ATOM 1558 N N . LEU A 1 196 ? 10.453 14.550 2.423 1.00 76.56 196 LEU A N 1
ATOM 1559 C CA . LEU A 1 196 ? 11.845 15.001 2.361 1.00 76.56 196 LEU A CA 1
ATOM 1560 C C . LEU A 1 196 ? 12.453 14.949 0.960 1.00 76.56 196 LEU A C 1
ATOM 1562 O O . LEU A 1 196 ? 13.441 15.643 0.708 1.00 76.56 196 LEU A O 1
ATOM 1566 N N . ALA A 1 197 ? 11.902 14.140 0.057 1.00 71.19 197 ALA A N 1
ATOM 1567 C CA . ALA A 1 197 ? 12.438 13.989 -1.282 1.00 71.19 197 ALA A CA 1
ATOM 1568 C C . ALA A 1 197 ? 12.465 15.363 -1.995 1.00 71.19 197 ALA A C 1
ATOM 1570 O O . ALA A 1 197 ? 11.452 16.058 -2.104 1.00 71.19 197 ALA A O 1
ATOM 1571 N N . LYS A 1 198 ? 13.645 15.776 -2.482 1.00 56.75 198 LYS A N 1
ATOM 1572 C CA . LYS A 1 198 ? 13.869 17.043 -3.202 1.00 56.75 198 LYS A CA 1
ATOM 1573 C C . LYS A 1 198 ? 14.086 16.748 -4.692 1.00 56.75 198 LYS A C 1
ATOM 1575 O O . LYS A 1 198 ? 15.068 16.113 -5.038 1.00 56.75 198 LYS A O 1
ATOM 1580 N N . GLY A 1 199 ? 13.217 17.241 -5.584 1.00 55.78 199 GLY A N 1
ATOM 1581 C CA . GLY A 1 199 ? 13.390 17.121 -7.054 1.00 55.78 199 GLY A CA 1
ATOM 1582 C C . GLY A 1 199 ? 12.657 15.937 -7.709 1.00 55.78 199 GLY A C 1
ATOM 1583 O O . GLY A 1 199 ? 11.996 15.180 -7.017 1.00 55.78 199 GLY A O 1
ATOM 1584 N N . ALA A 1 200 ? 12.654 15.806 -9.037 1.00 47.56 200 ALA A N 1
ATOM 1585 C CA . ALA A 1 200 ? 12.068 14.625 -9.685 1.00 47.56 200 ALA A CA 1
ATOM 1586 C C . ALA A 1 200 ? 12.994 13.425 -9.431 1.00 47.56 200 ALA A C 1
ATOM 1588 O O . ALA A 1 200 ? 14.159 13.475 -9.815 1.00 47.56 200 ALA A O 1
ATOM 1589 N N . ALA A 1 201 ? 12.498 12.413 -8.723 1.00 48.62 201 ALA A N 1
ATOM 1590 C CA . ALA A 1 201 ? 13.264 11.232 -8.347 1.00 48.62 201 ALA A CA 1
ATOM 1591 C C . ALA A 1 201 ? 13.749 10.481 -9.597 1.00 48.62 201 ALA A C 1
ATOM 1593 O O . ALA A 1 201 ? 12.951 10.186 -10.489 1.00 48.62 201 ALA A O 1
ATOM 1594 N N . GLY A 1 202 ? 15.044 10.171 -9.672 1.00 50.62 202 GLY A N 1
ATOM 1595 C CA . GLY A 1 202 ? 15.573 9.280 -10.708 1.00 50.62 202 GLY A CA 1
ATOM 1596 C C . GLY A 1 202 ? 15.161 7.821 -10.460 1.00 50.62 202 GLY A C 1
ATOM 1597 O O . GLY A 1 202 ? 14.826 7.447 -9.336 1.00 50.62 202 GLY A O 1
ATOM 1598 N N . ARG A 1 203 ? 15.256 6.968 -11.494 1.00 52.31 203 ARG A N 1
ATOM 1599 C CA . ARG A 1 203 ? 14.919 5.518 -11.493 1.00 52.31 203 ARG A CA 1
ATOM 1600 C C . ARG A 1 203 ? 15.394 4.727 -10.262 1.00 52.31 203 ARG A C 1
ATOM 1602 O O . ARG A 1 203 ? 14.800 3.720 -9.896 1.00 52.31 203 ARG A O 1
ATOM 1609 N N . HIS A 1 204 ? 16.486 5.159 -9.632 1.00 50.75 204 HIS A N 1
ATOM 1610 C CA . HIS A 1 204 ? 17.137 4.460 -8.522 1.00 50.75 204 HIS A CA 1
ATOM 1611 C C . HIS A 1 204 ? 16.555 4.767 -7.140 1.00 50.75 204 HIS A C 1
ATOM 1613 O O . HIS A 1 204 ? 16.987 4.159 -6.161 1.00 50.75 204 HIS A O 1
ATOM 1619 N N . GLU A 1 205 ? 15.593 5.683 -7.032 1.00 64.62 205 GLU A N 1
ATOM 1620 C CA . GLU A 1 205 ? 15.035 6.045 -5.732 1.00 64.62 205 GLU A CA 1
ATOM 1621 C C . GLU A 1 205 ? 13.952 5.055 -5.294 1.00 64.62 205 GLU A C 1
ATOM 1623 O O . GLU A 1 205 ? 13.974 4.641 -4.147 1.00 64.62 205 GLU A O 1
ATOM 1628 N N . CYS A 1 206 ? 13.076 4.556 -6.171 1.00 69.75 206 CYS A N 1
ATOM 1629 C CA . CYS A 1 206 ? 11.900 3.750 -5.779 1.00 69.75 206 CYS A CA 1
ATOM 1630 C C . CYS A 1 206 ? 12.257 2.412 -5.099 1.00 69.75 206 CYS A C 1
ATOM 1632 O O . CYS A 1 206 ? 11.590 1.963 -4.168 1.00 69.75 206 CYS A O 1
ATOM 1634 N N . ILE A 1 207 ? 13.368 1.793 -5.508 1.00 78.19 207 ILE A N 1
ATOM 1635 C CA . ILE A 1 207 ? 13.893 0.572 -4.878 1.00 78.19 207 ILE A CA 1
ATOM 1636 C C . ILE A 1 207 ? 14.342 0.797 -3.425 1.00 78.19 207 ILE A C 1
ATOM 1638 O O . ILE A 1 207 ? 14.403 -0.146 -2.632 1.00 78.19 207 ILE A O 1
ATOM 1642 N N . GLY A 1 208 ? 14.613 2.051 -3.050 1.00 72.94 208 GLY A N 1
ATOM 1643 C CA . GLY A 1 208 ? 14.915 2.446 -1.681 1.00 72.94 208 GLY A CA 1
ATOM 1644 C C . GLY A 1 208 ? 13.788 2.097 -0.710 1.00 72.94 208 GLY A C 1
ATOM 1645 O O . GLY A 1 208 ? 14.089 1.656 0.398 1.00 72.94 208 GLY A O 1
ATOM 1646 N N . THR A 1 209 ? 12.518 2.175 -1.133 1.00 74.12 209 THR A N 1
ATOM 1647 C CA . THR A 1 209 ? 11.388 1.774 -0.282 1.00 74.12 209 THR A CA 1
ATOM 1648 C C . THR A 1 209 ? 11.518 0.314 0.125 1.00 74.12 209 THR A C 1
ATOM 1650 O O . THR A 1 209 ? 11.502 0.012 1.310 1.00 74.12 209 THR A O 1
ATOM 1653 N N . VAL A 1 210 ? 11.767 -0.607 -0.807 1.00 77.56 210 VAL A N 1
ATOM 1654 C CA . VAL A 1 210 ? 11.933 -2.019 -0.429 1.00 77.56 210 VAL A CA 1
ATOM 1655 C C . VAL A 1 210 ? 13.236 -2.268 0.315 1.00 77.56 210 VAL A C 1
ATOM 1657 O O . VAL A 1 210 ? 13.215 -2.871 1.390 1.00 77.56 210 VAL A O 1
ATOM 1660 N N . ARG A 1 211 ? 14.368 -1.796 -0.221 1.00 81.75 211 ARG A N 1
ATOM 1661 C CA . ARG A 1 211 ? 15.695 -2.120 0.324 1.00 81.75 211 ARG A CA 1
ATOM 1662 C C . ARG A 1 211 ? 15.933 -1.537 1.712 1.00 81.75 211 ARG A C 1
ATOM 1664 O O . ARG A 1 211 ? 16.499 -2.224 2.559 1.00 81.75 211 ARG A O 1
ATOM 1671 N N . ASN A 1 212 ? 15.527 -0.289 1.927 1.00 79.62 212 ASN A N 1
ATOM 1672 C CA . ASN A 1 212 ? 15.877 0.462 3.130 1.00 79.62 212 ASN A CA 1
ATOM 1673 C C . ASN A 1 212 ? 14.709 0.574 4.105 1.00 79.62 212 ASN A C 1
ATOM 1675 O O . ASN A 1 212 ? 14.948 0.558 5.306 1.00 79.62 212 ASN A O 1
ATOM 1679 N N . ILE A 1 213 ? 13.469 0.659 3.613 1.00 83.12 213 ILE A N 1
ATOM 1680 C CA . ILE A 1 213 ? 12.302 0.859 4.478 1.00 83.12 213 ILE A CA 1
ATOM 1681 C C . ILE A 1 213 ? 11.650 -0.479 4.814 1.00 83.12 213 ILE A C 1
ATOM 1683 O O . ILE A 1 213 ? 11.561 -0.854 5.980 1.00 83.12 213 ILE A O 1
ATOM 1687 N N . SER A 1 214 ? 11.200 -1.232 3.814 1.00 85.88 214 SER A N 1
ATOM 1688 C CA . SER A 1 214 ? 10.380 -2.419 4.052 1.00 85.88 214 SER A CA 1
ATOM 1689 C C . SER A 1 214 ? 11.171 -3.550 4.683 1.00 85.88 214 SER A C 1
ATOM 1691 O O . SER A 1 214 ? 10.731 -4.090 5.689 1.00 85.88 214 SER A O 1
ATOM 1693 N N . ILE A 1 215 ? 12.357 -3.881 4.164 1.00 86.50 215 ILE A N 1
ATOM 1694 C CA . ILE A 1 215 ? 13.188 -4.941 4.757 1.00 86.50 215 ILE A CA 1
ATOM 1695 C C . ILE A 1 215 ? 13.566 -4.594 6.200 1.00 86.50 215 ILE A C 1
ATOM 1697 O O . ILE A 1 215 ? 13.453 -5.451 7.077 1.00 86.50 215 ILE A O 1
ATOM 1701 N N . ALA A 1 216 ? 13.981 -3.349 6.453 1.00 85.50 216 ALA A N 1
ATOM 1702 C CA . ALA A 1 216 ? 14.363 -2.913 7.791 1.00 85.50 216 ALA A CA 1
ATOM 1703 C C . ALA A 1 216 ? 13.188 -3.023 8.770 1.00 85.50 216 ALA A C 1
ATOM 1705 O O . ALA A 1 216 ? 13.349 -3.584 9.848 1.00 85.50 216 ALA A O 1
ATOM 1706 N N . ASN A 1 217 ? 11.997 -2.565 8.380 1.00 87.44 217 ASN A N 1
ATOM 1707 C CA . ASN A 1 217 ? 10.845 -2.509 9.279 1.00 87.44 217 ASN A CA 1
ATOM 1708 C C . ASN A 1 217 ? 10.115 -3.849 9.434 1.00 87.44 217 ASN A C 1
ATOM 1710 O O . ASN A 1 217 ? 9.792 -4.243 10.556 1.00 87.44 217 ASN A O 1
ATOM 1714 N N . LEU A 1 218 ? 9.899 -4.597 8.346 1.00 89.00 218 LEU A N 1
ATOM 1715 C CA . LEU A 1 218 ? 9.221 -5.899 8.399 1.00 89.00 218 LEU A CA 1
ATOM 1716 C C . LEU A 1 218 ? 10.009 -6.911 9.240 1.00 89.00 218 LEU A C 1
ATOM 1718 O O . LEU A 1 218 ? 9.410 -7.701 9.977 1.00 89.00 218 LEU A O 1
ATOM 1722 N N . TYR A 1 219 ? 11.344 -6.842 9.194 1.00 90.88 219 TYR A N 1
ATOM 1723 C CA . TYR A 1 219 ? 12.242 -7.822 9.807 1.00 90.88 219 TYR A CA 1
ATOM 1724 C C . TYR A 1 219 ? 13.065 -7.295 10.996 1.00 90.88 219 TYR A C 1
ATOM 1726 O O . TYR A 1 219 ? 13.921 -8.026 11.496 1.00 90.88 219 TYR A O 1
ATOM 1734 N N . LYS A 1 220 ? 12.771 -6.096 11.527 1.00 88.38 220 LYS A N 1
ATOM 1735 C CA . LYS A 1 220 ? 13.489 -5.483 12.676 1.00 88.38 220 LYS A CA 1
ATOM 1736 C C . LYS A 1 220 ? 13.546 -6.334 13.949 1.00 88.38 220 LYS A C 1
ATOM 1738 O O . LYS A 1 220 ? 14.368 -6.098 14.824 1.00 88.38 220 LYS A O 1
ATOM 1743 N N . HIS A 1 221 ? 12.626 -7.285 14.083 1.00 85.94 221 HIS A N 1
ATOM 1744 C CA . HIS A 1 221 ? 12.495 -8.158 15.248 1.00 85.94 221 HIS A CA 1
ATOM 1745 C C . HIS A 1 221 ? 13.393 -9.402 15.171 1.00 85.94 221 HIS A C 1
ATOM 1747 O O . HIS A 1 221 ? 13.500 -10.144 16.146 1.00 85.94 221 HIS A O 1
ATOM 1753 N N . LEU A 1 222 ? 14.001 -9.672 14.011 1.00 89.31 222 LEU A N 1
ATOM 1754 C CA . LEU A 1 222 ? 14.919 -10.793 13.856 1.00 89.31 222 LEU A CA 1
ATOM 1755 C C . LEU A 1 222 ? 16.243 -10.514 14.584 1.00 89.31 222 LEU A C 1
ATOM 1757 O O . LEU A 1 222 ? 16.638 -9.357 14.707 1.00 89.31 222 LEU A O 1
ATOM 1761 N N . PRO A 1 223 ? 16.983 -11.552 15.004 1.00 92.12 223 PRO A N 1
ATOM 1762 C CA . PRO A 1 223 ? 18.346 -11.386 15.500 1.00 92.12 223 PRO A CA 1
ATOM 1763 C C . PRO A 1 223 ? 19.255 -10.644 14.503 1.00 92.12 223 PRO A C 1
ATOM 1765 O O . PRO A 1 223 ? 19.163 -10.859 13.292 1.00 92.12 223 PRO A O 1
ATOM 1768 N N . ASP A 1 224 ? 20.179 -9.818 15.002 1.00 92.69 224 ASP A N 1
ATOM 1769 C CA . ASP A 1 224 ? 21.078 -8.983 14.185 1.00 92.69 224 ASP A CA 1
ATOM 1770 C C . ASP A 1 224 ? 21.833 -9.756 13.096 1.00 92.69 224 ASP A C 1
ATOM 1772 O O . ASP A 1 224 ? 22.067 -9.244 12.000 1.00 92.69 224 ASP A O 1
ATOM 1776 N N . ASN A 1 225 ? 22.249 -10.991 13.383 1.00 93.06 225 ASN A N 1
ATOM 1777 C CA . ASN A 1 225 ? 22.941 -11.839 12.415 1.00 93.06 225 ASN A CA 1
ATOM 1778 C C . ASN A 1 225 ? 22.034 -12.225 11.235 1.00 93.06 225 ASN A C 1
ATOM 1780 O O . ASN A 1 225 ? 22.505 -12.230 10.098 1.00 93.06 225 ASN A O 1
ATOM 1784 N N . GLU A 1 226 ? 20.747 -12.486 11.478 1.00 92.50 226 GLU A N 1
ATOM 1785 C CA . GLU A 1 226 ? 19.768 -12.746 10.419 1.00 92.50 226 GLU A CA 1
ATOM 1786 C C . GLU A 1 226 ? 19.473 -11.482 9.613 1.00 92.50 226 GLU A C 1
ATOM 1788 O O . GLU A 1 226 ? 19.506 -11.530 8.383 1.00 92.50 226 GLU A O 1
ATOM 1793 N N . GLN A 1 227 ? 19.291 -10.332 10.270 1.00 91.56 227 GLN A N 1
ATOM 1794 C CA . GLN A 1 227 ? 19.111 -9.055 9.567 1.00 91.56 227 GLN A CA 1
ATOM 1795 C C . GLN A 1 227 ? 20.304 -8.752 8.644 1.00 91.56 227 GLN A C 1
ATOM 1797 O O . GLN A 1 227 ? 20.132 -8.443 7.462 1.00 91.56 227 GLN A O 1
ATOM 1802 N N . LYS A 1 228 ? 21.537 -8.933 9.143 1.00 92.19 228 LYS A N 1
ATOM 1803 C CA . LYS A 1 228 ? 22.770 -8.783 8.351 1.00 92.19 228 LYS A CA 1
ATOM 1804 C C . LYS A 1 228 ? 22.841 -9.781 7.195 1.00 92.19 228 LYS A C 1
ATOM 1806 O O . LYS A 1 228 ? 23.289 -9.411 6.110 1.00 92.19 228 LYS A O 1
ATOM 1811 N N . ARG A 1 229 ? 22.402 -11.029 7.397 1.00 93.44 229 ARG A N 1
ATOM 1812 C CA . ARG A 1 229 ? 22.359 -12.062 6.348 1.00 93.44 229 ARG A CA 1
ATOM 1813 C C . ARG A 1 229 ? 21.412 -11.666 5.218 1.00 93.44 229 ARG A C 1
ATOM 1815 O O . ARG A 1 229 ? 21.828 -11.701 4.060 1.00 93.44 229 ARG A O 1
ATOM 1822 N N . ILE A 1 230 ? 20.182 -11.269 5.551 1.00 92.25 230 ILE A N 1
ATOM 1823 C CA . ILE A 1 230 ? 19.174 -10.816 4.581 1.00 92.25 230 ILE A CA 1
ATOM 1824 C C . ILE A 1 230 ? 19.724 -9.632 3.790 1.00 92.25 230 ILE A C 1
ATOM 1826 O O . ILE A 1 230 ? 19.785 -9.685 2.562 1.00 92.25 230 ILE A O 1
ATOM 1830 N N . LYS A 1 231 ? 20.210 -8.603 4.495 1.00 91.50 231 LYS A N 1
ATOM 1831 C CA . LYS A 1 231 ? 20.767 -7.402 3.871 1.00 91.50 231 LYS A CA 1
ATOM 1832 C C . LYS A 1 231 ? 21.913 -7.739 2.917 1.00 91.50 231 LYS A C 1
ATOM 1834 O O . LYS A 1 231 ? 21.925 -7.260 1.791 1.00 91.50 231 LYS A O 1
ATOM 1839 N N . LYS A 1 232 ? 22.844 -8.607 3.329 1.00 92.81 232 LYS A N 1
ATOM 1840 C CA . LYS A 1 232 ? 23.978 -9.031 2.494 1.00 92.81 232 LYS A CA 1
ATOM 1841 C C . LYS A 1 232 ? 23.528 -9.729 1.208 1.00 92.81 232 LYS A C 1
ATOM 1843 O O . LYS A 1 232 ? 24.126 -9.494 0.163 1.00 92.81 232 LYS A O 1
ATOM 1848 N N . LEU A 1 233 ? 22.518 -10.600 1.277 1.00 93.38 233 LEU A N 1
ATOM 1849 C CA . LEU A 1 233 ? 21.982 -11.281 0.094 1.00 93.38 233 LEU A CA 1
ATOM 1850 C C . LEU A 1 233 ? 21.305 -10.289 -0.851 1.00 93.38 233 LEU A C 1
ATOM 1852 O O . LEU A 1 233 ? 21.613 -10.284 -2.036 1.00 93.38 233 LEU A O 1
ATOM 1856 N N . VAL A 1 234 ? 20.459 -9.411 -0.319 1.00 91.75 234 VAL A N 1
ATOM 1857 C CA . VAL A 1 234 ? 19.778 -8.373 -1.104 1.00 91.75 234 VAL A CA 1
ATOM 1858 C C . VAL A 1 234 ? 20.777 -7.414 -1.751 1.00 91.75 234 VAL A C 1
ATOM 1860 O O . VAL A 1 234 ? 20.697 -7.168 -2.949 1.00 91.75 234 VAL A O 1
ATOM 1863 N N . ASP A 1 235 ? 21.767 -6.923 -1.004 1.00 90.81 235 ASP A N 1
ATOM 1864 C CA . ASP A 1 235 ? 22.809 -6.040 -1.540 1.00 90.81 235 ASP A CA 1
ATOM 1865 C C . ASP A 1 235 ? 23.635 -6.719 -2.639 1.00 90.81 235 ASP A C 1
ATOM 1867 O O . ASP A 1 235 ? 24.000 -6.069 -3.618 1.00 90.81 235 ASP A O 1
ATOM 1871 N N . LYS A 1 236 ? 23.919 -8.021 -2.495 1.00 92.88 236 LYS A N 1
ATOM 1872 C CA . LYS A 1 236 ? 24.654 -8.797 -3.499 1.00 92.88 236 LYS A CA 1
ATOM 1873 C C . LYS A 1 236 ? 23.891 -8.873 -4.820 1.00 92.88 236 LYS A C 1
ATOM 1875 O O . LYS A 1 236 ? 24.501 -8.677 -5.865 1.00 92.88 236 LYS A O 1
ATOM 1880 N N . GLU A 1 237 ? 22.595 -9.172 -4.782 1.00 92.12 237 GLU A N 1
ATOM 1881 C CA . GLU A 1 237 ? 21.782 -9.262 -6.002 1.00 92.12 237 GLU A CA 1
ATOM 1882 C C . GLU A 1 237 ? 21.575 -7.876 -6.635 1.00 92.12 237 GLU A C 1
ATOM 1884 O O . GLU A 1 237 ? 21.717 -7.716 -7.844 1.00 92.12 237 GLU A O 1
ATOM 1889 N N . CYS A 1 238 ? 21.359 -6.839 -5.821 1.00 88.25 238 CYS A N 1
ATOM 1890 C CA . CYS A 1 238 ? 21.170 -5.466 -6.298 1.00 88.25 238 CYS A CA 1
ATOM 1891 C C . CYS A 1 238 ? 22.433 -4.809 -6.880 1.00 88.25 238 CYS A C 1
ATOM 1893 O O . CYS A 1 238 ? 22.326 -3.725 -7.452 1.00 88.25 238 CYS A O 1
ATOM 1895 N N . ALA A 1 239 ? 23.619 -5.413 -6.746 1.00 85.00 239 ALA A N 1
ATOM 1896 C CA . ALA A 1 239 ? 24.873 -4.841 -7.242 1.00 85.00 239 ALA A CA 1
ATOM 1897 C C . ALA A 1 239 ? 24.912 -4.676 -8.776 1.00 85.00 239 ALA A C 1
ATOM 1899 O O . ALA A 1 239 ? 25.712 -3.887 -9.274 1.00 85.00 239 ALA A O 1
ATOM 1900 N N . ALA A 1 240 ? 24.069 -5.405 -9.517 1.00 72.50 240 ALA A N 1
ATOM 1901 C CA . ALA A 1 240 ? 24.049 -5.377 -10.978 1.00 72.50 240 ALA A CA 1
ATOM 1902 C C . ALA A 1 240 ? 23.200 -4.230 -11.553 1.00 72.50 240 ALA A C 1
ATOM 1904 O O . ALA A 1 240 ? 23.705 -3.428 -12.335 1.00 72.50 240 ALA A O 1
ATOM 1905 N N . GLN A 1 241 ? 21.911 -4.167 -11.200 1.00 67.62 241 GLN A N 1
ATOM 1906 C CA . GLN A 1 241 ? 20.953 -3.231 -11.811 1.00 67.62 241 GLN A CA 1
ATOM 1907 C C . GLN A 1 241 ? 20.123 -2.443 -10.785 1.00 67.62 241 GLN A C 1
ATOM 1909 O O . GLN A 1 241 ? 19.445 -1.488 -11.157 1.00 67.62 241 GLN A O 1
ATOM 1914 N N . ASN A 1 242 ? 20.231 -2.782 -9.493 1.00 83.56 242 ASN A N 1
ATOM 1915 C CA . ASN A 1 242 ? 19.512 -2.150 -8.387 1.00 83.56 242 ASN A CA 1
ATOM 1916 C C . ASN A 1 242 ? 17.993 -2.030 -8.638 1.00 83.56 242 ASN A C 1
ATOM 1918 O O . ASN A 1 242 ? 17.421 -0.947 -8.509 1.00 83.56 242 ASN A O 1
ATOM 1922 N N . THR A 1 243 ? 17.350 -3.139 -9.014 1.00 85.19 243 THR A N 1
ATOM 1923 C CA . THR A 1 243 ? 15.905 -3.206 -9.301 1.00 85.19 243 THR A CA 1
ATOM 1924 C C . THR A 1 243 ? 15.112 -3.906 -8.189 1.00 85.19 243 THR A C 1
ATOM 1926 O O . THR A 1 243 ? 15.681 -4.609 -7.351 1.00 85.19 243 THR A O 1
ATOM 1929 N N . MET A 1 244 ? 13.775 -3.769 -8.190 1.00 88.38 244 MET A N 1
ATOM 1930 C CA . MET A 1 244 ? 12.891 -4.564 -7.312 1.00 88.38 244 MET A CA 1
ATOM 1931 C C . MET A 1 244 ? 13.103 -6.055 -7.505 1.00 88.38 244 MET A C 1
ATOM 1933 O O . MET A 1 244 ? 13.262 -6.779 -6.528 1.00 88.38 244 MET A O 1
ATOM 1937 N N . LYS A 1 245 ? 13.164 -6.513 -8.752 1.00 89.88 245 LYS A N 1
ATOM 1938 C CA . LYS A 1 245 ? 13.412 -7.916 -9.080 1.00 89.88 245 LYS A CA 1
ATOM 1939 C C . LYS A 1 245 ? 14.692 -8.455 -8.440 1.00 89.88 245 LYS A C 1
ATOM 1941 O O . LYS A 1 245 ? 14.672 -9.564 -7.910 1.00 89.88 245 LYS A O 1
ATOM 1946 N N . ASP A 1 246 ? 15.770 -7.673 -8.426 1.00 90.12 246 ASP A N 1
ATOM 1947 C CA . ASP A 1 246 ? 17.026 -8.066 -7.777 1.00 90.12 246 ASP A CA 1
ATOM 1948 C C . ASP A 1 246 ? 16.858 -8.168 -6.255 1.00 90.12 246 ASP A C 1
ATOM 1950 O O . ASP A 1 246 ? 17.250 -9.166 -5.643 1.00 90.12 246 ASP A O 1
ATOM 1954 N N . ALA A 1 247 ? 16.213 -7.171 -5.640 1.00 91.56 247 ALA A N 1
ATOM 1955 C CA . ALA A 1 247 ? 15.964 -7.175 -4.201 1.00 91.56 247 ALA A CA 1
ATOM 1956 C C . ALA A 1 247 ? 15.082 -8.359 -3.780 1.00 91.56 247 ALA A C 1
ATOM 1958 O O . ALA A 1 247 ? 15.397 -9.049 -2.806 1.00 91.56 247 ALA A O 1
ATOM 1959 N N . MET A 1 248 ? 14.023 -8.641 -4.542 1.00 93.81 248 MET A N 1
ATOM 1960 C CA . MET A 1 248 ? 13.137 -9.774 -4.287 1.00 93.81 248 MET A CA 1
ATOM 1961 C C . MET A 1 248 ? 13.837 -11.110 -4.540 1.00 93.81 248 MET A C 1
ATOM 1963 O O . MET A 1 248 ? 13.675 -12.016 -3.733 1.00 93.81 248 MET A O 1
ATOM 1967 N N . THR A 1 249 ? 14.712 -11.218 -5.546 1.00 93.31 249 THR A N 1
ATOM 1968 C CA . THR A 1 249 ? 15.567 -12.408 -5.745 1.00 93.31 249 THR A CA 1
ATOM 1969 C C . THR A 1 249 ? 16.466 -12.655 -4.528 1.00 93.31 249 THR A C 1
ATOM 1971 O O . THR A 1 249 ? 16.636 -13.792 -4.080 1.00 93.31 249 THR A O 1
ATOM 1974 N N . GLY A 1 250 ? 17.035 -11.593 -3.947 1.00 92.56 250 GLY A N 1
ATOM 1975 C CA . GLY A 1 250 ? 17.815 -11.679 -2.712 1.00 92.56 250 GLY A CA 1
ATOM 1976 C C . GLY A 1 250 ? 16.984 -12.170 -1.523 1.00 92.56 250 GLY A C 1
ATOM 1977 O O . GLY A 1 250 ? 17.454 -13.006 -0.747 1.00 92.56 250 GLY A O 1
ATOM 1978 N N . LEU A 1 251 ? 15.739 -11.701 -1.403 1.00 94.06 251 LEU A N 1
ATOM 1979 C CA . LEU A 1 251 ? 14.802 -12.136 -0.365 1.00 94.06 251 LEU A CA 1
ATOM 1980 C C . LEU A 1 251 ? 14.306 -13.572 -0.568 1.00 94.06 251 LEU A C 1
ATOM 1982 O O . LEU A 1 251 ? 14.232 -14.317 0.407 1.00 94.06 251 LEU A O 1
ATOM 1986 N N . GLU A 1 252 ? 14.043 -13.996 -1.803 1.00 94.31 252 GLU A N 1
ATOM 1987 C CA . GLU A 1 252 ? 13.716 -15.384 -2.156 1.00 94.31 252 GLU A CA 1
ATOM 1988 C C . GLU A 1 252 ? 14.862 -16.321 -1.753 1.00 94.31 252 GLU A C 1
ATOM 1990 O O . GLU A 1 252 ? 14.655 -17.294 -1.025 1.00 94.31 252 GLU A O 1
ATOM 1995 N N . LYS A 1 253 ? 16.108 -15.972 -2.110 1.00 93.56 253 LYS A N 1
ATOM 1996 C CA . LYS A 1 253 ? 17.316 -16.697 -1.668 1.00 93.56 253 LYS A CA 1
ATOM 1997 C C . LYS A 1 253 ? 17.448 -16.728 -0.144 1.00 93.56 253 LYS A C 1
ATOM 1999 O O . LYS A 1 253 ? 17.975 -17.692 0.415 1.00 93.56 253 LYS A O 1
ATOM 2004 N N . ALA A 1 254 ? 16.977 -15.686 0.539 1.00 92.06 254 ALA A N 1
ATOM 2005 C CA . ALA A 1 254 ? 16.964 -15.611 1.994 1.00 92.06 254 ALA A CA 1
ATOM 2006 C C . ALA A 1 254 ? 15.776 -16.347 2.650 1.00 92.06 254 ALA A C 1
ATOM 2008 O O . ALA A 1 254 ? 15.830 -16.531 3.870 1.00 92.06 254 ALA A O 1
ATOM 2009 N N . LYS A 1 255 ? 14.785 -16.806 1.863 1.00 93.25 255 LYS A N 1
ATOM 2010 C CA . LYS A 1 255 ? 13.497 -17.404 2.276 1.00 93.25 255 LYS A CA 1
ATOM 2011 C C . LYS A 1 255 ? 12.542 -16.435 2.997 1.00 93.25 255 LYS A C 1
ATOM 2013 O O . LYS A 1 255 ? 11.838 -16.822 3.929 1.00 93.25 255 LYS A O 1
ATOM 2018 N N . PHE A 1 256 ? 12.549 -15.175 2.564 1.00 93.12 256 PHE A N 1
ATOM 2019 C CA . PHE A 1 256 ? 11.729 -14.070 3.088 1.00 93.12 256 PHE A CA 1
ATOM 2020 C C . PHE A 1 256 ? 10.834 -13.415 2.027 1.00 93.12 256 PHE A C 1
ATOM 2022 O O . PHE A 1 256 ? 10.226 -12.372 2.270 1.00 93.12 256 PHE A O 1
ATOM 2029 N N . ALA A 1 257 ? 10.784 -13.989 0.831 1.00 94.31 257 ALA A N 1
ATOM 2030 C CA . ALA A 1 257 ? 9.826 -13.614 -0.190 1.00 94.31 257 ALA A CA 1
ATOM 2031 C C . ALA A 1 257 ? 9.550 -14.795 -1.113 1.00 94.31 257 ALA A C 1
ATOM 2033 O O . ALA A 1 257 ? 10.388 -15.687 -1.255 1.00 94.31 257 ALA A O 1
ATOM 2034 N N . GLU A 1 258 ? 8.397 -14.759 -1.766 1.00 94.69 258 GLU A N 1
ATOM 2035 C CA . GLU A 1 258 ? 8.004 -15.711 -2.798 1.00 94.69 258 GLU A CA 1
ATOM 2036 C C . GLU A 1 258 ? 7.337 -14.978 -3.951 1.00 94.69 258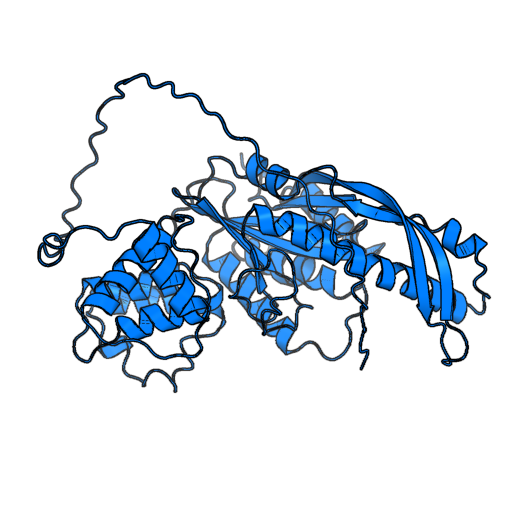 GLU A C 1
ATOM 2038 O O . GLU A 1 258 ? 6.573 -14.033 -3.741 1.00 94.69 258 GLU A O 1
ATOM 2043 N N . LYS A 1 259 ? 7.593 -15.416 -5.183 1.00 95.81 259 LYS A N 1
ATOM 2044 C CA . LYS A 1 259 ? 6.901 -14.864 -6.341 1.00 95.81 259 LYS A CA 1
ATOM 2045 C C . LYS A 1 259 ? 5.417 -15.236 -6.292 1.00 95.81 259 LYS A C 1
ATOM 2047 O O . LYS A 1 259 ? 5.054 -16.396 -6.451 1.00 95.81 259 LYS A O 1
ATOM 2052 N N . ALA A 1 260 ? 4.571 -14.227 -6.110 1.00 95.44 260 ALA A N 1
ATOM 2053 C CA . ALA A 1 260 ? 3.120 -14.362 -6.034 1.00 95.44 260 ALA A CA 1
ATOM 2054 C C . ALA A 1 260 ? 2.475 -14.436 -7.426 1.00 95.44 260 ALA A C 1
ATOM 2056 O O . ALA A 1 260 ? 1.410 -15.029 -7.591 1.00 95.44 260 ALA A O 1
ATOM 2057 N N . GLY A 1 261 ? 3.115 -13.839 -8.436 1.00 96.31 261 GLY A N 1
ATOM 2058 C CA . GLY A 1 261 ? 2.671 -13.933 -9.821 1.00 96.31 261 GLY A CA 1
ATOM 2059 C C . GLY A 1 261 ? 3.285 -12.881 -10.736 1.00 96.31 261 GLY A C 1
ATOM 2060 O O . GLY A 1 261 ? 4.136 -12.086 -10.337 1.00 96.31 261 GLY A O 1
ATOM 2061 N N . THR A 1 262 ? 2.825 -12.890 -11.984 1.00 96.00 262 THR A N 1
ATOM 2062 C CA . THR A 1 262 ? 3.141 -11.870 -12.985 1.00 96.00 262 THR A CA 1
ATOM 2063 C C . THR A 1 262 ? 1.850 -11.484 -13.691 1.00 96.00 262 THR A C 1
ATOM 2065 O O . THR A 1 262 ? 1.188 -12.357 -14.249 1.00 96.00 262 THR A O 1
ATOM 2068 N N . ALA A 1 263 ? 1.518 -10.197 -13.701 1.00 94.19 263 ALA A N 1
ATOM 2069 C CA . ALA A 1 263 ? 0.418 -9.662 -14.488 1.00 94.19 263 ALA A CA 1
ATOM 2070 C C . ALA A 1 263 ? 0.941 -9.055 -15.790 1.00 94.19 263 ALA A C 1
ATOM 2072 O O . ALA A 1 263 ? 1.918 -8.300 -15.795 1.00 94.19 263 ALA A O 1
ATOM 2073 N N . LYS A 1 264 ? 0.315 -9.398 -16.916 1.00 93.25 264 LYS A N 1
ATOM 2074 C CA . LYS A 1 264 ? 0.742 -8.928 -18.240 1.00 93.25 264 LYS A CA 1
ATOM 2075 C C . LYS A 1 264 ? -0.212 -7.887 -18.792 1.00 93.25 264 LYS A C 1
ATOM 2077 O O . LYS A 1 264 ? -1.411 -7.939 -18.548 1.00 93.25 264 LYS A O 1
ATOM 2082 N N . PHE A 1 265 ? 0.307 -6.998 -19.631 1.00 91.44 265 PHE A N 1
ATOM 2083 C CA . PHE A 1 265 ? -0.512 -6.050 -20.378 1.00 91.44 265 PHE A CA 1
ATOM 2084 C C . PHE A 1 265 ? -0.892 -6.581 -21.765 1.00 91.44 265 PHE A C 1
ATOM 2086 O O . PHE A 1 265 ? -0.141 -7.314 -22.424 1.00 91.44 265 PHE A O 1
ATOM 2093 N N . LYS A 1 266 ? -2.076 -6.192 -22.244 1.00 91.06 266 LYS A N 1
ATOM 2094 C CA . LYS A 1 266 ? -2.345 -6.101 -23.678 1.00 91.06 266 LYS A CA 1
ATOM 2095 C C . LYS A 1 266 ? -1.471 -4.987 -24.230 1.00 91.06 266 LYS A C 1
ATOM 2097 O O . LYS A 1 266 ? -1.332 -3.934 -23.619 1.00 91.06 266 LYS A O 1
ATOM 2102 N N . LYS A 1 267 ? -0.862 -5.267 -25.373 1.00 88.38 267 LYS A N 1
ATOM 2103 C CA . LYS A 1 267 ? -0.013 -4.335 -26.098 1.00 88.38 267 LYS A CA 1
ATOM 2104 C C . LYS A 1 267 ? -0.848 -3.702 -27.203 1.00 88.38 267 LYS A C 1
ATOM 2106 O O . LYS A 1 267 ? -1.545 -4.428 -27.914 1.00 88.38 267 LYS A O 1
ATOM 2111 N N . LYS A 1 268 ? -0.745 -2.388 -27.375 1.00 87.31 268 LYS A N 1
ATOM 2112 C CA . LYS A 1 268 ? -1.298 -1.674 -28.531 1.00 87.31 268 LYS A CA 1
ATOM 2113 C C . LYS A 1 268 ? -0.221 -0.861 -29.235 1.00 87.31 268 LYS A C 1
ATOM 2115 O O . LYS A 1 268 ? 0.871 -0.658 -28.705 1.00 87.31 268 LYS A O 1
ATOM 2120 N N . LYS A 1 269 ? -0.551 -0.405 -30.443 1.00 85.50 269 LYS A N 1
ATOM 2121 C CA . LYS A 1 269 ? 0.191 0.663 -31.111 1.00 85.50 269 LYS A CA 1
ATOM 2122 C C . LYS A 1 269 ? -0.389 1.998 -30.658 1.00 85.50 269 LYS A C 1
ATOM 2124 O O . LYS A 1 269 ? -1.607 2.163 -30.682 1.00 85.50 269 LYS A O 1
ATOM 2129 N N . GLN A 1 270 ? 0.464 2.918 -30.233 1.00 83.44 270 GLN A N 1
ATOM 2130 C CA . GLN A 1 270 ? 0.054 4.232 -29.743 1.00 83.44 270 GLN A CA 1
ATOM 2131 C C . GLN A 1 270 ? 1.023 5.284 -30.280 1.00 83.44 270 GLN A C 1
ATOM 2133 O O . GLN A 1 270 ? 2.232 5.131 -30.127 1.00 83.44 270 GLN A O 1
ATOM 2138 N N . GLU A 1 271 ? 0.507 6.354 -30.883 1.00 81.38 271 GLU A N 1
ATOM 2139 C CA . GLU A 1 271 ? 1.329 7.535 -31.156 1.00 81.38 271 GLU A CA 1
ATOM 2140 C C . GLU A 1 271 ? 1.610 8.272 -29.841 1.00 81.38 271 GLU A C 1
ATOM 2142 O O . GLU A 1 271 ? 0.693 8.544 -29.059 1.00 81.38 271 GLU A O 1
ATOM 2147 N N . VAL A 1 272 ? 2.884 8.570 -29.599 1.00 75.00 272 VAL A N 1
ATOM 2148 C CA . VAL A 1 272 ? 3.387 9.293 -28.433 1.00 75.00 272 VAL A CA 1
ATOM 2149 C C . VAL A 1 272 ? 4.160 10.508 -28.930 1.00 75.00 272 VAL A C 1
ATOM 2151 O O . VAL A 1 272 ? 5.066 10.380 -29.755 1.00 75.00 272 VAL A O 1
ATOM 2154 N N . ASP A 1 273 ? 3.802 11.682 -28.415 1.00 74.44 273 ASP A N 1
ATOM 2155 C CA . ASP A 1 273 ? 4.549 12.915 -28.645 1.00 74.44 273 ASP A CA 1
ATOM 2156 C C . ASP A 1 273 ? 5.702 12.994 -27.634 1.00 74.44 273 ASP A C 1
ATOM 2158 O O . ASP A 1 273 ? 5.479 13.095 -26.424 1.00 74.44 273 ASP A O 1
ATOM 2162 N N . LEU A 1 274 ? 6.939 12.937 -28.124 1.00 68.25 274 LEU A N 1
ATOM 2163 C CA . LEU A 1 274 ? 8.149 13.031 -27.310 1.00 68.25 274 LEU A CA 1
ATOM 2164 C C . LEU A 1 274 ? 8.781 14.413 -27.459 1.00 68.25 274 LEU A C 1
ATOM 2166 O O . LEU A 1 274 ? 8.904 14.937 -28.570 1.00 68.25 274 LEU A O 1
ATOM 2170 N N . LYS A 1 275 ? 9.218 14.991 -26.337 1.00 63.91 275 LYS A N 1
ATOM 2171 C CA . LYS A 1 275 ? 9.932 16.270 -26.317 1.00 63.91 275 LYS A CA 1
ATOM 2172 C C . LYS A 1 275 ? 11.426 16.001 -26.229 1.00 63.91 275 LYS A C 1
ATOM 2174 O O . LYS A 1 275 ? 11.921 15.635 -25.171 1.00 63.91 275 LYS A O 1
ATOM 2179 N N . LEU A 1 276 ? 12.134 16.194 -27.338 1.00 59.97 276 LEU A N 1
ATOM 2180 C CA . LEU A 1 276 ? 13.597 16.136 -27.349 1.00 59.97 276 LEU A CA 1
ATOM 2181 C C . LEU A 1 276 ? 14.192 17.422 -26.765 1.00 59.97 276 LEU A C 1
ATOM 2183 O O . LEU A 1 276 ? 13.603 18.507 -26.889 1.00 59.97 276 LEU A O 1
ATOM 2187 N N . ASP A 1 277 ? 15.354 17.300 -26.124 1.00 48.22 277 ASP A N 1
ATOM 2188 C CA . ASP A 1 277 ? 15.948 18.400 -25.375 1.00 48.22 277 ASP A CA 1
ATOM 2189 C C . ASP A 1 277 ? 16.314 19.588 -26.291 1.00 48.22 277 ASP A C 1
ATOM 2191 O O . ASP A 1 277 ? 16.689 19.443 -27.459 1.00 48.22 277 ASP A O 1
ATOM 2195 N N . GLY A 1 278 ? 16.127 20.808 -25.778 1.00 51.50 278 GLY A N 1
ATOM 2196 C CA . GLY A 1 278 ? 16.274 22.060 -26.541 1.00 51.50 278 GLY A CA 1
ATOM 2197 C C . GLY A 1 278 ? 14.992 22.613 -27.186 1.00 51.50 278 GLY A C 1
ATOM 2198 O O . GLY A 1 278 ? 15.056 23.620 -27.895 1.00 51.50 278 GLY A O 1
ATOM 2199 N N . GLY A 1 279 ? 13.827 22.000 -26.939 1.00 47.16 279 GLY A N 1
ATOM 2200 C CA . GLY A 1 279 ? 12.502 22.592 -27.192 1.00 47.16 279 GLY A CA 1
ATOM 2201 C C . GLY A 1 279 ? 12.131 22.824 -28.661 1.00 47.16 279 GLY A C 1
ATOM 2202 O O . GLY A 1 279 ? 11.193 23.570 -28.936 1.00 47.16 279 GLY A O 1
ATOM 2203 N N . LYS A 1 280 ? 12.863 22.235 -29.615 1.00 50.22 280 LYS A N 1
ATOM 2204 C CA . LYS A 1 280 ? 12.731 22.591 -31.038 1.00 50.22 280 LYS A CA 1
ATOM 2205 C C . LYS A 1 280 ? 11.908 21.630 -31.895 1.00 50.22 280 LYS A C 1
ATOM 2207 O O . LYS A 1 280 ? 11.518 22.053 -32.980 1.00 50.22 280 LYS A O 1
ATOM 2212 N N . LYS A 1 281 ? 11.594 20.405 -31.452 1.00 55.88 281 LYS A N 1
ATOM 2213 C CA . LYS A 1 281 ? 10.656 19.510 -32.160 1.00 55.88 281 LYS A CA 1
ATOM 2214 C C . LYS A 1 281 ? 9.951 18.539 -31.214 1.00 55.88 281 LYS A C 1
ATOM 2216 O O . LYS A 1 281 ? 10.619 17.795 -30.502 1.00 55.88 281 LYS A O 1
ATOM 2221 N N . ASP A 1 282 ? 8.623 18.505 -31.299 1.00 64.00 282 ASP A N 1
ATOM 2222 C CA . ASP A 1 282 ? 7.841 17.341 -30.888 1.00 64.00 282 ASP A CA 1
ATOM 2223 C C . ASP A 1 282 ? 8.097 16.238 -31.926 1.00 64.00 282 ASP A C 1
ATOM 2225 O O . ASP A 1 282 ? 7.883 16.439 -33.128 1.00 64.00 282 ASP A O 1
ATOM 2229 N N . VAL A 1 283 ? 8.622 15.094 -31.489 1.00 66.12 283 VAL A N 1
ATOM 2230 C CA . VAL A 1 283 ? 8.757 13.913 -32.346 1.00 66.12 283 VAL A CA 1
ATOM 2231 C C . VAL A 1 283 ? 7.564 13.016 -32.083 1.00 66.12 283 VAL A C 1
ATOM 2233 O O . VAL A 1 283 ? 7.381 12.530 -30.970 1.00 66.12 283 VAL A O 1
ATOM 2236 N N . LYS A 1 284 ? 6.764 12.789 -33.126 1.00 70.94 284 LYS A N 1
ATOM 2237 C CA . LYS A 1 284 ? 5.737 11.752 -33.119 1.00 70.94 284 LYS A CA 1
ATOM 2238 C C . LYS A 1 284 ? 6.402 10.407 -33.322 1.00 70.94 284 LYS A C 1
ATOM 2240 O O . LYS A 1 284 ? 7.054 10.193 -34.339 1.00 70.94 284 LYS A O 1
ATOM 2245 N N . TYR A 1 285 ? 6.233 9.521 -32.356 1.00 72.38 285 TYR A N 1
ATOM 2246 C CA . TYR A 1 285 ? 6.708 8.150 -32.430 1.00 72.38 285 TYR A CA 1
ATOM 2247 C C . TYR A 1 285 ? 5.532 7.191 -32.254 1.00 72.38 285 TYR A C 1
ATOM 2249 O O . TYR A 1 285 ? 4.711 7.372 -31.357 1.00 72.38 285 TYR A O 1
ATOM 2257 N N . THR A 1 286 ? 5.456 6.152 -33.087 1.00 75.31 286 THR A N 1
ATOM 2258 C CA . THR A 1 286 ? 4.486 5.069 -32.890 1.00 75.31 286 THR A CA 1
ATOM 2259 C C . THR A 1 286 ? 5.098 3.990 -32.005 1.00 75.31 286 THR A C 1
ATOM 2261 O O . THR A 1 286 ? 5.898 3.181 -32.466 1.00 75.31 286 THR A O 1
ATOM 2264 N N . ALA A 1 287 ? 4.692 3.955 -30.737 1.00 73.62 287 ALA A N 1
ATOM 2265 C CA . ALA A 1 287 ? 5.088 2.924 -29.790 1.00 73.62 287 ALA A CA 1
ATOM 2266 C C . ALA A 1 287 ? 4.412 1.593 -30.110 1.00 73.62 287 ALA A C 1
ATOM 2268 O O . ALA A 1 287 ? 3.219 1.414 -29.855 1.00 73.62 287 ALA A O 1
ATOM 2269 N N . GLU A 1 288 ? 5.183 0.644 -30.639 1.00 75.62 288 GLU A N 1
ATOM 2270 C CA . GLU A 1 288 ? 4.778 -0.757 -30.697 1.00 75.62 288 GLU A CA 1
ATOM 2271 C C . GLU A 1 288 ? 4.974 -1.377 -29.308 1.00 75.62 288 GLU A C 1
ATOM 2273 O O . GLU A 1 288 ? 6.072 -1.377 -28.761 1.00 75.62 288 GLU A O 1
ATOM 2278 N N . GLY A 1 289 ? 3.894 -1.851 -28.682 1.00 78.44 289 GLY A N 1
ATOM 2279 C CA . GLY A 1 289 ? 3.983 -2.436 -27.340 1.00 78.44 289 GLY A CA 1
ATOM 2280 C C . GLY A 1 289 ? 3.622 -1.500 -26.192 1.00 78.44 289 GLY A C 1
ATOM 2281 O O . GLY A 1 289 ? 3.897 -1.840 -25.044 1.00 78.44 289 GLY A O 1
ATOM 2282 N N . TYR A 1 290 ? 2.973 -0.367 -26.477 1.00 83.44 290 TYR A N 1
ATOM 2283 C CA . TYR A 1 290 ? 2.398 0.486 -25.440 1.00 83.44 290 TYR A CA 1
ATOM 2284 C C . TYR A 1 290 ? 1.412 -0.339 -24.584 1.00 83.44 290 TYR A C 1
ATOM 2286 O O . TYR A 1 290 ? 0.585 -1.059 -25.165 1.00 83.44 290 TYR A O 1
ATOM 2294 N N . PRO A 1 291 ? 1.493 -0.294 -23.238 1.00 87.44 291 PRO A N 1
ATOM 2295 C CA . PRO A 1 291 ? 0.541 -0.999 -22.389 1.00 87.44 291 PRO A CA 1
ATOM 2296 C C . PRO A 1 291 ? -0.856 -0.436 -22.660 1.00 87.44 291 PRO A C 1
ATOM 2298 O O . PRO A 1 291 ? -0.992 0.756 -22.888 1.00 87.44 291 PRO A O 1
ATOM 2301 N N . ASP A 1 292 ? -1.876 -1.286 -22.729 1.00 88.88 292 ASP A N 1
ATOM 2302 C CA . ASP A 1 292 ? -3.260 -0.859 -22.974 1.00 88.88 292 ASP A CA 1
ATOM 2303 C C . ASP A 1 292 ? -4.150 -1.156 -21.771 1.00 88.88 292 ASP A C 1
ATOM 2305 O O . ASP A 1 292 ? -4.546 -0.261 -21.034 1.00 88.88 292 ASP A O 1
ATOM 2309 N N . THR A 1 293 ? -4.421 -2.438 -21.543 1.00 90.62 293 THR A N 1
ATOM 2310 C CA . THR A 1 293 ? -5.155 -2.921 -20.373 1.00 90.62 293 THR A CA 1
ATOM 2311 C C . THR A 1 293 ? -4.410 -4.100 -19.774 1.00 90.62 293 THR A C 1
ATOM 2313 O O . THR A 1 293 ? -3.722 -4.840 -20.487 1.00 90.62 293 THR A O 1
ATOM 2316 N N . LEU A 1 294 ? -4.576 -4.335 -18.483 1.00 91.31 294 LEU A N 1
ATOM 2317 C CA . LEU A 1 294 ? -4.134 -5.562 -17.847 1.00 91.31 294 LEU A CA 1
ATOM 2318 C C . LEU A 1 294 ? -4.887 -6.755 -18.463 1.00 91.31 294 LEU A C 1
ATOM 2320 O O . LEU A 1 294 ? -6.086 -6.703 -18.747 1.00 91.31 294 LEU A O 1
ATOM 2324 N N . LYS A 1 295 ? -4.154 -7.832 -18.750 1.00 92.50 295 LYS A N 1
ATOM 2325 C CA . LYS A 1 295 ? -4.715 -9.149 -19.095 1.00 92.50 295 LYS A CA 1
ATOM 2326 C C . LYS A 1 295 ? -5.084 -9.915 -17.837 1.00 92.50 295 LYS A C 1
ATOM 2328 O O . LYS A 1 295 ? -6.090 -10.614 -17.828 1.00 92.50 295 LYS A O 1
ATOM 2333 N N . ASP A 1 296 ? -4.256 -9.755 -16.812 1.00 92.12 296 ASP A N 1
ATOM 2334 C CA . ASP A 1 296 ? -4.364 -10.437 -15.535 1.00 92.12 296 ASP A CA 1
ATOM 2335 C C . ASP A 1 296 ? -4.560 -9.379 -14.447 1.00 92.12 296 ASP A C 1
ATOM 2337 O O . ASP A 1 296 ? -3.807 -8.407 -14.375 1.00 92.12 296 ASP A O 1
ATOM 2341 N N . SER A 1 297 ? -5.577 -9.563 -13.611 1.00 92.88 297 SER A N 1
ATOM 2342 C CA . SER A 1 297 ? -5.857 -8.674 -12.483 1.00 92.88 297 SER A CA 1
ATOM 2343 C C . SER A 1 297 ? -4.774 -8.832 -11.413 1.00 92.88 297 SER A C 1
ATOM 2345 O O . SER A 1 297 ? -4.563 -9.933 -10.894 1.00 92.88 297 SER A O 1
ATOM 2347 N N . VAL A 1 298 ? -4.101 -7.735 -11.056 1.00 94.38 298 VAL A N 1
ATOM 2348 C CA . VAL A 1 298 ? -3.110 -7.729 -9.970 1.00 94.38 298 VAL A CA 1
ATOM 2349 C C . VAL A 1 298 ? -3.815 -7.960 -8.642 1.00 94.38 298 VAL A C 1
ATOM 2351 O O . VAL A 1 298 ? -3.323 -8.734 -7.821 1.00 94.38 298 VAL A O 1
ATOM 2354 N N . TRP A 1 299 ? -5.005 -7.378 -8.458 1.00 94.88 299 TRP A N 1
ATOM 2355 C CA . TRP A 1 299 ? -5.837 -7.690 -7.298 1.00 94.88 299 TRP A CA 1
ATOM 2356 C C . TRP A 1 299 ? -6.136 -9.190 -7.186 1.00 94.88 299 TRP A C 1
ATOM 2358 O O . TRP A 1 299 ? -5.986 -9.752 -6.110 1.00 94.88 299 TRP A O 1
ATOM 2368 N N . SER A 1 300 ? -6.486 -9.872 -8.278 1.00 95.19 300 SER A N 1
ATOM 2369 C CA . SER A 1 300 ? -6.783 -11.314 -8.228 1.00 95.19 300 SER A CA 1
ATOM 2370 C C . SER A 1 300 ? -5.573 -12.152 -7.801 1.00 95.19 300 SER A C 1
ATOM 2372 O O . SER A 1 300 ? -5.732 -13.149 -7.092 1.00 95.19 300 SER A O 1
ATOM 2374 N N . LEU A 1 301 ? -4.356 -11.743 -8.183 1.00 95.62 301 LEU A N 1
ATOM 2375 C CA . LEU A 1 301 ? -3.120 -12.371 -7.702 1.00 95.62 301 LEU A CA 1
ATOM 2376 C C . LEU A 1 301 ? -2.948 -12.168 -6.191 1.00 95.62 301 LEU A C 1
ATOM 2378 O O . LEU A 1 301 ? -2.648 -13.118 -5.470 1.00 95.62 301 LEU A O 1
ATOM 2382 N N . VAL A 1 302 ? -3.175 -10.949 -5.702 1.00 95.62 302 VAL A N 1
ATOM 2383 C CA . VAL A 1 302 ? -3.116 -10.616 -4.271 1.00 95.62 302 VAL A CA 1
ATOM 2384 C C . VAL A 1 302 ? -4.175 -11.387 -3.475 1.00 95.62 302 VAL A C 1
ATOM 2386 O O . VAL A 1 302 ? -3.846 -12.028 -2.476 1.00 95.62 302 VAL A O 1
ATOM 2389 N N . ASP A 1 303 ? -5.427 -11.379 -3.933 1.00 95.00 303 ASP A N 1
ATOM 2390 C CA . ASP A 1 303 ? -6.547 -12.079 -3.298 1.00 95.00 303 ASP A CA 1
ATOM 2391 C C . ASP A 1 303 ? -6.244 -13.572 -3.186 1.00 95.00 303 ASP A C 1
ATOM 2393 O O . ASP A 1 303 ? -6.305 -14.135 -2.101 1.00 95.00 303 ASP A O 1
ATOM 2397 N N . THR A 1 304 ? -5.766 -14.198 -4.265 1.00 95.00 304 THR A N 1
ATOM 2398 C CA . THR A 1 304 ? -5.378 -15.618 -4.259 1.00 95.00 304 THR A CA 1
ATOM 2399 C C . THR A 1 304 ? -4.336 -15.940 -3.182 1.00 95.00 304 THR A C 1
ATOM 2401 O O . THR A 1 304 ? -4.428 -16.980 -2.532 1.00 95.00 304 THR A O 1
ATOM 2404 N N . ASN A 1 305 ? -3.359 -15.055 -2.962 1.00 93.19 305 ASN A N 1
ATOM 2405 C CA . ASN A 1 305 ? -2.277 -15.283 -1.998 1.00 93.19 305 ASN A CA 1
ATOM 2406 C C . ASN A 1 305 ? -2.689 -15.017 -0.539 1.00 93.19 305 ASN A C 1
ATOM 2408 O O . ASN A 1 305 ? -2.117 -15.613 0.378 1.00 93.19 305 ASN A O 1
ATOM 2412 N N . THR A 1 306 ? -3.695 -14.166 -0.330 1.00 92.56 306 THR A N 1
ATOM 2413 C CA . THR A 1 306 ? -4.159 -13.716 0.995 1.00 92.56 306 THR A CA 1
ATOM 2414 C C . THR A 1 306 ? -5.506 -14.309 1.419 1.00 92.56 306 THR A C 1
ATOM 2416 O O . THR A 1 306 ? -5.942 -14.130 2.557 1.00 92.56 306 THR A O 1
ATOM 2419 N N . LYS A 1 307 ? -6.174 -15.051 0.530 1.00 90.38 307 LYS A N 1
ATOM 2420 C CA . LYS A 1 307 ? -7.506 -15.615 0.755 1.00 90.38 307 LYS A CA 1
ATOM 2421 C C . LYS A 1 307 ? -7.561 -16.455 2.027 1.00 90.38 307 LYS A C 1
ATOM 2423 O O . LYS A 1 307 ? -6.843 -17.442 2.171 1.00 90.38 307 LYS A O 1
ATOM 2428 N N . GLY A 1 308 ? -8.466 -16.076 2.929 1.00 86.75 308 GLY A N 1
ATOM 2429 C CA . GLY A 1 308 ? -8.679 -16.765 4.205 1.00 86.75 308 GLY A CA 1
ATOM 2430 C C . GLY A 1 308 ? -7.563 -16.560 5.235 1.00 86.75 308 GLY A C 1
ATOM 2431 O O . GLY A 1 308 ? -7.587 -17.214 6.274 1.00 86.75 308 GLY A O 1
ATOM 2432 N N . LYS A 1 309 ? -6.599 -15.672 4.970 1.00 89.81 309 LYS A N 1
ATOM 2433 C CA . LYS A 1 309 ? -5.483 -15.358 5.866 1.00 89.81 309 LYS A CA 1
ATOM 2434 C C . LYS A 1 309 ? -5.664 -13.941 6.396 1.00 89.81 309 LYS A C 1
ATOM 2436 O O . LYS A 1 309 ? -5.256 -12.978 5.754 1.00 89.81 309 LYS A O 1
ATOM 2441 N N . GLU A 1 310 ? -6.313 -13.807 7.547 1.00 88.19 310 GLU A N 1
ATOM 2442 C CA . GLU A 1 310 ? -6.478 -12.502 8.196 1.00 88.19 310 GLU A CA 1
ATOM 2443 C C . GLU A 1 310 ? -5.125 -11.875 8.578 1.00 88.19 310 GLU A C 1
ATOM 2445 O O . GLU A 1 310 ? -4.133 -12.574 8.793 1.00 88.19 310 GLU A O 1
ATOM 2450 N N . GLY A 1 311 ? -5.104 -10.546 8.674 1.00 87.44 311 GLY A N 1
ATOM 2451 C CA . GLY A 1 311 ? -3.938 -9.768 9.087 1.00 87.44 311 GLY A CA 1
ATOM 2452 C C . GLY A 1 311 ? -3.260 -9.013 7.946 1.00 87.44 311 GLY A C 1
ATOM 2453 O O . GLY A 1 311 ? -3.791 -8.886 6.840 1.00 87.44 311 GLY A O 1
ATOM 2454 N N . TRP A 1 312 ? -2.085 -8.459 8.245 1.00 91.19 312 TRP A N 1
ATOM 2455 C CA . TRP A 1 312 ? -1.325 -7.633 7.311 1.00 91.19 312 TRP A CA 1
ATOM 2456 C C . TRP A 1 312 ? -0.421 -8.458 6.408 1.00 91.19 312 TRP A C 1
ATOM 2458 O O . TRP A 1 312 ? 0.485 -9.131 6.877 1.00 91.19 312 TRP A O 1
ATOM 2468 N N . HIS A 1 313 ? -0.580 -8.308 5.106 1.00 94.38 313 HIS A N 1
ATOM 2469 C CA . HIS A 1 313 ? 0.296 -8.876 4.091 1.00 94.38 313 HIS A CA 1
ATOM 2470 C C . HIS A 1 313 ? 1.028 -7.743 3.385 1.00 94.38 313 HIS A C 1
ATOM 2472 O O . HIS A 1 313 ? 0.477 -6.657 3.191 1.00 94.38 313 HIS A O 1
ATOM 2478 N N . ALA A 1 314 ? 2.275 -7.987 3.005 1.00 94.94 314 ALA A N 1
ATOM 2479 C CA . ALA A 1 314 ? 3.075 -7.034 2.253 1.00 94.94 314 ALA A CA 1
ATOM 2480 C C . ALA A 1 314 ? 3.514 -7.682 0.945 1.00 94.94 314 ALA A C 1
ATOM 2482 O O . ALA A 1 314 ? 3.948 -8.835 0.932 1.00 94.94 314 ALA A O 1
ATOM 2483 N N . PHE A 1 315 ? 3.452 -6.925 -0.145 1.00 96.00 315 PHE A N 1
ATOM 2484 C CA . PHE A 1 315 ? 3.869 -7.366 -1.464 1.00 96.00 315 PHE A CA 1
ATOM 2485 C C . PHE A 1 315 ? 4.834 -6.372 -2.099 1.00 96.00 315 PHE A C 1
ATOM 2487 O O . PHE A 1 315 ? 4.583 -5.169 -2.116 1.00 96.00 315 PHE A O 1
ATOM 2494 N N . GLY A 1 316 ? 5.930 -6.881 -2.653 1.00 94.56 316 GLY A N 1
ATOM 2495 C CA . GLY A 1 316 ? 6.798 -6.116 -3.539 1.00 94.56 316 GLY A CA 1
ATOM 2496 C C . GLY A 1 316 ? 6.185 -6.129 -4.930 1.00 94.56 316 GLY A C 1
ATOM 2497 O O . GLY A 1 316 ? 5.885 -7.204 -5.450 1.00 94.56 316 GLY A O 1
ATOM 2498 N N . LEU A 1 317 ? 5.980 -4.957 -5.526 1.00 93.50 317 LEU A N 1
ATOM 2499 C CA . LEU A 1 317 ? 5.434 -4.829 -6.873 1.00 93.50 317 LEU A CA 1
ATOM 2500 C C . LEU A 1 317 ? 6.446 -4.108 -7.764 1.00 93.50 317 LEU A C 1
ATOM 2502 O O . LEU A 1 317 ? 6.737 -2.927 -7.567 1.00 93.50 317 LEU A O 1
ATOM 2506 N N . GLY A 1 318 ? 6.977 -4.834 -8.746 1.00 91.19 318 GLY A N 1
ATOM 2507 C CA . GLY A 1 318 ? 7.804 -4.280 -9.813 1.00 91.19 318 GLY A CA 1
ATOM 2508 C C . GLY A 1 318 ? 6.936 -3.953 -11.023 1.00 91.19 318 GLY A C 1
ATOM 2509 O O . GLY A 1 318 ? 6.295 -4.840 -11.579 1.00 91.19 318 GLY A O 1
ATOM 2510 N N . ILE A 1 319 ? 6.922 -2.692 -11.446 1.00 86.69 319 ILE A N 1
ATOM 2511 C CA . ILE A 1 319 ? 6.127 -2.191 -12.571 1.00 86.69 319 ILE A CA 1
ATOM 2512 C C . ILE A 1 319 ? 7.044 -1.993 -13.777 1.00 86.69 319 ILE A C 1
ATOM 2514 O O . ILE A 1 319 ? 8.062 -1.312 -13.664 1.00 86.69 319 ILE A O 1
ATOM 2518 N N . MET A 1 320 ? 6.668 -2.569 -14.926 1.00 83.12 320 MET A N 1
ATOM 2519 C CA . MET A 1 320 ? 7.437 -2.510 -16.177 1.00 83.12 320 MET A CA 1
ATOM 2520 C C . MET A 1 320 ? 8.874 -3.026 -16.006 1.00 83.12 320 MET A C 1
ATOM 2522 O O . MET A 1 320 ? 9.834 -2.270 -16.126 1.00 83.12 320 MET A O 1
ATOM 2526 N N . ASP A 1 321 ? 9.006 -4.311 -15.654 1.00 78.44 321 ASP A N 1
ATOM 2527 C CA . ASP A 1 321 ? 10.292 -4.957 -15.313 1.00 78.44 321 ASP A CA 1
ATOM 2528 C C . ASP A 1 321 ? 11.065 -4.192 -14.227 1.00 78.44 321 ASP A C 1
ATOM 2530 O O . ASP A 1 321 ? 12.279 -4.028 -14.274 1.00 78.44 321 ASP A O 1
ATOM 2534 N N . SER A 1 322 ? 10.328 -3.723 -13.216 1.00 82.50 322 SER A N 1
ATOM 2535 C CA . SER A 1 322 ? 10.857 -2.966 -12.075 1.00 82.50 322 SER A CA 1
ATOM 2536 C C . SER A 1 322 ? 11.426 -1.582 -12.407 1.00 82.50 322 SER A C 1
ATOM 2538 O O . SER A 1 322 ? 12.149 -1.029 -11.577 1.00 82.50 322 SER A O 1
ATOM 2540 N N . PHE A 1 323 ? 11.082 -0.994 -13.561 1.00 78.88 323 PHE A N 1
ATOM 2541 C CA . PHE A 1 323 ? 11.399 0.409 -13.848 1.00 78.88 323 PHE A CA 1
ATOM 2542 C C . PHE A 1 323 ? 10.843 1.349 -12.772 1.00 78.88 323 PHE A C 1
ATOM 2544 O O . PHE A 1 323 ? 11.536 2.260 -12.328 1.00 78.88 323 PHE A O 1
ATOM 2551 N N . HIS A 1 324 ? 9.622 1.073 -12.305 1.00 83.12 324 HIS A N 1
ATOM 2552 C CA . HIS A 1 324 ? 9.103 1.618 -11.054 1.00 83.12 324 HIS A CA 1
ATOM 2553 C C . HIS A 1 324 ? 8.820 0.490 -10.072 1.00 83.12 324 HIS A C 1
ATOM 2555 O O . HIS A 1 324 ? 8.612 -0.660 -10.462 1.00 83.12 324 HIS A O 1
ATOM 2561 N N . SER A 1 325 ? 8.864 0.795 -8.782 1.00 86.69 325 SER A N 1
ATOM 2562 C CA . SER A 1 325 ? 8.855 -0.213 -7.727 1.00 86.69 325 SER A CA 1
ATOM 2563 C C . SER A 1 325 ? 8.177 0.332 -6.484 1.00 86.69 325 SER A C 1
ATOM 2565 O O . SER A 1 325 ? 8.485 1.441 -6.060 1.00 86.69 325 SER A O 1
ATOM 2567 N N . VAL A 1 326 ? 7.261 -0.441 -5.909 1.00 88.81 326 VAL A N 1
ATOM 2568 C CA . VAL A 1 326 ? 6.409 -0.010 -4.790 1.00 88.81 326 VAL A CA 1
ATOM 2569 C C . VAL A 1 326 ? 6.127 -1.172 -3.852 1.00 88.81 326 VAL A C 1
ATOM 2571 O O . VAL A 1 326 ? 6.383 -2.334 -4.187 1.00 88.81 326 VAL A O 1
ATOM 2574 N N . VAL A 1 327 ? 5.561 -0.862 -2.690 1.00 92.88 327 VAL A N 1
ATOM 2575 C CA . VAL A 1 327 ? 5.099 -1.874 -1.740 1.00 92.88 327 VAL A CA 1
ATOM 2576 C C . VAL A 1 327 ? 3.595 -1.784 -1.597 1.00 92.88 327 VAL A C 1
ATOM 2578 O O . VAL A 1 327 ? 3.058 -0.754 -1.203 1.00 92.88 327 VAL A O 1
ATOM 2581 N N . LEU A 1 328 ? 2.910 -2.874 -1.920 1.00 94.12 328 LEU A N 1
ATOM 2582 C CA . LEU A 1 328 ? 1.477 -3.010 -1.712 1.00 94.12 328 LEU A CA 1
ATOM 2583 C C . LEU A 1 328 ? 1.241 -3.698 -0.367 1.00 94.12 328 LEU A C 1
ATOM 2585 O O . LEU A 1 328 ? 1.662 -4.831 -0.156 1.00 94.12 328 LEU A O 1
ATOM 2589 N N . LEU A 1 329 ? 0.561 -3.016 0.542 1.00 93.44 329 LEU A N 1
ATOM 2590 C CA . LEU A 1 329 ? 0.145 -3.545 1.833 1.00 93.44 329 LEU A CA 1
ATOM 2591 C C . LEU A 1 329 ? -1.337 -3.899 1.785 1.00 93.44 329 LEU A C 1
ATOM 2593 O O . LEU A 1 329 ? -2.150 -3.144 1.249 1.00 93.44 329 LEU A O 1
ATOM 2597 N N . VAL A 1 330 ? -1.694 -5.029 2.381 1.00 93.00 330 VAL A N 1
ATOM 2598 C CA . VAL A 1 330 ? -3.056 -5.561 2.380 1.00 93.00 330 VAL A CA 1
ATOM 2599 C C . VAL A 1 330 ? -3.419 -5.958 3.798 1.00 93.00 330 VAL A C 1
ATOM 2601 O O . VAL A 1 330 ? -2.808 -6.865 4.347 1.00 93.00 330 VAL A O 1
ATOM 2604 N N . ASN A 1 331 ? -4.411 -5.311 4.400 1.00 90.06 331 ASN A N 1
ATOM 2605 C CA . ASN A 1 331 ? -4.985 -5.780 5.661 1.00 90.06 331 ASN A CA 1
ATOM 2606 C C . ASN A 1 331 ? -6.252 -6.579 5.359 1.00 90.06 331 ASN A C 1
ATOM 2608 O O . ASN A 1 331 ? -7.267 -5.995 4.975 1.00 90.06 331 ASN A O 1
ATOM 2612 N N . VAL A 1 332 ? -6.186 -7.900 5.508 1.00 89.19 332 VAL A N 1
ATOM 2613 C CA . VAL A 1 332 ? -7.338 -8.789 5.338 1.00 89.19 332 VAL A CA 1
ATOM 2614 C C . VAL A 1 332 ? -8.127 -8.845 6.641 1.00 89.19 332 VAL A C 1
ATOM 2616 O O . VAL A 1 332 ? -7.625 -9.319 7.662 1.00 89.19 332 VAL A O 1
ATOM 2619 N N . ARG A 1 333 ? -9.382 -8.388 6.586 1.00 84.62 333 ARG A N 1
ATOM 2620 C CA . ARG A 1 333 ? -10.334 -8.388 7.706 1.00 84.62 333 ARG A CA 1
ATOM 2621 C C . ARG A 1 333 ? -11.572 -9.227 7.368 1.00 84.62 333 ARG A C 1
ATOM 2623 O O . ARG A 1 333 ? -11.831 -9.442 6.183 1.00 84.62 333 ARG A O 1
ATOM 2630 N N . PRO A 1 334 ? -12.383 -9.634 8.366 1.00 78.44 334 PRO A N 1
ATOM 2631 C CA . PRO A 1 334 ? -13.567 -10.468 8.143 1.00 78.44 334 PRO A CA 1
ATOM 2632 C C . PRO A 1 334 ? -14.544 -9.973 7.064 1.00 78.44 334 PRO A C 1
ATOM 2634 O O . PRO A 1 334 ? -15.098 -10.787 6.333 1.00 78.44 334 PRO A O 1
ATOM 2637 N N . GLY A 1 335 ? -14.776 -8.663 6.950 1.00 74.00 335 GLY A N 1
ATOM 2638 C CA . GLY A 1 335 ? -15.692 -8.086 5.956 1.00 74.00 335 GLY A CA 1
ATOM 2639 C C . GLY A 1 335 ? -15.025 -7.605 4.671 1.00 74.00 335 GLY A C 1
ATOM 2640 O O . GLY A 1 335 ? -15.738 -7.264 3.731 1.00 74.00 335 GLY A O 1
ATOM 2641 N N . GLY A 1 336 ? -13.690 -7.605 4.590 1.00 81.75 336 GLY A N 1
ATOM 2642 C CA . GLY A 1 336 ? -12.992 -7.270 3.353 1.00 81.75 336 GLY A CA 1
ATOM 2643 C C . GLY A 1 336 ? -11.552 -6.773 3.524 1.00 81.75 336 GLY A C 1
ATOM 2644 O O . GLY A 1 336 ? -11.126 -6.420 4.628 1.00 81.75 336 GLY A O 1
ATOM 2645 N N . PRO A 1 337 ? -10.783 -6.742 2.424 1.00 87.81 337 PRO A N 1
ATOM 2646 C CA . PRO A 1 337 ? -9.399 -6.290 2.410 1.00 87.81 337 PRO A CA 1
ATOM 2647 C C . PRO A 1 337 ? -9.284 -4.761 2.319 1.00 87.81 337 PRO A C 1
ATOM 2649 O O . PRO A 1 337 ? -10.025 -4.100 1.591 1.00 87.81 337 PRO A O 1
ATOM 2652 N N . PHE A 1 338 ? -8.276 -4.207 2.990 1.00 85.88 338 PHE A N 1
ATOM 2653 C CA . PHE A 1 338 ? -7.843 -2.817 2.834 1.00 85.88 338 PHE A CA 1
ATOM 2654 C C . PHE A 1 338 ? -6.499 -2.767 2.122 1.00 85.88 338 PHE A C 1
ATOM 2656 O O . PHE A 1 338 ? -5.542 -3.387 2.579 1.00 85.88 3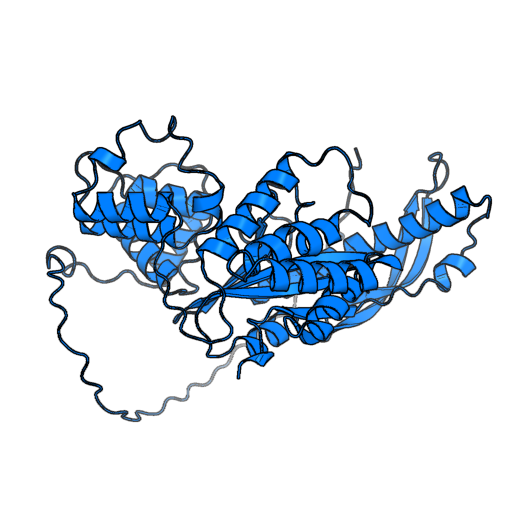38 PHE A O 1
ATOM 2663 N N . LEU A 1 339 ? -6.425 -2.006 1.030 1.00 88.62 339 LEU A N 1
ATOM 2664 C CA . LEU A 1 339 ? -5.238 -1.925 0.184 1.00 88.62 339 LEU A CA 1
ATOM 2665 C C . LEU A 1 339 ? -4.556 -0.579 0.343 1.00 88.62 339 LEU A C 1
ATOM 2667 O O . LEU A 1 339 ? -5.184 0.461 0.128 1.00 88.62 339 LEU A O 1
ATOM 2671 N N . TYR A 1 340 ? -3.264 -0.618 0.651 1.00 88.31 340 TYR A N 1
ATOM 2672 C CA . TYR A 1 340 ? -2.407 0.553 0.702 1.00 88.31 340 TYR A CA 1
ATOM 2673 C C . TYR A 1 340 ? -1.241 0.389 -0.255 1.00 88.31 340 TYR A C 1
ATOM 2675 O O . TYR A 1 340 ? -0.577 -0.638 -0.286 1.00 88.31 340 TYR A O 1
ATOM 2683 N N . PHE A 1 341 ? -0.977 1.424 -1.023 1.00 88.38 341 PHE A N 1
ATOM 2684 C CA . PHE A 1 341 ? 0.112 1.488 -1.972 1.00 88.38 341 PHE A CA 1
ATOM 2685 C C . PHE A 1 341 ? 1.148 2.457 -1.427 1.00 88.38 341 PHE A C 1
ATOM 2687 O O . PHE A 1 341 ? 0.878 3.653 -1.300 1.00 88.38 341 PHE A O 1
ATOM 2694 N N . VAL A 1 342 ? 2.307 1.929 -1.063 1.00 87.88 342 VAL A N 1
ATOM 2695 C CA . VAL A 1 342 ? 3.386 2.681 -0.437 1.00 87.88 342 VAL A CA 1
ATOM 2696 C C . VAL A 1 342 ? 4.459 2.970 -1.473 1.00 87.88 342 VAL A C 1
ATOM 2698 O O . VAL A 1 342 ? 5.079 2.059 -2.028 1.00 87.88 342 VAL A O 1
ATOM 2701 N N . ASP A 1 343 ? 4.660 4.257 -1.722 1.00 84.00 343 ASP A N 1
ATOM 2702 C CA . ASP A 1 343 ? 5.574 4.779 -2.729 1.00 84.00 343 ASP A CA 1
ATOM 2703 C C . ASP A 1 343 ? 6.222 6.055 -2.196 1.00 84.00 343 ASP A C 1
ATOM 2705 O O . ASP A 1 343 ? 5.591 7.108 -2.164 1.00 84.00 343 ASP A O 1
ATOM 2709 N N . GLN A 1 344 ? 7.492 5.983 -1.798 1.00 72.94 344 GLN A N 1
ATOM 2710 C CA . GLN A 1 344 ? 8.207 7.131 -1.231 1.00 72.94 344 GLN A CA 1
ATOM 2711 C C . GLN A 1 344 ? 8.397 8.302 -2.207 1.00 72.94 344 GLN A C 1
ATOM 2713 O O . GLN A 1 344 ? 8.810 9.379 -1.788 1.00 72.94 344 GLN A O 1
ATOM 2718 N N . ASN A 1 345 ? 8.115 8.114 -3.497 1.00 70.50 345 ASN A N 1
ATOM 2719 C CA . ASN A 1 345 ? 8.169 9.181 -4.491 1.00 70.50 345 ASN A CA 1
ATOM 2720 C C . ASN A 1 345 ? 6.807 9.840 -4.718 1.00 70.50 345 ASN A C 1
ATOM 2722 O O . ASN A 1 345 ? 6.722 10.870 -5.397 1.00 70.50 345 ASN A O 1
ATOM 2726 N N . ASP A 1 346 ? 5.743 9.304 -4.117 1.00 74.88 346 ASP A N 1
ATOM 2727 C CA . ASP A 1 346 ? 4.436 9.931 -4.156 1.00 74.88 346 ASP A CA 1
ATOM 2728 C C . ASP A 1 346 ? 4.369 11.141 -3.222 1.00 74.88 346 ASP A C 1
ATOM 2730 O O . ASP A 1 346 ? 4.021 11.058 -2.047 1.00 74.88 346 ASP A O 1
ATOM 2734 N N . ARG A 1 347 ? 4.638 12.319 -3.776 1.00 71.06 347 ARG A N 1
ATOM 2735 C CA . ARG A 1 347 ? 4.477 13.589 -3.055 1.00 71.06 347 ARG A CA 1
ATOM 2736 C C . ARG A 1 347 ? 3.039 14.088 -3.009 1.00 71.06 347 ARG A C 1
ATOM 2738 O O . ARG A 1 347 ? 2.774 15.120 -2.389 1.00 71.06 347 ARG A O 1
ATOM 2745 N N . SER A 1 348 ? 2.114 13.428 -3.704 1.00 63.22 348 SER A N 1
ATOM 2746 C CA . SER A 1 348 ? 0.739 13.899 -3.806 1.00 63.22 348 SER A CA 1
ATOM 2747 C C . SER A 1 348 ? -0.019 13.610 -2.509 1.00 63.22 348 SER A C 1
ATOM 2749 O O . SER A 1 348 ? -0.678 12.592 -2.343 1.00 63.22 348 SER A O 1
ATOM 2751 N N . GLY A 1 349 ? 0.045 14.557 -1.571 1.00 52.38 349 GLY A N 1
ATOM 2752 C CA . GLY A 1 349 ? -0.834 14.564 -0.398 1.00 52.38 349 GLY A CA 1
ATOM 2753 C C . GLY A 1 349 ? -2.284 14.921 -0.731 1.00 52.38 349 GLY A C 1
ATOM 2754 O O . GLY A 1 349 ? -3.175 14.723 0.087 1.00 52.38 349 GLY A O 1
ATOM 2755 N N . SER A 1 350 ? -2.545 15.433 -1.936 1.00 46.31 350 SER A N 1
ATOM 2756 C CA . SER A 1 350 ? -3.892 15.629 -2.453 1.00 46.31 350 SER A CA 1
ATOM 2757 C C . SER A 1 350 ? -4.290 14.437 -3.317 1.00 46.31 350 SER A C 1
ATOM 2759 O O . SER A 1 350 ? -3.650 14.137 -4.326 1.00 46.31 350 SER A O 1
ATOM 2761 N N . ALA A 1 351 ? -5.384 13.772 -2.944 1.00 49.03 351 ALA A N 1
ATOM 2762 C CA . ALA A 1 351 ? -6.086 12.880 -3.851 1.00 49.03 351 ALA A CA 1
ATOM 2763 C C . ALA A 1 351 ? -6.497 13.706 -5.076 1.00 49.03 351 ALA A C 1
ATOM 2765 O O . ALA A 1 351 ? -7.435 14.498 -5.000 1.00 49.03 351 ALA A O 1
ATOM 2766 N N . SER A 1 352 ? -5.768 13.588 -6.189 1.00 50.53 352 SER A N 1
ATOM 2767 C CA . SER A 1 352 ? -6.291 14.105 -7.447 1.00 50.53 352 SER A CA 1
ATOM 2768 C C . SER A 1 352 ? -7.474 13.211 -7.812 1.00 50.53 352 SER A C 1
ATOM 2770 O O . SER A 1 352 ? -7.254 12.023 -8.064 1.00 50.53 352 SER A O 1
ATOM 2772 N N . PRO A 1 353 ? -8.714 13.732 -7.862 1.00 50.56 353 PRO A N 1
ATOM 2773 C CA . PRO A 1 353 ? -9.895 12.933 -8.196 1.00 50.56 353 PRO A CA 1
ATOM 2774 C C . PRO A 1 353 ? -9.847 12.382 -9.632 1.00 50.56 353 PRO A C 1
ATOM 2776 O O . PRO A 1 353 ? -10.716 11.623 -10.039 1.00 50.56 353 PRO A O 1
ATOM 2779 N N . THR A 1 354 ? -8.833 12.766 -10.413 1.00 61.72 354 THR A N 1
ATOM 2780 C CA . THR A 1 354 ? -8.591 12.291 -11.776 1.00 61.72 354 THR A CA 1
ATOM 2781 C C . THR A 1 354 ? -7.851 10.957 -11.845 1.00 61.72 354 THR A C 1
ATOM 2783 O O . THR A 1 354 ? -7.718 10.425 -12.942 1.00 61.72 354 THR A O 1
ATOM 2786 N N . ILE A 1 355 ? -7.315 10.441 -10.734 1.00 69.19 355 ILE A N 1
ATOM 2787 C CA . ILE A 1 355 ? -6.558 9.184 -10.733 1.00 69.19 355 ILE A CA 1
ATOM 2788 C C . ILE A 1 355 ? -7.542 8.020 -10.533 1.00 69.19 355 ILE A C 1
ATOM 2790 O O . ILE A 1 355 ? -8.150 7.936 -9.463 1.00 69.19 355 ILE A O 1
ATOM 2794 N N . PRO A 1 356 ? -7.715 7.124 -11.525 1.00 73.56 356 PRO A N 1
ATOM 2795 C CA . PRO A 1 356 ? -8.674 6.027 -11.439 1.00 73.56 356 PRO A CA 1
ATOM 2796 C C . PRO A 1 356 ? -8.425 5.140 -10.220 1.00 73.56 356 PRO A C 1
ATOM 2798 O O . PRO A 1 356 ? -7.286 4.799 -9.916 1.00 73.56 356 PRO A O 1
ATOM 2801 N N . GLY A 1 357 ? -9.498 4.772 -9.515 1.00 71.62 357 GLY A N 1
ATOM 2802 C CA . GLY A 1 357 ? -9.453 3.782 -8.437 1.00 71.62 357 GLY A CA 1
ATOM 2803 C C . GLY A 1 357 ? -8.825 4.231 -7.114 1.00 71.62 357 GLY A C 1
ATOM 2804 O O . GLY A 1 357 ? -9.026 3.562 -6.098 1.00 71.62 357 GLY A O 1
ATOM 2805 N N . ARG A 1 358 ? -8.113 5.365 -7.098 1.00 72.69 358 ARG A N 1
ATOM 2806 C CA . ARG A 1 358 ? -7.559 5.972 -5.884 1.00 72.69 358 ARG A CA 1
ATOM 2807 C C . ARG A 1 358 ? -8.698 6.441 -4.985 1.00 72.69 358 ARG A C 1
ATOM 2809 O O . ARG A 1 358 ? -9.532 7.247 -5.390 1.00 72.69 358 ARG A O 1
ATOM 2816 N N . LEU A 1 359 ? -8.718 5.958 -3.747 1.00 69.38 359 LEU A N 1
ATOM 2817 C CA . LEU A 1 359 ? -9.648 6.448 -2.735 1.00 69.38 359 LEU A CA 1
ATOM 2818 C C . LEU A 1 359 ? -9.129 7.778 -2.171 1.00 69.38 359 LEU A C 1
ATOM 2820 O O . LEU A 1 359 ? -7.922 7.961 -1.985 1.00 69.38 359 LEU A O 1
ATOM 2824 N N . ALA A 1 360 ? -10.028 8.708 -1.842 1.00 56.09 360 ALA A N 1
ATOM 2825 C CA . ALA A 1 360 ? -9.659 9.835 -0.987 1.00 56.09 360 ALA A CA 1
ATOM 2826 C C . ALA A 1 360 ? -9.205 9.262 0.375 1.00 56.09 360 ALA A C 1
ATOM 2828 O O . ALA A 1 360 ? -9.875 8.392 0.916 1.00 56.09 360 ALA A O 1
ATOM 2829 N N . SER A 1 361 ? -8.012 9.628 0.866 1.00 55.91 361 SER A N 1
ATOM 2830 C CA . SER A 1 361 ? -7.360 9.131 2.116 1.00 55.91 361 SER A CA 1
ATOM 2831 C C . SER A 1 361 ? -5.841 9.167 2.079 1.00 55.91 361 SER A C 1
ATOM 2833 O O . SER A 1 361 ? -5.194 8.749 3.030 1.00 55.91 361 SER A O 1
ATOM 2835 N N . THR A 1 362 ? -5.255 9.559 0.965 1.00 68.38 362 THR A N 1
ATOM 2836 C CA . THR A 1 362 ? -3.829 9.374 0.737 1.00 68.38 362 THR A CA 1
ATOM 2837 C C . THR A 1 362 ? -3.029 10.448 1.458 1.00 68.38 362 THR A C 1
ATOM 2839 O O . THR A 1 362 ? -3.368 11.626 1.357 1.00 68.38 362 THR A O 1
ATOM 2842 N N . ILE A 1 363 ? -1.956 10.056 2.124 1.00 73.69 363 ILE A N 1
ATOM 2843 C CA . ILE A 1 363 ? -0.908 10.980 2.557 1.00 73.69 363 ILE A CA 1
ATOM 2844 C C . ILE A 1 363 ? 0.255 10.860 1.566 1.00 73.69 363 ILE A C 1
ATOM 2846 O O . ILE A 1 363 ? 0.347 9.840 0.881 1.00 73.69 363 ILE A O 1
ATOM 2850 N N . PRO A 1 364 ? 1.155 11.854 1.464 1.00 79.31 364 PRO A N 1
ATOM 2851 C CA . PRO A 1 364 ? 2.405 11.661 0.734 1.00 79.31 364 PRO A CA 1
ATOM 2852 C C . PRO A 1 364 ? 3.057 10.338 1.147 1.00 79.31 364 PRO A C 1
ATOM 2854 O O . PRO A 1 364 ? 3.088 10.025 2.333 1.00 79.31 364 PRO A O 1
ATOM 2857 N N . GLY A 1 365 ? 3.524 9.537 0.203 1.00 79.94 365 GLY A N 1
ATOM 2858 C CA . GLY A 1 365 ? 4.130 8.242 0.489 1.00 79.94 365 GLY A CA 1
ATOM 2859 C C . GLY A 1 365 ? 3.153 7.068 0.557 1.00 79.94 365 GLY A C 1
ATOM 2860 O O . GLY A 1 365 ? 3.593 5.922 0.495 1.00 79.94 365 GLY A O 1
ATOM 2861 N N . THR A 1 366 ? 1.842 7.291 0.719 1.00 84.81 366 THR A N 1
ATOM 2862 C CA . THR A 1 366 ? 0.872 6.201 0.922 1.00 84.81 366 THR A CA 1
ATOM 2863 C C . THR A 1 366 ? -0.513 6.520 0.374 1.00 84.81 366 THR A C 1
ATOM 2865 O O . THR A 1 366 ? -1.217 7.421 0.838 1.00 84.81 366 THR A O 1
ATOM 2868 N N . GLN A 1 367 ? -0.955 5.691 -0.567 1.00 83.88 367 GLN A N 1
ATOM 2869 C CA . GLN A 1 367 ? -2.278 5.765 -1.171 1.00 83.88 367 GLN A CA 1
ATOM 2870 C C . GLN A 1 367 ? -3.164 4.600 -0.737 1.00 83.88 367 GLN A C 1
ATOM 2872 O O . GLN A 1 367 ? -2.657 3.538 -0.400 1.00 83.88 367 GLN A O 1
ATOM 2877 N N . GLN A 1 368 ? -4.486 4.779 -0.760 1.00 83.44 368 GLN A N 1
ATOM 2878 C CA . GLN A 1 368 ? -5.447 3.718 -0.461 1.00 83.44 368 GLN A CA 1
ATOM 2879 C C . GLN A 1 368 ? -6.285 3.407 -1.705 1.00 83.44 368 GLN A C 1
ATOM 2881 O O . GLN A 1 368 ? -6.698 4.323 -2.421 1.00 83.44 368 GLN A O 1
ATOM 2886 N N . PHE A 1 369 ? -6.566 2.126 -1.934 1.00 84.62 369 PHE A N 1
ATOM 2887 C CA . PHE A 1 369 ? -7.312 1.646 -3.097 1.00 84.62 369 PHE A CA 1
ATOM 2888 C C . PHE A 1 369 ? -8.451 0.717 -2.688 1.00 84.62 369 PHE A C 1
ATOM 2890 O O . PHE A 1 369 ? -8.372 0.010 -1.682 1.00 84.62 369 PHE A O 1
ATOM 2897 N N . SER A 1 370 ? -9.516 0.707 -3.488 1.00 82.81 370 SER A N 1
ATOM 2898 C CA . SER A 1 370 ? -10.435 -0.428 -3.502 1.00 82.81 370 SER A CA 1
ATOM 2899 C C . SER A 1 370 ? -9.839 -1.547 -4.366 1.00 82.81 370 SER A C 1
ATOM 2901 O O . SER A 1 370 ? -9.049 -1.253 -5.268 1.00 82.81 370 SER A O 1
ATOM 2903 N N . PRO A 1 371 ? -10.230 -2.815 -4.157 1.00 82.56 371 PRO A N 1
ATOM 2904 C CA . PRO A 1 371 ? -9.812 -3.928 -5.008 1.00 82.56 371 PRO A CA 1
ATOM 2905 C C . PRO A 1 371 ? -9.916 -3.659 -6.515 1.00 82.56 371 PRO A C 1
ATOM 2907 O O . PRO A 1 371 ? -8.921 -3.739 -7.228 1.00 82.56 371 PRO A O 1
ATOM 2910 N N . GLY A 1 372 ? -11.093 -3.243 -6.995 1.00 77.31 372 GLY A N 1
ATOM 2911 C CA . GLY A 1 372 ? -11.287 -2.897 -8.410 1.00 77.31 372 GLY A CA 1
ATOM 2912 C C . GLY A 1 372 ? -10.574 -1.608 -8.838 1.00 77.31 372 GLY A C 1
ATOM 2913 O O . GLY A 1 372 ? -10.301 -1.414 -10.018 1.00 77.31 372 GLY A O 1
ATOM 2914 N N . GLY A 1 373 ? -10.254 -0.725 -7.890 1.00 86.56 373 GLY A N 1
ATOM 2915 C CA . GLY A 1 373 ? -9.509 0.499 -8.151 1.00 86.56 373 GLY A CA 1
ATOM 2916 C C . GLY A 1 373 ? -8.012 0.277 -8.371 1.00 86.56 373 GLY A C 1
ATOM 2917 O O . GLY A 1 373 ? -7.398 1.039 -9.115 1.00 86.56 373 GLY A O 1
ATOM 2918 N N . LEU A 1 374 ? -7.429 -0.763 -7.767 1.00 90.12 374 LEU A N 1
ATOM 2919 C CA . LEU A 1 374 ? -6.000 -1.060 -7.883 1.00 90.12 374 LEU A CA 1
ATOM 2920 C C . LEU A 1 374 ? -5.591 -1.344 -9.335 1.00 90.12 374 LEU A C 1
ATOM 2922 O O . LEU A 1 374 ? -4.637 -0.746 -9.822 1.00 90.12 374 LEU A O 1
ATOM 2926 N N . ASP A 1 375 ? -6.320 -2.212 -10.038 1.00 91.44 375 ASP A N 1
ATOM 2927 C CA . ASP A 1 375 ? -5.984 -2.581 -11.420 1.00 91.44 375 ASP A CA 1
ATOM 2928 C C . ASP A 1 375 ? -6.091 -1.371 -12.363 1.00 91.44 375 ASP A C 1
ATOM 2930 O O . ASP A 1 375 ? -5.165 -1.093 -13.123 1.00 91.44 375 ASP A O 1
ATOM 2934 N N . ALA A 1 376 ? -7.169 -0.586 -12.246 1.00 89.62 376 ALA A N 1
ATOM 2935 C CA . ALA A 1 376 ? -7.356 0.634 -13.034 1.00 89.62 376 ALA A CA 1
ATOM 2936 C C . ALA A 1 376 ? -6.254 1.675 -12.766 1.00 89.62 376 ALA A C 1
ATOM 2938 O O . ALA A 1 376 ? -5.787 2.355 -13.684 1.00 89.62 376 ALA A O 1
ATOM 2939 N N . TYR A 1 377 ? -5.815 1.794 -11.509 1.00 88.44 377 TYR A N 1
ATOM 2940 C CA . TYR A 1 377 ? -4.687 2.645 -11.153 1.00 88.44 377 TYR A CA 1
ATOM 2941 C C . TYR A 1 377 ? -3.388 2.152 -11.784 1.00 88.44 377 TYR A C 1
ATOM 2943 O O . TYR A 1 377 ? -2.653 2.949 -12.356 1.00 88.44 377 TYR A O 1
ATOM 2951 N N . LEU A 1 378 ? -3.107 0.853 -11.707 1.00 90.00 378 LEU A N 1
ATOM 2952 C CA . LEU A 1 378 ? -1.895 0.254 -12.256 1.00 90.00 378 LEU A CA 1
ATOM 2953 C C . LEU A 1 378 ? -1.828 0.375 -13.782 1.00 90.00 378 LEU A C 1
ATOM 2955 O O . LEU A 1 378 ? -0.752 0.642 -14.315 1.00 90.00 378 LEU A O 1
ATOM 2959 N N . GLU A 1 379 ? -2.958 0.268 -14.480 1.00 89.31 379 GLU A N 1
ATOM 2960 C CA . GLU A 1 379 ? -3.053 0.574 -15.912 1.00 89.31 379 GLU A CA 1
ATOM 2961 C C . GLU A 1 379 ? -2.700 2.032 -16.209 1.00 89.31 379 GLU A C 1
ATOM 2963 O O . GLU A 1 379 ? -1.794 2.315 -16.997 1.00 89.31 379 GLU A O 1
ATOM 2968 N N . TYR A 1 380 ? -3.364 2.965 -15.522 1.00 86.69 380 TYR A N 1
ATOM 2969 C CA . TYR A 1 380 ? -3.074 4.394 -15.627 1.00 86.69 380 TYR A CA 1
ATOM 2970 C C . TYR A 1 380 ? -1.598 4.704 -15.332 1.00 86.69 380 TYR A C 1
ATOM 2972 O O . TYR A 1 380 ? -0.950 5.472 -16.046 1.00 86.69 380 TYR A O 1
ATOM 2980 N N . TYR A 1 381 ? -1.046 4.082 -14.295 1.00 84.06 381 TYR A N 1
ATOM 2981 C CA . TYR A 1 381 ? 0.315 4.315 -13.843 1.00 84.06 381 TYR A CA 1
ATOM 2982 C C . TYR A 1 381 ? 1.350 3.723 -14.809 1.00 84.06 381 TYR A C 1
ATOM 2984 O O . TYR A 1 381 ? 2.375 4.357 -15.069 1.00 84.06 381 TYR A O 1
ATOM 2992 N N . ALA A 1 382 ? 1.075 2.558 -15.406 1.00 85.38 382 ALA A N 1
ATOM 2993 C CA . ALA A 1 382 ? 1.910 1.971 -16.452 1.00 85.38 382 ALA A CA 1
ATOM 2994 C C . ALA A 1 382 ? 1.958 2.854 -17.709 1.00 85.38 382 ALA A C 1
ATOM 2996 O O . ALA A 1 382 ? 3.032 3.040 -18.275 1.00 85.38 382 ALA A O 1
ATOM 2997 N N . HIS A 1 383 ? 0.837 3.466 -18.108 1.00 83.19 383 HIS A N 1
ATOM 2998 C CA . HIS A 1 383 ? 0.805 4.418 -19.227 1.00 83.19 383 HIS A CA 1
ATOM 2999 C C . HIS A 1 383 ? 1.732 5.621 -19.008 1.00 83.19 383 HIS A C 1
ATOM 3001 O O . HIS A 1 383 ? 2.472 6.010 -19.915 1.00 83.19 383 HIS A O 1
ATOM 3007 N N . ILE A 1 384 ? 1.715 6.196 -17.801 1.00 79.75 384 ILE A N 1
ATOM 3008 C CA . ILE A 1 384 ? 2.576 7.332 -17.443 1.00 79.75 384 ILE A CA 1
ATOM 3009 C C . ILE A 1 384 ? 4.044 6.914 -17.441 1.00 79.75 384 ILE A C 1
ATOM 3011 O O . ILE A 1 384 ? 4.876 7.569 -18.070 1.00 79.75 384 ILE A O 1
ATOM 3015 N N . ASN A 1 385 ? 4.361 5.810 -16.764 1.00 78.75 385 ASN A N 1
ATOM 3016 C CA . ASN A 1 385 ? 5.740 5.351 -16.633 1.00 78.75 385 ASN A CA 1
ATOM 3017 C C . ASN A 1 385 ? 6.330 4.875 -17.954 1.00 78.75 385 ASN A C 1
ATOM 3019 O O . ASN A 1 385 ? 7.532 5.005 -18.145 1.00 78.75 385 ASN A O 1
ATOM 3023 N N . PHE A 1 386 ? 5.510 4.405 -18.895 1.00 81.25 386 PHE A N 1
ATOM 3024 C CA . PHE A 1 386 ? 5.986 4.085 -20.233 1.00 81.25 386 PHE A CA 1
ATOM 3025 C C . PHE A 1 386 ? 6.529 5.314 -20.958 1.00 81.25 386 PHE A C 1
ATOM 3027 O O . PHE A 1 386 ? 7.610 5.253 -21.537 1.00 81.25 386 PHE A O 1
ATOM 3034 N N . GLY A 1 387 ? 5.821 6.446 -20.894 1.00 77.50 387 GLY A N 1
ATOM 3035 C CA . GLY A 1 387 ? 6.306 7.695 -21.486 1.00 77.50 387 GLY A CA 1
ATOM 3036 C C . GLY A 1 387 ? 7.631 8.144 -20.867 1.00 77.50 387 GLY A C 1
ATOM 3037 O O . GLY A 1 387 ? 8.567 8.479 -21.590 1.00 77.50 387 GLY A O 1
ATOM 3038 N N . ILE A 1 388 ? 7.728 8.072 -19.534 1.00 78.12 388 ILE A N 1
ATOM 3039 C CA . ILE A 1 388 ? 8.954 8.407 -18.798 1.00 78.12 388 ILE A CA 1
ATOM 3040 C C . ILE A 1 388 ? 10.091 7.462 -19.195 1.00 78.12 388 ILE A C 1
ATOM 3042 O O . ILE A 1 388 ? 11.159 7.941 -19.543 1.00 78.12 388 ILE A O 1
ATOM 3046 N N . TYR A 1 389 ? 9.851 6.147 -19.221 1.00 78.88 389 TYR A N 1
ATOM 3047 C CA . TYR A 1 389 ? 10.829 5.128 -19.615 1.00 78.88 389 TYR A CA 1
ATOM 3048 C C . TYR A 1 389 ? 11.435 5.404 -20.992 1.00 78.88 389 TYR A C 1
ATOM 3050 O O . TYR A 1 389 ? 12.652 5.339 -21.165 1.00 78.88 389 TYR A O 1
ATOM 3058 N N . ILE A 1 390 ? 10.588 5.716 -21.976 1.00 77.81 390 ILE A N 1
ATOM 3059 C CA . ILE A 1 390 ? 11.043 6.007 -23.336 1.00 77.81 390 ILE A CA 1
ATOM 3060 C C . ILE A 1 390 ? 11.894 7.280 -23.358 1.00 77.81 390 ILE A C 1
ATOM 3062 O O . ILE A 1 390 ? 12.980 7.257 -23.935 1.00 77.81 390 ILE A O 1
ATOM 3066 N N . GLN A 1 391 ? 11.455 8.353 -22.692 1.00 76.88 391 GLN A N 1
ATOM 3067 C CA . GLN A 1 391 ? 12.236 9.590 -22.583 1.00 76.88 391 GLN A CA 1
ATOM 3068 C C . GLN A 1 391 ? 13.608 9.331 -21.946 1.00 76.88 391 GLN A C 1
ATOM 3070 O O . GLN A 1 391 ? 14.642 9.712 -22.477 1.00 76.88 391 GLN A O 1
ATOM 3075 N N . ASP A 1 392 ? 13.624 8.570 -20.863 1.00 77.94 392 ASP A N 1
ATOM 3076 C CA . ASP A 1 392 ? 14.817 8.192 -20.120 1.00 77.94 392 ASP A CA 1
ATOM 3077 C C . ASP A 1 392 ? 15.844 7.404 -20.960 1.00 77.94 392 ASP A C 1
ATOM 3079 O O . ASP A 1 392 ? 17.058 7.479 -20.730 1.00 77.94 392 ASP A O 1
ATOM 3083 N N . LEU A 1 393 ? 15.381 6.602 -21.921 1.00 76.12 393 LEU A N 1
ATOM 3084 C CA . LEU A 1 393 ? 16.251 5.907 -22.873 1.00 76.12 393 LEU A CA 1
ATOM 3085 C C . LEU A 1 393 ? 16.779 6.831 -23.971 1.00 76.12 393 LEU A C 1
ATOM 3087 O O . LEU A 1 393 ? 17.916 6.654 -24.420 1.00 76.12 393 LEU A O 1
ATOM 3091 N N . ILE A 1 394 ? 15.962 7.787 -24.407 1.00 76.94 394 ILE A N 1
ATOM 3092 C CA . ILE A 1 394 ? 16.348 8.813 -25.376 1.00 76.94 394 ILE A CA 1
ATOM 3093 C C . ILE A 1 394 ? 17.462 9.666 -24.784 1.00 76.94 394 ILE A C 1
ATOM 3095 O O . ILE A 1 394 ? 18.550 9.709 -25.358 1.00 76.94 394 ILE A O 1
ATOM 3099 N N . ASP A 1 395 ? 17.238 10.214 -23.592 1.00 78.44 395 ASP A N 1
ATOM 3100 C CA . ASP A 1 395 ? 18.198 11.053 -22.879 1.00 78.44 395 ASP A CA 1
ATOM 3101 C C . ASP A 1 395 ? 19.530 10.309 -22.682 1.00 78.44 395 ASP A C 1
ATOM 3103 O O . ASP A 1 395 ? 20.609 10.857 -22.902 1.00 78.44 395 ASP A O 1
ATOM 3107 N N . ALA A 1 396 ? 19.488 9.017 -22.334 1.00 80.00 396 ALA A N 1
ATOM 3108 C CA . ALA A 1 396 ? 20.692 8.197 -22.192 1.00 80.00 396 ALA A CA 1
ATOM 3109 C C . ALA A 1 396 ? 21.472 8.030 -23.512 1.00 80.00 396 ALA A C 1
ATOM 3111 O O . ALA A 1 396 ? 22.706 8.025 -23.508 1.00 80.00 396 ALA A O 1
ATOM 3112 N N . LYS A 1 397 ? 20.779 7.892 -24.650 1.00 79.12 397 LYS A N 1
ATOM 3113 C CA . LYS A 1 397 ? 21.420 7.813 -25.972 1.00 79.12 397 LYS A CA 1
ATOM 3114 C C . LYS A 1 397 ? 21.993 9.161 -26.405 1.00 79.12 397 LYS A C 1
ATOM 3116 O O . LYS A 1 397 ? 23.129 9.193 -26.882 1.00 79.12 397 LYS A O 1
ATOM 3121 N N . GLU A 1 398 ? 21.254 10.247 -26.203 1.00 80.50 398 GLU A N 1
ATOM 3122 C CA . GLU A 1 398 ? 21.702 11.605 -26.528 1.00 80.50 398 GLU A CA 1
ATOM 3123 C C . GLU A 1 398 ? 22.933 12.001 -25.705 1.00 80.50 398 GLU A C 1
ATOM 3125 O O . GLU A 1 398 ? 23.925 12.462 -26.272 1.00 80.50 398 GLU A O 1
ATOM 3130 N N . ASN A 1 399 ? 22.938 11.701 -24.402 1.00 80.69 399 ASN A N 1
ATOM 3131 C CA . ASN A 1 399 ? 24.091 11.906 -23.518 1.00 80.69 399 ASN A CA 1
ATOM 3132 C C . ASN A 1 399 ? 25.322 11.083 -23.931 1.00 80.69 399 ASN A C 1
ATOM 3134 O O . ASN A 1 399 ? 26.456 11.490 -23.690 1.00 80.69 399 ASN A O 1
ATOM 3138 N N . ALA A 1 400 ? 25.123 9.945 -24.601 1.00 84.88 400 ALA A N 1
ATOM 3139 C CA . ALA A 1 400 ? 26.201 9.164 -25.206 1.00 84.88 400 ALA A CA 1
ATOM 3140 C C . ALA A 1 400 ? 26.652 9.707 -26.581 1.00 84.88 400 ALA A C 1
ATOM 3142 O O . ALA A 1 400 ? 27.406 9.035 -27.290 1.00 84.88 400 ALA A O 1
ATOM 3143 N N . GLY A 1 401 ? 26.167 10.884 -26.995 1.00 81.56 401 GLY A N 1
ATOM 3144 C CA . GLY A 1 401 ? 26.453 11.504 -28.290 1.00 81.56 401 GLY A CA 1
ATOM 3145 C C . GLY A 1 401 ? 25.794 10.795 -29.477 1.00 81.56 401 GLY A C 1
ATOM 3146 O O . GLY A 1 401 ? 26.171 11.032 -30.626 1.00 81.56 401 GLY A O 1
ATOM 3147 N N . LYS A 1 402 ? 24.832 9.896 -29.231 1.00 80.62 402 LYS A N 1
ATOM 3148 C CA . LYS A 1 402 ? 24.142 9.143 -30.282 1.00 80.62 402 LYS A CA 1
ATOM 3149 C C . LYS A 1 402 ? 22.856 9.864 -30.658 1.00 80.62 402 LYS A C 1
ATOM 3151 O O . LYS A 1 402 ? 22.021 10.142 -29.805 1.00 80.62 402 LYS A O 1
ATOM 3156 N N . LYS A 1 403 ? 22.660 10.110 -31.956 1.00 76.06 403 LYS A N 1
ATOM 3157 C CA . LYS A 1 403 ? 21.352 10.536 -32.466 1.00 76.06 403 LYS A CA 1
ATOM 3158 C C . LYS A 1 403 ? 20.368 9.383 -32.314 1.00 76.06 403 LYS A C 1
ATOM 3160 O O . LYS A 1 403 ? 20.629 8.301 -32.836 1.00 76.06 403 LYS A O 1
ATOM 3165 N N . VAL A 1 404 ? 19.253 9.628 -31.638 1.00 70.12 404 VAL A N 1
ATOM 3166 C CA . VAL A 1 404 ? 18.151 8.669 -31.572 1.00 70.12 404 VAL A CA 1
ATOM 3167 C C . VAL A 1 404 ? 17.434 8.651 -32.918 1.00 70.12 404 VAL A C 1
ATOM 3169 O O . VAL A 1 404 ? 16.989 9.689 -33.405 1.00 70.12 404 VAL A O 1
ATOM 3172 N N . GLN A 1 405 ? 17.343 7.477 -33.536 1.00 70.12 405 GLN A N 1
ATOM 3173 C CA . GLN A 1 405 ? 16.543 7.260 -34.739 1.00 70.12 405 GLN A CA 1
ATOM 3174 C C . GLN A 1 405 ? 15.194 6.631 -34.376 1.00 70.12 405 GLN A C 1
ATOM 3176 O O . GLN A 1 405 ? 15.078 5.929 -33.379 1.00 70.12 405 GLN A O 1
ATOM 3181 N N . GLU A 1 406 ? 14.168 6.795 -35.206 1.00 64.81 406 GLU A N 1
ATOM 3182 C CA . GLU A 1 406 ? 12.861 6.148 -34.986 1.00 64.81 406 GLU A CA 1
ATOM 3183 C C . GLU A 1 406 ? 12.988 4.617 -34.850 1.00 64.81 406 GLU A C 1
ATOM 3185 O O . GLU A 1 406 ? 12.370 3.995 -33.983 1.00 64.81 406 GLU A O 1
ATOM 3190 N N . SER A 1 407 ? 13.904 4.012 -35.616 1.00 67.12 407 SER A N 1
ATOM 3191 C CA . SER A 1 407 ? 14.226 2.586 -35.520 1.00 67.12 407 SER A CA 1
ATOM 3192 C C . SER A 1 407 ? 14.826 2.180 -34.170 1.00 67.12 407 SER A C 1
ATOM 3194 O O . SER A 1 407 ? 14.717 1.023 -33.774 1.00 67.12 407 SER A O 1
ATOM 3196 N N . ASP A 1 408 ? 15.482 3.105 -33.464 1.00 66.94 408 ASP A N 1
ATOM 3197 C CA . ASP A 1 408 ? 15.980 2.856 -32.113 1.00 66.94 408 ASP A CA 1
ATOM 3198 C C . ASP A 1 408 ? 14.839 2.729 -31.116 1.00 66.94 408 ASP A C 1
ATOM 3200 O O . ASP A 1 408 ? 14.936 1.897 -30.221 1.00 66.94 408 ASP A O 1
ATOM 3204 N N . ILE A 1 409 ? 13.794 3.542 -31.280 1.00 62.69 409 ILE A N 1
ATOM 3205 C CA . ILE A 1 409 ? 12.641 3.580 -30.383 1.00 62.69 409 ILE A CA 1
ATOM 3206 C C . ILE A 1 409 ? 11.703 2.406 -30.687 1.00 62.69 409 ILE A C 1
ATOM 3208 O O . ILE A 1 409 ? 11.284 1.724 -29.765 1.00 62.69 409 ILE A O 1
ATOM 3212 N N . SER A 1 410 ? 11.483 2.065 -31.965 1.00 60.12 410 SER A N 1
ATOM 3213 C CA . SER A 1 410 ? 10.679 0.888 -32.369 1.00 60.12 410 SER A CA 1
ATOM 3214 C C . SER A 1 410 ? 11.229 -0.459 -31.874 1.00 60.12 410 SER A C 1
ATOM 3216 O O . SER A 1 410 ? 10.483 -1.420 -31.737 1.00 60.12 410 SER A O 1
ATOM 3218 N N . LYS A 1 411 ? 12.534 -0.535 -31.574 1.00 63.53 411 LYS A N 1
ATOM 3219 C CA . LYS A 1 411 ? 13.172 -1.706 -30.946 1.00 63.53 411 LYS A CA 1
ATOM 3220 C C . LYS A 1 411 ? 13.103 -1.677 -29.420 1.00 63.53 411 LYS A C 1
ATOM 3222 O O . LYS A 1 411 ? 13.412 -2.682 -28.781 1.00 63.53 411 LYS A O 1
ATOM 3227 N N . MET A 1 412 ? 12.748 -0.535 -28.831 1.00 64.38 412 MET A N 1
ATOM 3228 C CA . MET A 1 412 ? 12.422 -0.441 -27.416 1.00 64.38 412 MET A CA 1
ATOM 3229 C C . MET A 1 412 ? 11.017 -1.018 -27.264 1.00 64.38 412 MET A C 1
ATOM 3231 O O . MET A 1 412 ? 10.031 -0.298 -27.350 1.00 64.38 412 MET A O 1
ATOM 3235 N N . GLU A 1 413 ? 10.931 -2.332 -27.072 1.00 64.25 413 GLU A N 1
ATOM 3236 C CA . GLU A 1 413 ? 9.749 -2.973 -26.507 1.00 64.25 413 GLU A CA 1
ATOM 3237 C C . GLU A 1 413 ? 9.990 -3.127 -25.004 1.00 64.25 413 GLU A C 1
ATOM 3239 O O . GLU A 1 413 ? 10.602 -4.117 -24.585 1.00 64.25 413 GLU A O 1
ATOM 3244 N N . PRO A 1 414 ? 9.559 -2.172 -24.158 1.00 66.50 414 PRO A N 1
ATOM 3245 C CA . PRO A 1 414 ? 9.661 -2.357 -22.725 1.00 66.50 414 PRO A CA 1
ATOM 3246 C C . PRO A 1 414 ? 8.853 -3.596 -22.370 1.00 66.50 414 PRO A C 1
ATOM 3248 O O . PRO A 1 414 ? 7.754 -3.821 -22.890 1.00 66.50 414 PRO A O 1
ATOM 3251 N N . ASN A 1 415 ? 9.383 -4.417 -21.474 1.00 74.25 415 ASN A N 1
ATOM 3252 C CA . ASN A 1 415 ? 8.599 -5.506 -20.935 1.00 74.25 415 ASN A CA 1
ATOM 3253 C C . ASN A 1 415 ? 7.489 -4.913 -20.051 1.00 74.25 415 ASN A C 1
ATOM 3255 O O . ASN A 1 415 ? 7.695 -4.585 -18.885 1.00 74.25 415 ASN A O 1
ATOM 3259 N N . THR A 1 416 ? 6.303 -4.733 -20.631 1.00 80.44 416 THR A N 1
ATOM 3260 C CA . THR A 1 416 ? 5.101 -4.237 -19.956 1.00 80.44 416 THR A CA 1
ATOM 3261 C C . THR A 1 416 ? 4.464 -5.370 -19.156 1.00 80.44 416 THR A C 1
ATOM 3263 O O . THR A 1 416 ? 3.375 -5.851 -19.478 1.00 80.44 416 THR A O 1
ATOM 3266 N N . GLN A 1 417 ? 5.179 -5.860 -18.152 1.00 90.62 417 GLN A N 1
ATOM 3267 C CA . GLN A 1 417 ? 4.655 -6.787 -17.159 1.00 90.62 417 GLN A CA 1
ATOM 3268 C C . GLN A 1 417 ? 4.831 -6.199 -15.762 1.00 90.62 417 GLN A C 1
ATOM 3270 O O . GLN A 1 417 ? 5.681 -5.334 -15.533 1.00 90.62 417 GLN A O 1
ATOM 3275 N N . MET A 1 418 ? 4.022 -6.692 -14.838 1.00 92.56 418 MET A N 1
ATOM 3276 C CA . MET A 1 418 ? 4.133 -6.429 -13.415 1.00 92.56 418 MET A CA 1
ATOM 3277 C C . MET A 1 418 ? 4.474 -7.727 -12.711 1.00 92.56 418 MET A C 1
ATOM 3279 O O . MET A 1 418 ? 3.751 -8.709 -12.853 1.00 92.56 418 MET A O 1
ATOM 3283 N N . ASP A 1 419 ? 5.568 -7.734 -11.967 1.00 94.94 419 ASP A N 1
ATOM 3284 C CA . ASP A 1 419 ? 5.940 -8.867 -11.133 1.00 94.94 419 ASP A CA 1
ATOM 3285 C C . ASP A 1 419 ? 5.559 -8.565 -9.683 1.00 94.94 419 ASP A C 1
ATOM 3287 O O . ASP A 1 419 ? 5.828 -7.476 -9.169 1.00 94.94 419 ASP A O 1
ATOM 3291 N N . LEU A 1 420 ? 4.903 -9.532 -9.046 1.00 96.00 420 LEU A N 1
ATOM 3292 C CA . LEU A 1 420 ? 4.413 -9.435 -7.679 1.00 96.00 420 LEU A CA 1
ATOM 3293 C C . LEU A 1 420 ? 5.107 -10.491 -6.820 1.00 96.00 420 LEU A C 1
ATOM 3295 O O . LEU A 1 420 ? 5.143 -11.672 -7.176 1.00 96.00 420 LEU A O 1
ATOM 3299 N N . TRP A 1 421 ? 5.598 -10.073 -5.661 1.00 96.56 421 TRP A N 1
ATOM 3300 C CA . TRP A 1 421 ? 6.216 -10.942 -4.667 1.00 96.56 421 TRP A CA 1
ATOM 3301 C C . TRP A 1 421 ? 5.541 -10.766 -3.320 1.00 96.56 421 TRP A C 1
ATOM 3303 O O . TRP A 1 421 ? 5.365 -9.638 -2.878 1.00 96.56 421 TRP A O 1
ATOM 3313 N N . HIS A 1 422 ? 5.201 -11.862 -2.654 1.00 95.88 422 HIS A N 1
ATOM 3314 C CA . HIS A 1 422 ? 4.708 -11.855 -1.284 1.00 95.88 422 HIS A CA 1
ATOM 3315 C C . HIS A 1 422 ? 5.901 -11.875 -0.325 1.00 95.88 422 HIS A C 1
ATOM 3317 O O . HIS A 1 422 ? 6.747 -12.764 -0.424 1.00 95.88 422 HIS A O 1
ATOM 3323 N N . PHE A 1 423 ? 5.998 -10.905 0.585 1.00 94.38 423 PHE A N 1
ATOM 3324 C CA . PHE A 1 423 ? 6.961 -10.972 1.685 1.00 94.38 423 PHE A CA 1
ATOM 3325 C C . PHE A 1 423 ? 6.491 -12.025 2.694 1.00 94.38 423 PHE A C 1
ATOM 3327 O O . PHE A 1 423 ? 5.315 -12.059 3.038 1.00 94.38 423 PHE A O 1
ATOM 3334 N N . THR A 1 424 ? 7.397 -12.863 3.197 1.00 91.19 424 THR A N 1
ATOM 3335 C CA . THR A 1 424 ? 7.045 -13.964 4.109 1.00 91.19 424 THR A CA 1
ATOM 3336 C C . THR A 1 424 ? 7.827 -13.877 5.411 1.00 91.19 424 THR A C 1
ATOM 3338 O O . THR A 1 424 ? 8.990 -13.467 5.433 1.00 91.19 424 THR A O 1
ATOM 3341 N N . LYS A 1 425 ? 7.242 -14.342 6.519 1.00 84.19 425 LYS A N 1
ATOM 3342 C CA . LYS A 1 425 ? 8.040 -14.686 7.703 1.00 84.19 425 LYS A CA 1
ATOM 3343 C C . LYS A 1 425 ? 8.855 -15.937 7.378 1.00 84.19 425 LYS A C 1
ATOM 3345 O O . LYS A 1 425 ? 8.387 -16.813 6.662 1.00 84.19 425 LYS A O 1
ATOM 3350 N N . ASN A 1 426 ? 10.105 -15.973 7.827 1.00 75.38 426 ASN A N 1
ATOM 3351 C CA . ASN A 1 426 ? 11.095 -16.989 7.461 1.00 75.38 426 ASN A CA 1
ATOM 3352 C C . ASN A 1 426 ? 10.527 -18.425 7.408 1.00 75.38 426 ASN A C 1
ATOM 3354 O O . ASN A 1 426 ? 10.264 -19.010 8.458 1.00 75.38 426 ASN A O 1
ATOM 3358 N N . LYS A 1 427 ? 10.450 -19.026 6.214 1.00 64.12 427 LYS A N 1
ATOM 3359 C CA . LYS A 1 427 ? 9.977 -20.415 6.045 1.00 64.12 427 LYS A CA 1
ATOM 3360 C C . LYS A 1 427 ? 10.989 -21.481 6.472 1.00 64.12 427 LYS A C 1
ATOM 3362 O O . LYS A 1 427 ? 10.700 -22.663 6.423 1.00 64.12 427 LYS A O 1
ATOM 3367 N N . ALA A 1 428 ? 12.209 -21.107 6.862 1.00 56.78 428 ALA A N 1
ATOM 3368 C CA . ALA A 1 428 ? 13.254 -22.075 7.208 1.00 56.78 428 ALA A CA 1
ATOM 3369 C C . ALA A 1 428 ? 13.085 -22.740 8.588 1.00 56.78 428 ALA A C 1
ATOM 3371 O O . ALA A 1 428 ? 13.940 -23.544 8.958 1.00 56.78 428 ALA A O 1
ATOM 3372 N N . LYS A 1 429 ? 12.067 -22.356 9.370 1.00 50.66 429 LYS A N 1
ATOM 3373 C CA . LYS A 1 429 ? 11.792 -22.905 10.710 1.00 50.66 429 LYS A CA 1
ATOM 3374 C C . LYS A 1 429 ? 10.521 -23.761 10.786 1.00 50.66 429 LYS A C 1
ATOM 3376 O O . LYS A 1 429 ? 10.247 -24.286 11.863 1.00 50.66 429 LYS A O 1
ATOM 3381 N N . GLU A 1 430 ? 9.788 -23.877 9.683 1.00 44.38 430 GLU A N 1
ATOM 3382 C CA . GLU A 1 430 ? 8.727 -24.871 9.477 1.00 44.38 430 GLU A CA 1
ATOM 3383 C C . GLU A 1 430 ? 9.318 -26.066 8.726 1.00 44.38 430 GLU A C 1
ATOM 3385 O O . GLU A 1 430 ? 8.956 -27.210 9.081 1.00 44.38 430 GLU A O 1
#

Foldseek 3Di:
DDDDDDDDDDDDDDDDDDDDDDDDDDDDDDDDDDDDDDDDDPPPPPPPPDDQDDLVRLLVLQCDQQVDPDAAPLDPVSLSSLLNLLVCVLQVAPSRPHAQSRLVRSLVSQDDPARPQSSLVSNLSSCQVDLLNVLVPDCPCVNVDPCPLVNHDPVSNVSVVCSVVLNDDDDQQDQFFFRVSLVSQLLNVLLVLLVVDDDQDALQVFLCSVLPRNLCSRCVPPPPVLSVQLNVLQCVQCVPPNFLVSNQVSCVVSQFKDFLDKKAFDFDWDWDFDQDPPRDDGDTATAGGQGDAIPDQPLVSVCVVCPPRAHKWKKWKQFLNRSHIWIWIWGQHNNGIKIKIFTSNQNCCDDPVPQFQWRNHDRRRMTTGDSVRVRSNSSVVNNVVVSVVLNVVCVVCVVVVHDDDSVNNNVPNGRRMMIMMIGGDRPPVD